Protein AF-M7ZFI5-F1 (afdb_monomer)

Organism: Triticum urartu (NCBI:txid4572)

Foldseek 3Di:
DVLVVVLVVCVVVPVVVVNVVSVVVVVVVVVVVVVVVVVVVVVVVVVVVVVVVVVVVVVPDDPPVVVVVVVVVVVVVVVVVVVVVVVVVVVVVVVVVVVVVVVVVVVVVVVVVVVVVVVVVVVVVVVVVPDPDDPVVVVVVVVVVVVVVVVVVVVVVVVVVVVVVVVVVVVVLVVVLVVVVVVQVVVQVVCVVVVQVDDDGFDADSPDPDPCRGGNCCCVVPVVVSVVVSVVVVVVVVVVVVVVVVVVVVVVVVVVVVVVVVVVVVVVVVVVVVVVVVVVVVVVVVVVVVVVVVVVVVVVVVVVVVVVVVVVVVVVVVVVVVVVVVVVVVVVVVVVVVVVVVVVVVVVVVVVVVVVVVVVVVVVVVVVVVVVVVVVVVVVVPPPPDDD

Structure (mmCIF, N/CA/C/O backbone):
data_AF-M7ZFI5-F1
#
_entry.id   AF-M7ZFI5-F1
#
loop_
_atom_site.group_PDB
_atom_site.id
_atom_site.type_symbol
_atom_site.label_atom_id
_atom_site.label_alt_id
_atom_site.label_comp_id
_atom_site.label_asym_id
_atom_site.label_entity_id
_atom_site.label_seq_id
_atom_site.pdbx_PDB_ins_code
_atom_site.Cartn_x
_atom_site.Cartn_y
_atom_site.Cartn_z
_atom_site.occupancy
_atom_site.B_iso_or_equiv
_atom_site.auth_seq_id
_atom_site.auth_comp_id
_atom_site.auth_asym_id
_atom_site.auth_atom_id
_atom_site.pdbx_PDB_model_num
ATOM 1 N N . MET A 1 1 ? -56.141 43.588 -97.299 1.00 59.28 1 MET A N 1
ATOM 2 C CA . MET A 1 1 ? -56.285 44.577 -98.393 1.00 59.28 1 MET A CA 1
ATOM 3 C C . MET A 1 1 ? -57.118 44.035 -99.545 1.00 59.28 1 MET A C 1
ATOM 5 O O . MET A 1 1 ? -57.953 44.777 -100.023 1.00 59.28 1 MET A O 1
ATOM 9 N N . THR A 1 2 ? -56.979 42.763 -99.925 1.00 74.94 2 THR A N 1
ATOM 10 C CA . THR A 1 2 ? -57.805 42.101 -100.957 1.00 74.94 2 THR A CA 1
ATOM 11 C C . THR A 1 2 ? -59.305 42.112 -100.654 1.00 74.94 2 THR A C 1
ATOM 13 O O . THR A 1 2 ? -60.066 42.601 -101.476 1.00 74.94 2 THR A O 1
ATOM 16 N N . TYR A 1 3 ? -59.710 41.726 -99.436 1.00 83.25 3 TYR A N 1
ATOM 17 C CA . TYR A 1 3 ? -61.125 41.701 -99.031 1.00 83.25 3 TYR A CA 1
ATOM 18 C C . TYR A 1 3 ? -61.850 43.043 -99.237 1.00 83.25 3 TYR A C 1
ATOM 20 O O . TYR A 1 3 ? -62.932 43.078 -99.804 1.00 83.25 3 TYR A O 1
ATOM 28 N N . ILE A 1 4 ? -61.225 44.160 -98.840 1.00 81.38 4 ILE A N 1
ATOM 29 C CA . ILE A 1 4 ? -61.818 45.503 -98.976 1.00 81.38 4 ILE A CA 1
ATOM 30 C C . ILE A 1 4 ? -62.011 45.867 -100.454 1.00 81.38 4 ILE A C 1
ATOM 32 O O . ILE A 1 4 ? -63.030 46.444 -100.821 1.00 81.38 4 ILE A O 1
ATOM 36 N N . THR A 1 5 ? -61.040 45.542 -101.311 1.00 83.19 5 THR A N 1
ATOM 37 C CA . THR A 1 5 ? -61.113 45.855 -102.743 1.00 83.19 5 THR A CA 1
ATOM 38 C C . THR A 1 5 ? -62.135 44.975 -103.468 1.00 83.19 5 THR A C 1
ATOM 40 O O . THR A 1 5 ? -62.873 45.489 -104.304 1.00 83.19 5 THR A O 1
ATOM 43 N N . GLU A 1 6 ? -62.227 43.686 -103.127 1.00 82.69 6 GLU A N 1
ATOM 44 C CA . GLU A 1 6 ? -63.216 42.754 -103.695 1.00 82.69 6 GLU A CA 1
ATOM 45 C C . GLU A 1 6 ? -64.639 43.042 -103.213 1.00 82.69 6 GLU A C 1
ATOM 47 O O . GLU A 1 6 ? -65.544 43.118 -104.038 1.00 82.69 6 GLU A O 1
ATOM 52 N N . SER A 1 7 ? -64.832 43.301 -101.917 1.00 83.00 7 SER A N 1
ATOM 53 C CA . SER A 1 7 ? -66.129 43.703 -101.357 1.00 83.00 7 SER A CA 1
ATOM 54 C C . SER A 1 7 ? -66.652 44.978 -102.029 1.00 83.00 7 SER A C 1
ATOM 56 O O . SER A 1 7 ? -67.802 45.030 -102.459 1.00 83.00 7 SER A O 1
ATOM 58 N N . TYR A 1 8 ? -65.788 45.984 -102.223 1.00 83.69 8 TYR A N 1
ATOM 59 C CA . TYR A 1 8 ? -66.182 47.230 -102.883 1.00 83.69 8 TYR A CA 1
ATOM 60 C C . TYR A 1 8 ? -66.489 47.050 -104.378 1.00 83.69 8 TYR A C 1
ATOM 62 O O . TYR A 1 8 ? -67.403 47.688 -104.897 1.00 83.69 8 TYR A O 1
ATOM 70 N N . TYR A 1 9 ? -65.757 46.174 -105.075 1.00 84.12 9 TYR A N 1
ATOM 71 C CA . TYR A 1 9 ? -66.061 45.825 -106.465 1.00 84.12 9 TYR A CA 1
ATOM 72 C C . TYR A 1 9 ? -67.427 45.136 -106.588 1.00 84.12 9 TYR A C 1
ATOM 74 O O . TYR A 1 9 ? -68.252 45.586 -107.381 1.00 84.12 9 TYR A O 1
ATOM 82 N N . LEU A 1 10 ? -67.683 44.114 -105.763 1.00 85.19 10 LEU A N 1
ATOM 83 C CA . LEU A 1 10 ? -68.946 43.367 -105.755 1.00 85.19 10 LEU A CA 1
ATOM 84 C C . LEU A 1 10 ? -70.144 44.257 -105.383 1.00 85.19 10 LEU A C 1
ATOM 86 O O . LEU A 1 10 ? -71.215 44.138 -105.979 1.00 85.19 10 LEU A O 1
ATOM 90 N N . PHE A 1 11 ? -69.938 45.208 -104.466 1.00 83.62 11 PHE A N 1
ATOM 91 C CA . PHE A 1 11 ? -70.925 46.233 -104.128 1.00 83.62 11 PHE A CA 1
ATOM 92 C C . PHE A 1 11 ? -71.259 47.140 -105.323 1.00 83.62 11 PHE A C 1
ATOM 94 O O . PHE A 1 11 ? -72.429 47.396 -105.598 1.00 83.62 11 PHE A O 1
ATOM 101 N N . LEU A 1 12 ? -70.253 47.613 -106.074 1.00 85.00 12 LEU A N 1
ATOM 102 C CA . LEU A 1 12 ? -70.480 48.466 -107.250 1.00 85.00 12 LEU A CA 1
ATOM 103 C C . LEU A 1 12 ? -71.190 47.733 -108.397 1.00 85.00 12 LEU A C 1
ATOM 105 O O . LEU A 1 12 ? -71.877 48.378 -109.190 1.00 85.00 12 LEU A O 1
ATOM 109 N N . THR A 1 13 ? -71.036 46.412 -108.496 1.00 84.62 13 THR A N 1
ATOM 110 C CA . THR A 1 13 ? -71.752 45.586 -109.479 1.00 84.62 13 THR A CA 1
ATOM 111 C C . THR A 1 13 ? -73.131 45.125 -109.000 1.00 84.62 13 THR A C 1
ATOM 113 O O . THR A 1 13 ? -73.904 44.627 -109.814 1.00 84.62 13 THR A O 1
ATOM 116 N N . GLY A 1 14 ? -73.473 45.343 -107.724 1.00 77.00 14 GLY A N 1
ATOM 117 C CA . GLY A 1 14 ? -74.783 45.029 -107.143 1.00 77.00 14 GLY A CA 1
ATOM 118 C C . GLY A 1 14 ? -75.016 43.544 -106.844 1.00 77.00 14 GLY A C 1
ATOM 119 O O . GLY A 1 14 ? -76.163 43.104 -106.835 1.00 77.00 14 GLY A O 1
ATOM 120 N N . GLU A 1 15 ? -73.953 42.761 -106.628 1.00 81.31 15 GLU A N 1
ATOM 121 C CA . GLU A 1 15 ? -74.040 41.330 -106.294 1.00 81.31 15 GLU A CA 1
ATOM 122 C C . GLU A 1 15 ? -73.958 41.109 -104.767 1.00 81.31 15 GLU A C 1
ATOM 124 O O . GLU A 1 15 ? -72.950 40.634 -104.243 1.00 81.31 15 GLU A O 1
ATOM 129 N N . ASP A 1 16 ? -75.023 41.462 -104.038 1.00 81.12 16 ASP A N 1
ATOM 130 C CA . ASP A 1 16 ? -75.041 41.472 -102.560 1.00 81.12 16 ASP A CA 1
ATOM 131 C C . ASP A 1 16 ? -74.850 40.080 -101.915 1.00 81.12 16 ASP A C 1
ATOM 133 O O . ASP A 1 16 ? -74.158 39.958 -100.901 1.00 81.12 16 ASP A O 1
ATOM 137 N N . ASP A 1 17 ? -75.392 39.010 -102.513 1.00 83.50 17 ASP A N 1
ATOM 138 C CA . ASP A 1 17 ? -75.214 37.637 -102.001 1.00 83.50 17 ASP A CA 1
ATOM 139 C C . ASP A 1 17 ? -73.737 37.196 -102.047 1.00 83.50 17 ASP A C 1
ATOM 141 O O . ASP A 1 17 ? -73.264 36.463 -101.173 1.00 83.50 17 ASP A O 1
ATOM 145 N N . ALA A 1 18 ? -72.981 37.675 -103.043 1.00 82.94 18 ALA A N 1
ATOM 146 C CA . ALA A 1 18 ? -71.551 37.404 -103.159 1.00 82.94 18 ALA A CA 1
ATOM 147 C C . ALA A 1 18 ? -70.739 38.168 -102.101 1.00 82.94 18 ALA A C 1
ATOM 149 O O . ALA A 1 18 ? -69.746 37.639 -101.597 1.00 82.94 18 ALA A O 1
ATOM 150 N N . VAL A 1 19 ? -71.177 39.374 -101.716 1.00 84.31 19 VAL A N 1
ATOM 151 C CA . VAL A 1 19 ? -70.574 40.141 -100.613 1.00 84.31 19 VAL A CA 1
ATOM 152 C C . VAL A 1 19 ? -70.771 39.413 -99.283 1.00 84.31 19 VAL A C 1
ATOM 154 O O . VAL A 1 19 ? -69.799 39.200 -98.567 1.00 84.31 19 VAL A O 1
ATOM 157 N N . ALA A 1 20 ? -71.984 38.942 -98.975 1.00 84.25 20 ALA A N 1
ATOM 158 C CA . ALA A 1 20 ? -72.246 38.222 -97.723 1.00 84.25 20 ALA A CA 1
ATOM 159 C C . ALA A 1 20 ? -71.401 36.938 -97.588 1.00 84.25 20 ALA A C 1
ATOM 161 O O . ALA A 1 20 ? -70.861 36.655 -96.518 1.00 84.25 20 ALA A O 1
ATOM 162 N N . ALA A 1 21 ? -71.226 36.186 -98.680 1.00 85.94 21 ALA A N 1
ATOM 163 C CA . ALA A 1 21 ? -70.356 35.010 -98.689 1.00 85.94 21 ALA A CA 1
ATOM 164 C C . ALA A 1 21 ? -68.872 35.372 -98.485 1.00 85.94 21 ALA A C 1
ATOM 166 O O . ALA A 1 21 ? -68.151 34.657 -97.784 1.00 85.94 21 ALA A O 1
ATOM 167 N N . LEU A 1 22 ? -68.418 36.484 -99.073 1.00 87.12 22 LEU A N 1
ATOM 168 C CA . LEU A 1 22 ? -67.063 37.000 -98.886 1.00 87.12 22 LEU A CA 1
ATOM 169 C C . LEU A 1 22 ? -66.823 37.430 -97.425 1.00 87.12 22 LEU A C 1
ATOM 171 O O . LEU A 1 22 ? -65.747 37.174 -96.881 1.00 87.12 22 LEU A O 1
ATOM 175 N N . ASP A 1 23 ? -67.820 38.041 -96.782 1.00 86.56 23 ASP A N 1
ATOM 176 C CA . ASP A 1 23 ? -67.783 38.481 -95.381 1.00 86.56 23 ASP A CA 1
ATOM 177 C C . ASP A 1 23 ? -67.705 37.295 -94.413 1.00 86.56 23 ASP A C 1
ATOM 179 O O . ASP A 1 23 ? -66.855 37.278 -93.517 1.00 86.56 23 ASP A O 1
ATOM 183 N N . ASP A 1 24 ? -68.539 36.272 -94.615 1.00 86.12 24 ASP A N 1
ATOM 184 C CA . ASP A 1 24 ? -68.533 35.058 -93.794 1.00 86.12 24 ASP A CA 1
ATOM 185 C C . ASP A 1 24 ? -67.226 34.267 -93.948 1.00 86.12 24 ASP A C 1
ATOM 187 O O . ASP A 1 24 ? -66.673 33.784 -92.951 1.00 86.12 24 ASP A O 1
ATOM 191 N N . ASP A 1 25 ? -66.684 34.168 -95.167 1.00 87.75 25 ASP A N 1
ATOM 192 C CA . ASP A 1 25 ? -65.370 33.564 -95.415 1.00 87.75 25 ASP A CA 1
ATOM 193 C C . ASP A 1 25 ? -64.255 34.365 -94.725 1.00 87.75 25 ASP A C 1
ATOM 195 O O . ASP A 1 25 ? -63.401 33.789 -94.043 1.00 87.75 25 ASP A O 1
ATOM 199 N N . TYR A 1 26 ? -64.291 35.699 -94.813 1.00 87.81 26 TYR A N 1
ATOM 200 C CA . TYR A 1 26 ? -63.320 36.561 -94.142 1.00 87.81 26 TYR A CA 1
ATOM 201 C C . TYR A 1 26 ? -63.391 36.432 -92.616 1.00 87.81 26 TYR A C 1
ATOM 203 O O . TYR A 1 26 ? -62.360 36.251 -91.962 1.00 87.81 26 TYR A O 1
ATOM 211 N N . HIS A 1 27 ? -64.588 36.465 -92.029 1.00 87.00 27 HIS A N 1
ATOM 212 C CA . HIS A 1 27 ? -64.775 36.311 -90.588 1.00 87.00 27 HIS A CA 1
ATOM 213 C C . HIS A 1 27 ? -64.401 34.913 -90.093 1.00 87.00 27 HIS A C 1
ATOM 215 O O . HIS A 1 27 ? -63.781 34.791 -89.033 1.00 87.00 27 HIS A O 1
ATOM 221 N N . SER A 1 28 ? -64.718 33.868 -90.857 1.00 87.19 28 SER A N 1
ATOM 222 C CA . SER A 1 28 ? -64.320 32.494 -90.538 1.00 87.19 28 SER A CA 1
ATOM 223 C C . SER A 1 28 ? -62.801 32.338 -90.573 1.00 87.19 28 SER A C 1
ATOM 225 O O . SER A 1 28 ? -62.220 31.786 -89.637 1.00 87.19 28 SER A O 1
ATOM 227 N N . LYS A 1 29 ? -62.132 32.909 -91.586 1.00 87.88 29 LYS A N 1
ATOM 228 C CA . LYS A 1 29 ? -60.664 32.960 -91.666 1.00 87.88 29 LYS A CA 1
ATOM 229 C C . LYS A 1 29 ? -60.052 33.752 -90.514 1.00 87.88 29 LYS A C 1
ATOM 231 O O . LYS A 1 29 ? -59.089 33.285 -89.914 1.00 87.88 29 LYS A O 1
ATOM 236 N N . ALA A 1 30 ? -60.618 34.905 -90.162 1.00 86.06 30 ALA A N 1
ATOM 237 C CA . ALA A 1 30 ? -60.136 35.721 -89.051 1.00 86.06 30 ALA A CA 1
ATOM 238 C C . ALA A 1 30 ? -60.272 34.992 -87.706 1.00 86.06 30 ALA A C 1
ATOM 240 O O . ALA A 1 30 ? -59.338 35.002 -86.908 1.00 86.06 30 ALA A O 1
ATOM 241 N N . ARG A 1 31 ? -61.400 34.313 -87.458 1.00 87.50 31 ARG A N 1
ATOM 242 C CA . ARG A 1 31 ? -61.613 33.550 -86.221 1.00 87.50 31 ARG A CA 1
ATOM 243 C C . ARG A 1 31 ? -60.685 32.340 -86.140 1.00 87.50 31 ARG A C 1
ATOM 245 O O . ARG A 1 31 ? -60.022 32.170 -85.126 1.00 87.50 31 ARG A O 1
ATOM 252 N N . ALA A 1 32 ? -60.538 31.587 -87.232 1.00 88.00 32 ALA A N 1
ATOM 253 C CA . ALA A 1 32 ? -59.567 30.497 -87.311 1.00 88.00 32 ALA A CA 1
ATOM 254 C C . ALA A 1 32 ? -58.127 30.988 -87.082 1.00 88.00 32 ALA A C 1
ATOM 256 O O . ALA A 1 32 ? -57.340 30.307 -86.430 1.00 88.00 32 ALA A O 1
ATOM 257 N N . GLN A 1 33 ? -57.783 32.184 -87.572 1.00 88.12 33 GLN A N 1
ATOM 258 C CA . GLN A 1 33 ? -56.475 32.790 -87.334 1.00 88.12 33 GLN A CA 1
ATOM 259 C C . GLN A 1 33 ? -56.286 33.200 -85.867 1.00 88.12 33 GLN A C 1
ATOM 261 O O . GLN A 1 33 ? -55.206 32.991 -85.321 1.00 88.12 33 GLN A O 1
ATOM 266 N N . VAL A 1 34 ? -57.314 33.750 -85.216 1.00 87.81 34 VAL 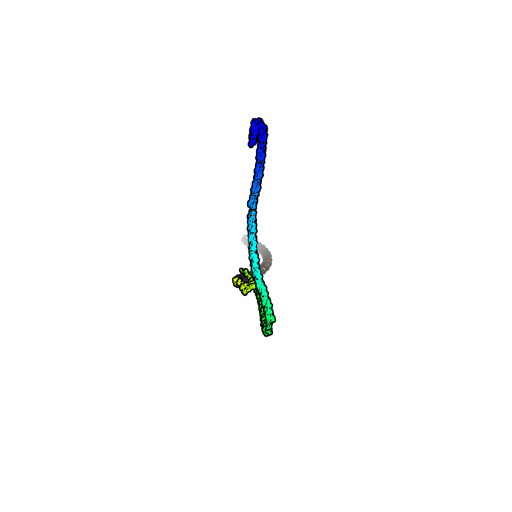A N 1
ATOM 267 C CA . VAL A 1 34 ? -57.272 34.091 -83.785 1.00 87.81 34 VAL A CA 1
ATOM 268 C C . VAL A 1 34 ? -57.150 32.837 -82.923 1.00 87.81 34 VAL A C 1
ATOM 270 O O . VAL A 1 34 ? -56.302 32.812 -82.036 1.00 87.81 34 VAL A O 1
ATOM 273 N N . ASP A 1 35 ? -57.919 31.786 -83.208 1.00 89.00 35 ASP A N 1
ATOM 274 C CA . ASP A 1 35 ? -57.835 30.519 -82.474 1.00 89.00 35 ASP A CA 1
ATOM 275 C C . ASP A 1 35 ? -56.459 29.862 -82.671 1.00 89.00 35 ASP A C 1
ATOM 277 O O . ASP A 1 35 ? -55.839 29.415 -81.706 1.00 89.00 35 ASP A O 1
ATOM 281 N N . ALA A 1 36 ? -55.921 29.887 -83.897 1.00 89.19 36 ALA A N 1
ATOM 282 C CA . ALA A 1 36 ? -54.567 29.411 -84.183 1.00 89.19 36 ALA A CA 1
ATOM 283 C C . ALA A 1 36 ? -53.491 30.215 -83.430 1.00 89.19 36 ALA A C 1
ATOM 285 O O . ALA A 1 36 ? -52.546 29.631 -82.900 1.00 89.19 36 ALA A O 1
ATOM 286 N N . LEU A 1 37 ? -53.638 31.542 -83.342 1.00 89.25 37 LEU A N 1
ATOM 287 C CA . LEU A 1 37 ? -52.740 32.392 -82.556 1.00 89.25 37 LEU A CA 1
ATOM 288 C C . LEU A 1 37 ? -52.885 32.144 -81.048 1.00 89.25 37 LEU A C 1
ATOM 290 O O . LEU A 1 37 ? -51.882 32.151 -80.342 1.00 89.25 37 LEU A O 1
ATOM 294 N N . GLY A 1 38 ? -54.097 31.887 -80.553 1.00 89.94 38 GLY A N 1
ATOM 295 C CA . GLY A 1 38 ? -54.346 31.554 -79.150 1.00 89.94 38 GLY A CA 1
ATOM 296 C C . GLY A 1 38 ? -53.663 30.252 -78.729 1.00 89.94 38 GLY A C 1
ATOM 297 O O . GLY A 1 38 ? -53.000 30.214 -77.692 1.00 89.94 38 GLY A O 1
ATOM 298 N N . VAL A 1 39 ? -53.751 29.214 -79.568 1.00 90.44 39 VAL A N 1
ATOM 299 C CA . VAL A 1 39 ? -53.018 27.953 -79.363 1.00 90.44 39 VAL A CA 1
ATOM 300 C C . VAL A 1 39 ? -51.507 28.196 -79.406 1.00 90.44 39 VAL A C 1
ATOM 302 O O . VAL A 1 39 ? -50.797 27.755 -78.506 1.00 90.44 39 VAL A O 1
ATOM 305 N N . ALA A 1 40 ? -51.018 28.977 -80.377 1.00 89.69 40 ALA A N 1
ATOM 306 C CA . ALA A 1 40 ? -49.595 29.304 -80.476 1.00 89.69 40 ALA A CA 1
ATOM 307 C C . ALA A 1 40 ? -49.063 30.057 -79.240 1.00 89.69 40 ALA A C 1
ATOM 309 O O . ALA A 1 40 ? -47.938 29.812 -78.810 1.00 89.69 40 ALA A O 1
ATOM 310 N N . ILE A 1 41 ? -49.862 30.949 -78.644 1.00 88.94 41 ILE A N 1
ATOM 311 C CA . ILE A 1 41 ? -49.492 31.655 -77.410 1.00 88.94 41 ILE A CA 1
ATOM 312 C C . ILE A 1 41 ? -49.418 30.685 -76.228 1.00 88.94 41 ILE A C 1
ATOM 314 O O . ILE A 1 41 ? -48.442 30.732 -75.486 1.00 88.94 41 ILE A O 1
ATOM 318 N N . GLN A 1 42 ? -50.390 29.783 -76.061 1.00 90.44 42 GLN A N 1
ATOM 319 C CA . GLN A 1 42 ? -50.344 28.791 -74.979 1.00 90.44 42 GLN A CA 1
ATOM 320 C C . GLN A 1 42 ? -49.156 27.831 -75.107 1.00 90.44 42 GLN A C 1
ATOM 322 O O . GLN A 1 42 ? -48.548 27.466 -74.097 1.00 90.44 42 GLN A O 1
ATOM 327 N N . ASP A 1 43 ? -48.810 27.433 -76.331 1.00 90.56 43 ASP A N 1
ATOM 328 C CA . ASP A 1 43 ? -47.635 26.601 -76.585 1.00 90.56 43 ASP A CA 1
ATOM 329 C C . ASP A 1 43 ? -46.340 27.356 -76.247 1.00 90.56 43 ASP A C 1
ATOM 331 O O . ASP A 1 43 ? -45.468 26.803 -75.572 1.00 90.56 43 ASP A O 1
ATOM 335 N N . LEU A 1 44 ? -46.248 28.643 -76.608 1.00 91.50 44 LEU A N 1
ATOM 336 C CA . LEU A 1 44 ? -45.123 29.505 -76.232 1.00 91.50 44 LEU A CA 1
ATOM 337 C C . LEU A 1 44 ? -45.032 29.727 -74.716 1.00 91.50 44 LEU A C 1
ATOM 339 O O . LEU A 1 44 ? -43.935 29.707 -74.165 1.00 91.50 44 LEU A O 1
ATOM 343 N N . GLU A 1 45 ? -46.152 29.910 -74.016 1.00 89.50 45 GLU A N 1
ATOM 344 C CA . GLU A 1 45 ? -46.164 30.061 -72.554 1.00 89.50 45 GLU A CA 1
ATOM 345 C C . GLU A 1 45 ? -45.665 28.795 -71.848 1.00 89.50 45 GLU A C 1
ATOM 347 O O . GLU A 1 45 ? -44.867 28.885 -70.909 1.00 89.50 45 GLU A O 1
ATOM 352 N N . LYS A 1 46 ? -46.073 27.610 -72.320 1.00 91.62 46 LYS A N 1
ATOM 353 C CA . LYS A 1 46 ? -45.526 26.337 -71.827 1.00 91.62 46 LYS A CA 1
ATOM 354 C C . LYS A 1 46 ? -44.037 26.211 -72.124 1.00 91.62 46 LYS A C 1
ATOM 356 O O . LYS A 1 46 ? -43.285 25.795 -71.246 1.00 91.62 46 LYS A O 1
ATOM 361 N N . GLU A 1 47 ? -43.599 26.597 -73.320 1.00 91.69 47 GLU A N 1
ATOM 362 C CA . GLU A 1 47 ? -42.181 26.574 -73.678 1.00 91.69 47 GLU A CA 1
ATOM 363 C C . GLU A 1 47 ? -41.360 27.501 -72.769 1.00 91.69 47 GLU A C 1
ATOM 365 O O . GLU A 1 47 ? -40.302 27.104 -72.278 1.00 91.69 47 GLU A O 1
ATOM 370 N N . VAL A 1 48 ? -41.870 28.695 -72.455 1.00 89.50 48 VAL A N 1
ATOM 371 C CA . VAL A 1 48 ? -41.235 29.622 -71.508 1.00 89.50 48 VAL A CA 1
ATOM 372 C C . VAL A 1 48 ? -41.147 29.009 -70.111 1.00 89.50 48 VAL A C 1
ATOM 374 O O . VAL A 1 48 ? -40.065 29.023 -69.524 1.00 89.50 48 VAL A O 1
ATOM 377 N N . GLN A 1 49 ? -42.229 28.421 -69.591 1.00 89.69 49 GLN A N 1
ATOM 378 C CA . GLN A 1 49 ? -42.206 27.769 -68.275 1.00 89.69 49 GLN A CA 1
ATOM 379 C C . GLN A 1 49 ? -41.205 26.605 -68.222 1.00 89.69 49 GLN A C 1
ATOM 381 O O . GLN A 1 49 ? -40.429 26.493 -67.268 1.00 89.69 49 GLN A O 1
ATOM 386 N N . ASP A 1 50 ? -41.157 25.773 -69.262 1.00 89.25 50 ASP A N 1
ATOM 387 C CA . ASP A 1 50 ? -40.192 24.676 -69.365 1.00 89.25 50 ASP A CA 1
ATOM 388 C C . ASP A 1 50 ? -38.746 25.189 -69.449 1.00 89.25 50 ASP A C 1
ATOM 390 O O . ASP A 1 50 ? -37.829 24.598 -68.863 1.00 89.25 50 ASP A O 1
ATOM 394 N N . LEU A 1 51 ? -38.514 26.296 -70.158 1.00 89.06 51 LEU A N 1
ATOM 395 C CA . LEU A 1 51 ? -37.206 26.942 -70.246 1.00 89.06 51 LEU A CA 1
ATOM 396 C C . LEU A 1 51 ? -36.787 27.574 -68.913 1.00 89.06 51 LEU A C 1
ATOM 398 O O . LEU A 1 51 ? -35.626 27.437 -68.517 1.00 89.06 51 LEU A O 1
ATOM 402 N N . GLU A 1 52 ? -37.704 28.200 -68.178 1.00 85.62 52 GLU A N 1
ATOM 403 C CA . GLU A 1 52 ? -37.437 28.741 -66.842 1.00 85.62 52 GLU A CA 1
ATOM 404 C C . GLU A 1 52 ? -37.128 27.634 -65.829 1.00 85.62 52 GLU A C 1
ATOM 406 O O . GLU A 1 52 ? -36.157 27.741 -65.071 1.00 85.62 52 GLU A O 1
ATOM 411 N N . ALA A 1 53 ? -37.868 26.522 -65.865 1.00 85.38 53 ALA A N 1
ATOM 412 C CA . ALA A 1 53 ? -37.585 25.351 -65.041 1.00 85.38 53 ALA A CA 1
ATOM 413 C C . ALA A 1 53 ? -36.201 24.753 -65.361 1.00 85.38 53 ALA A C 1
ATOM 415 O O . ALA A 1 53 ? -35.419 24.448 -64.451 1.00 85.38 53 ALA A O 1
ATOM 416 N N . LYS A 1 54 ? -35.843 24.645 -66.652 1.00 85.31 54 LYS A N 1
ATOM 417 C CA . LYS A 1 54 ? -34.500 24.223 -67.091 1.00 85.31 54 LYS A CA 1
ATOM 418 C C . LYS A 1 54 ? -33.414 25.188 -66.610 1.00 85.31 54 LYS A C 1
ATOM 420 O O . LYS A 1 54 ? -32.375 24.729 -66.132 1.00 85.31 54 LYS A O 1
ATOM 425 N N . ARG A 1 55 ? -33.652 26.502 -66.683 1.00 81.38 55 ARG A N 1
ATOM 426 C CA . ARG A 1 55 ? -32.723 27.537 -66.204 1.00 81.38 55 ARG A CA 1
ATOM 427 C C . ARG A 1 55 ? -32.491 27.427 -64.699 1.00 81.38 55 ARG A C 1
ATOM 429 O O . ARG A 1 55 ? -31.342 27.406 -64.266 1.00 81.38 55 ARG A O 1
ATOM 436 N N . SER A 1 56 ? -33.557 27.302 -63.910 1.00 77.75 56 SER A N 1
ATOM 437 C CA . SER A 1 56 ? -33.466 27.146 -62.453 1.00 77.75 56 SER A CA 1
ATOM 438 C C . SER A 1 56 ? -32.649 25.904 -62.069 1.00 77.75 56 SER A C 1
ATOM 440 O O . SER A 1 56 ? -31.708 25.993 -61.279 1.00 77.75 56 SER A O 1
ATOM 442 N N . LYS A 1 57 ? -32.898 24.767 -62.736 1.00 80.50 57 LYS A N 1
ATOM 443 C CA . LYS A 1 57 ? -32.144 23.519 -62.527 1.00 80.50 57 LYS A CA 1
ATOM 444 C C . LYS A 1 57 ? -30.652 23.647 -62.864 1.00 80.50 57 LYS A C 1
ATOM 446 O O . LYS A 1 57 ? -29.822 23.066 -62.166 1.00 80.50 57 LYS A O 1
ATOM 451 N N . GLN A 1 58 ? -30.299 24.397 -63.911 1.00 77.94 58 GLN A N 1
ATOM 452 C CA . GLN A 1 58 ? -28.898 24.661 -64.265 1.00 77.94 58 GLN A CA 1
ATOM 453 C C . GLN A 1 58 ? -28.192 25.576 -63.257 1.00 77.94 58 GLN A C 1
ATOM 455 O O . GLN A 1 58 ? -27.005 25.383 -63.015 1.00 77.94 58 GLN A O 1
ATOM 460 N N . ILE A 1 59 ? -28.906 26.526 -62.643 1.00 75.75 59 ILE A N 1
ATOM 461 C CA . ILE A 1 59 ? -28.353 27.423 -61.614 1.00 75.75 59 ILE A CA 1
ATOM 462 C C . ILE A 1 59 ? -28.138 26.682 -60.286 1.00 75.75 59 ILE A C 1
ATOM 464 O O . ILE A 1 59 ? -27.132 26.906 -59.619 1.00 75.75 59 ILE A O 1
ATOM 468 N N . SER A 1 60 ? -29.051 25.782 -59.902 1.00 71.56 60 SER A N 1
ATOM 469 C CA . SER A 1 60 ? -28.925 25.005 -58.659 1.00 71.56 60 SER A CA 1
ATOM 470 C C . SER A 1 60 ? -27.905 23.862 -58.736 1.00 71.56 60 SER A C 1
ATOM 472 O O . SER A 1 60 ? -27.508 23.320 -57.706 1.00 71.56 60 SER A O 1
ATOM 474 N N . ALA A 1 61 ? -27.505 23.444 -59.941 1.00 70.44 61 ALA A N 1
ATOM 475 C CA . ALA A 1 61 ? -26.515 22.388 -60.114 1.00 70.44 61 ALA A CA 1
ATOM 476 C C . ALA A 1 61 ? -25.099 22.915 -59.793 1.00 70.44 61 ALA A C 1
ATOM 478 O O . ALA A 1 61 ? -24.741 24.005 -60.245 1.00 70.44 61 ALA A O 1
ATOM 479 N N . PRO A 1 62 ? -24.256 22.155 -59.067 1.00 62.97 62 PRO A N 1
ATOM 480 C CA . PRO A 1 62 ? -22.859 22.520 -58.859 1.00 62.97 62 PRO A CA 1
ATOM 481 C C . PRO A 1 62 ? -22.169 22.780 -60.201 1.00 62.97 62 PRO A C 1
ATOM 483 O O . PRO A 1 62 ? -22.254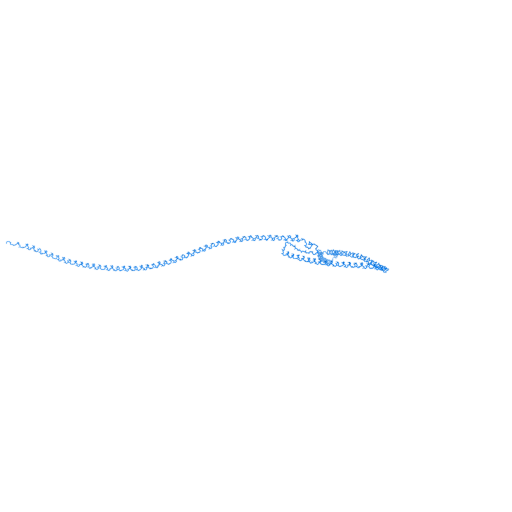 21.960 -61.118 1.00 62.97 62 PRO A O 1
ATOM 486 N N . SER A 1 63 ? -21.497 23.927 -60.320 1.00 73.44 63 SER A N 1
ATOM 487 C CA . SER A 1 63 ? -20.827 24.337 -61.555 1.00 73.44 63 SER A CA 1
ATOM 488 C C . SER A 1 63 ? -19.857 23.250 -62.020 1.00 73.44 63 SER A C 1
ATOM 490 O O . SER A 1 63 ? -18.827 22.999 -61.392 1.00 73.44 63 SER A O 1
ATOM 492 N N . ARG A 1 64 ? -20.167 22.618 -63.159 1.00 77.44 64 ARG A N 1
ATOM 493 C CA . ARG A 1 64 ? -19.280 21.649 -63.823 1.00 77.44 64 ARG A CA 1
ATOM 494 C C . ARG A 1 64 ? -17.895 22.243 -64.083 1.00 77.44 64 ARG A C 1
ATOM 496 O O . ARG A 1 64 ? -16.916 21.506 -64.078 1.00 77.44 64 ARG A O 1
ATOM 503 N N . LEU A 1 65 ? -17.819 23.560 -64.281 1.00 79.38 65 LEU A N 1
ATOM 504 C CA . LEU A 1 65 ? -16.567 24.285 -64.449 1.00 79.38 65 LEU A CA 1
ATOM 505 C C . LEU A 1 65 ? -15.731 24.246 -63.166 1.00 79.38 65 LEU A C 1
ATOM 507 O O . LEU A 1 65 ? -14.574 23.859 -63.235 1.00 79.38 65 LEU A O 1
ATOM 511 N N . LYS A 1 66 ? -16.335 24.503 -62.001 1.00 81.50 66 LYS A N 1
ATOM 512 C CA . LYS A 1 66 ? -15.636 24.432 -60.709 1.00 81.50 66 LYS A CA 1
ATOM 513 C C . LYS A 1 66 ? -15.133 23.016 -60.400 1.00 81.50 66 LYS A C 1
ATOM 515 O O . LYS A 1 66 ? -13.990 22.841 -60.006 1.00 81.50 66 LYS A O 1
ATOM 520 N N . ALA A 1 67 ? -15.948 21.994 -60.669 1.00 83.19 67 ALA A N 1
ATOM 521 C CA . ALA A 1 67 ? -15.535 20.598 -60.494 1.00 83.19 67 ALA A CA 1
ATOM 522 C C . ALA A 1 67 ? -14.410 20.174 -61.462 1.00 83.19 67 ALA A C 1
ATOM 524 O O . ALA A 1 67 ? -13.596 19.309 -61.139 1.00 83.19 67 ALA A O 1
ATOM 525 N N . LEU A 1 68 ? -14.368 20.746 -62.670 1.00 85.88 68 LEU A N 1
ATOM 526 C CA . LEU A 1 68 ? -13.270 20.530 -63.616 1.00 85.88 68 LEU A CA 1
ATOM 527 C C . LEU A 1 68 ? -12.004 21.289 -63.207 1.00 85.88 68 LEU A C 1
ATOM 529 O O . LEU A 1 68 ? -10.911 20.772 -63.413 1.00 85.88 68 LEU A O 1
ATOM 533 N N . GLU A 1 69 ? -12.147 22.471 -62.618 1.00 85.50 6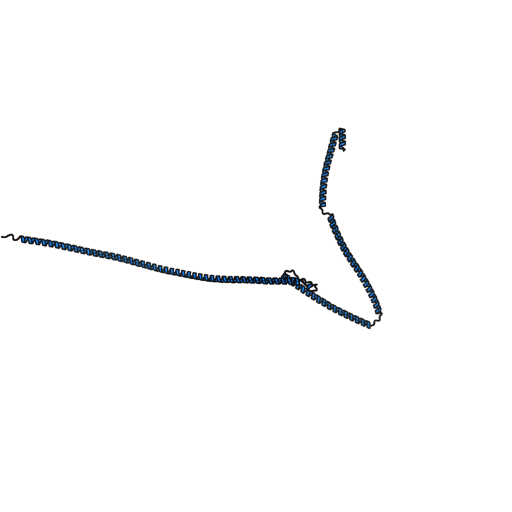9 GLU A N 1
ATOM 534 C CA . GLU A 1 69 ? -11.043 23.285 -62.111 1.00 85.50 69 GLU A CA 1
ATOM 535 C C . GLU A 1 69 ? -10.366 22.610 -60.911 1.00 85.50 69 GLU A C 1
ATOM 537 O O . GLU A 1 69 ? -9.162 22.386 -60.946 1.00 85.50 69 GLU A O 1
ATOM 542 N N . GLU A 1 70 ? -11.141 22.096 -59.952 1.00 87.25 70 GLU A N 1
ATOM 543 C CA . GLU A 1 70 ? -10.621 21.290 -58.835 1.00 87.25 70 GLU A CA 1
ATOM 544 C C . GLU A 1 70 ? -9.881 20.030 -59.322 1.00 87.25 70 GLU A C 1
ATOM 546 O O . GLU A 1 70 ? -8.820 19.677 -58.804 1.00 87.25 70 GLU A O 1
ATOM 551 N N . LYS A 1 71 ? -10.397 19.359 -60.363 1.00 87.50 71 LYS A N 1
ATOM 552 C CA . LYS A 1 71 ? -9.706 18.214 -60.983 1.00 87.50 71 LYS A CA 1
ATOM 553 C C . LYS A 1 71 ? -8.416 18.625 -61.686 1.00 87.50 71 LYS A C 1
ATOM 555 O O . LYS A 1 71 ? -7.429 17.898 -61.607 1.00 87.50 71 LYS A O 1
ATOM 560 N N . LYS A 1 72 ? -8.414 19.761 -62.384 1.00 90.31 72 LYS A N 1
ATOM 561 C CA . LYS A 1 72 ? -7.219 20.302 -63.040 1.00 90.31 72 LYS A CA 1
ATOM 562 C C . LYS A 1 72 ? -6.149 20.645 -62.005 1.00 90.31 72 LYS A C 1
ATOM 564 O O . LYS A 1 72 ? -4.989 20.301 -62.219 1.00 90.31 72 LYS A O 1
ATOM 569 N N . ASP A 1 73 ? -6.528 21.260 -60.892 1.00 90.69 73 ASP A N 1
ATOM 570 C CA . ASP A 1 73 ? -5.605 21.604 -59.811 1.00 90.69 73 ASP A CA 1
ATOM 571 C C . ASP A 1 73 ? -5.038 20.345 -59.150 1.00 90.69 73 ASP A C 1
ATOM 573 O O . ASP A 1 73 ? -3.826 20.249 -58.953 1.00 90.69 73 ASP A O 1
ATOM 577 N N . ALA A 1 74 ? -5.877 19.330 -58.913 1.00 91.75 74 ALA A N 1
ATOM 578 C CA . ALA A 1 74 ? -5.432 18.031 -58.411 1.00 91.75 74 ALA A CA 1
ATOM 579 C C . ALA A 1 74 ? -4.418 17.362 -59.357 1.00 91.75 74 ALA A C 1
ATOM 581 O O . ALA A 1 74 ? -3.346 16.947 -58.916 1.00 91.75 74 ALA A O 1
ATOM 582 N N . PHE A 1 75 ? -4.700 17.321 -60.664 1.00 93.50 75 PHE A N 1
ATOM 583 C CA . PHE A 1 75 ? -3.754 16.776 -61.642 1.00 93.50 75 PHE A CA 1
ATOM 584 C C . PHE A 1 75 ? -2.473 17.600 -61.744 1.00 93.50 75 PHE A C 1
ATOM 586 O O . PHE A 1 75 ? -1.396 17.030 -61.876 1.00 93.50 75 PHE A O 1
ATOM 593 N N . THR A 1 76 ? -2.562 18.925 -61.651 1.00 93.19 76 THR A N 1
ATOM 594 C CA . THR A 1 76 ? -1.382 19.799 -61.679 1.00 93.19 76 THR A CA 1
ATOM 595 C C . THR A 1 76 ? -0.497 19.550 -60.457 1.00 93.19 76 THR A C 1
ATOM 597 O O . THR A 1 76 ? 0.721 19.441 -60.593 1.00 93.19 76 THR A O 1
ATOM 600 N N . ALA A 1 77 ? -1.097 19.384 -59.276 1.00 92.12 77 ALA A N 1
ATOM 601 C CA . ALA A 1 77 ? -0.375 19.023 -58.063 1.00 92.12 77 ALA A CA 1
ATOM 602 C C . ALA A 1 77 ? 0.294 17.645 -58.186 1.00 92.12 77 ALA A C 1
ATOM 604 O O . ALA A 1 77 ? 1.437 17.473 -57.765 1.00 92.12 77 ALA A O 1
ATOM 605 N N . ASP A 1 78 ? -0.380 16.667 -58.789 1.00 93.38 78 ASP A N 1
ATOM 606 C CA . ASP A 1 78 ? 0.203 15.343 -59.001 1.00 93.38 78 ASP A CA 1
ATOM 607 C C . ASP A 1 78 ? 1.333 15.360 -60.036 1.00 93.38 78 ASP A C 1
ATOM 609 O O . ASP A 1 78 ? 2.374 14.748 -59.799 1.00 93.38 78 ASP A O 1
ATOM 613 N N . VAL A 1 79 ? 1.208 16.127 -61.125 1.00 94.56 79 VAL A N 1
ATOM 614 C CA . VAL A 1 79 ? 2.307 16.352 -62.080 1.00 94.56 79 VAL A CA 1
ATOM 615 C C . VAL A 1 79 ? 3.522 16.948 -61.369 1.00 94.56 79 VAL A C 1
ATOM 617 O O . VAL A 1 79 ? 4.625 16.439 -61.536 1.00 94.56 79 VAL A O 1
ATOM 620 N N . GLN A 1 80 ? 3.332 17.948 -60.505 1.00 94.12 80 GLN A N 1
ATOM 621 C CA . GLN A 1 80 ? 4.429 18.536 -59.727 1.00 94.12 80 GLN A CA 1
ATOM 622 C C . GLN A 1 80 ? 5.093 17.522 -58.782 1.00 94.12 80 GLN A C 1
ATOM 624 O O . GLN A 1 80 ? 6.320 17.515 -58.651 1.00 94.12 80 GLN A O 1
ATOM 629 N N . LYS A 1 81 ? 4.318 16.629 -58.149 1.00 93.94 81 LYS A N 1
ATOM 630 C CA . LYS A 1 81 ? 4.877 15.532 -57.336 1.00 93.94 81 LYS A CA 1
ATOM 631 C C . LYS A 1 81 ? 5.701 14.574 -58.192 1.00 93.94 81 LYS A C 1
ATOM 633 O O . LYS A 1 81 ? 6.812 14.222 -57.799 1.00 93.94 81 LYS A O 1
ATOM 638 N N . PHE A 1 82 ? 5.192 14.166 -59.355 1.00 94.31 82 PHE A N 1
ATOM 639 C CA . PHE A 1 82 ? 5.928 13.286 -60.262 1.00 94.31 82 PHE A CA 1
ATOM 640 C C . PHE A 1 82 ? 7.195 13.951 -60.794 1.00 94.31 82 PHE A C 1
ATOM 642 O O . PHE A 1 82 ? 8.244 13.318 -60.797 1.00 94.31 82 PHE A O 1
ATOM 649 N N . GLU A 1 83 ? 7.149 15.231 -61.158 1.00 94.81 83 GLU A N 1
ATOM 650 C CA . GLU A 1 83 ? 8.336 15.988 -61.556 1.00 94.81 83 GLU A CA 1
ATOM 651 C C . GLU A 1 83 ? 9.377 16.065 -60.434 1.00 94.81 83 GLU A C 1
ATOM 653 O O . GLU A 1 83 ? 10.572 15.932 -60.698 1.00 94.81 83 GLU A O 1
ATOM 658 N N . ALA A 1 84 ? 8.954 16.242 -59.178 1.00 93.06 84 ALA A N 1
ATOM 659 C CA . ALA A 1 84 ? 9.860 16.234 -58.031 1.00 93.06 84 ALA A CA 1
ATOM 660 C C . ALA A 1 84 ? 10.517 14.859 -57.829 1.00 93.06 84 ALA A C 1
ATOM 662 O O . ALA A 1 84 ? 11.725 14.773 -57.597 1.00 93.06 84 ALA A O 1
ATOM 663 N N . VAL A 1 85 ? 9.740 13.782 -57.972 1.00 94.00 85 VAL A N 1
ATOM 664 C CA . VAL A 1 85 ? 10.243 12.404 -57.917 1.00 94.00 85 VAL A CA 1
ATOM 665 C C . VAL A 1 85 ? 11.233 12.155 -59.053 1.00 94.00 85 VAL A C 1
ATOM 667 O O . VAL A 1 85 ? 12.347 11.710 -58.790 1.00 94.00 85 VAL A O 1
ATOM 670 N N . VAL A 1 86 ? 10.883 12.505 -60.293 1.00 95.19 86 VAL A N 1
ATOM 671 C CA . VAL A 1 86 ? 11.765 12.370 -61.462 1.00 95.19 86 VAL A CA 1
ATOM 672 C C . VAL A 1 86 ? 13.057 13.149 -61.251 1.00 95.19 86 VAL A C 1
ATOM 674 O O . VAL A 1 86 ? 14.124 12.580 -61.435 1.00 95.19 86 VAL A O 1
ATOM 677 N N . LYS A 1 87 ? 12.999 14.402 -60.784 1.00 95.19 87 LYS A N 1
ATOM 678 C CA . LYS A 1 87 ? 14.205 15.184 -60.464 1.00 95.19 87 LYS A CA 1
ATOM 679 C C . LYS A 1 87 ? 15.074 14.487 -59.419 1.00 95.19 87 LYS A C 1
ATOM 681 O O . LYS A 1 87 ? 16.272 14.357 -59.637 1.00 95.19 87 LYS A O 1
ATOM 686 N N . SER A 1 88 ? 14.483 13.995 -58.327 1.00 93.88 88 SER A N 1
ATOM 687 C CA . SER A 1 88 ? 15.222 13.267 -57.287 1.00 93.88 88 SER A CA 1
ATOM 688 C C . SER A 1 88 ? 15.905 12.010 -57.832 1.00 93.88 88 SER A C 1
ATOM 690 O O . SER A 1 88 ? 17.074 11.769 -57.530 1.00 93.88 88 SER A O 1
ATOM 692 N N . TRP A 1 89 ? 15.206 11.222 -58.652 1.00 92.25 89 TRP A N 1
ATOM 693 C CA . TRP A 1 89 ? 15.779 10.025 -59.265 1.00 92.25 89 TRP A CA 1
ATOM 694 C C . TRP A 1 89 ? 16.841 10.358 -60.303 1.00 92.25 89 TRP A C 1
ATOM 696 O O . TRP A 1 89 ? 17.885 9.721 -60.287 1.00 92.25 89 TRP A O 1
ATOM 706 N N . SER A 1 90 ? 16.642 11.377 -61.136 1.00 94.06 90 SER A N 1
ATOM 707 C CA . SER A 1 90 ? 17.657 11.839 -62.086 1.00 94.06 90 SER A CA 1
ATOM 708 C C . SER A 1 90 ? 18.928 12.307 -61.378 1.00 94.06 90 SER A C 1
ATOM 710 O O . SER A 1 90 ? 20.024 11.992 -61.832 1.00 94.06 90 SER A O 1
ATOM 712 N N . THR A 1 91 ? 18.810 12.999 -60.238 1.00 94.69 91 THR A N 1
ATOM 713 C CA . THR A 1 91 ? 19.971 13.358 -59.410 1.00 94.69 91 THR A CA 1
ATOM 714 C C . THR A 1 91 ? 20.679 12.116 -58.876 1.00 94.69 91 THR A C 1
ATOM 716 O O . THR A 1 91 ? 21.886 11.997 -59.051 1.00 94.69 91 THR A O 1
ATOM 719 N N . LYS A 1 92 ? 19.944 11.153 -58.303 1.00 94.62 92 LYS A N 1
ATOM 720 C CA . LYS A 1 92 ? 20.532 9.898 -57.802 1.00 94.62 92 LYS A CA 1
ATOM 721 C C . LYS A 1 92 ? 21.188 9.071 -58.905 1.00 94.62 92 LYS A C 1
ATOM 723 O O . LYS A 1 92 ? 22.226 8.469 -58.665 1.00 94.62 92 LYS A O 1
ATOM 728 N N . ILE A 1 93 ? 20.579 9.014 -60.090 1.00 94.38 93 ILE A N 1
ATOM 729 C CA . ILE A 1 93 ? 21.143 8.327 -61.256 1.00 94.38 93 ILE A CA 1
ATOM 730 C C . ILE A 1 93 ? 22.473 8.977 -61.614 1.00 94.38 93 ILE A C 1
ATOM 732 O O . ILE A 1 93 ? 23.475 8.276 -61.658 1.00 94.38 93 ILE A O 1
ATOM 736 N N . LYS A 1 94 ? 22.508 10.306 -61.740 1.00 94.38 94 LYS A N 1
ATOM 737 C CA . LYS A 1 94 ? 23.739 11.031 -62.051 1.00 94.38 94 LYS A CA 1
ATOM 738 C C . LYS A 1 94 ? 24.825 10.834 -60.988 1.00 94.38 94 LYS A C 1
ATOM 740 O O . LYS A 1 94 ? 25.961 10.550 -61.330 1.00 94.38 94 LYS A O 1
ATOM 745 N N . GLU A 1 95 ? 24.480 10.903 -59.702 1.00 93.31 95 GLU A N 1
ATOM 746 C CA . GLU A 1 95 ? 25.421 10.616 -58.607 1.00 93.31 95 GLU A CA 1
ATOM 747 C C . GLU A 1 95 ? 26.000 9.195 -58.695 1.00 93.31 95 GLU A C 1
ATOM 749 O O . GLU A 1 95 ? 27.174 8.976 -58.398 1.00 93.31 95 GLU A O 1
ATOM 754 N N . LYS A 1 96 ? 25.182 8.212 -59.093 1.00 92.88 96 LYS A N 1
ATOM 755 C CA . LYS A 1 96 ? 25.629 6.828 -59.285 1.00 92.88 96 LYS A CA 1
ATOM 756 C C . LYS A 1 96 ? 26.463 6.655 -60.548 1.00 92.88 96 LYS A C 1
ATOM 758 O O . LYS A 1 96 ? 27.432 5.908 -60.489 1.00 92.88 96 LYS A O 1
ATOM 763 N N . GLU A 1 97 ? 26.122 7.332 -61.639 1.00 94.06 97 GLU A N 1
ATOM 764 C CA . GLU A 1 97 ? 26.914 7.362 -62.873 1.00 94.06 97 GLU A CA 1
ATOM 765 C C . GLU A 1 97 ? 28.290 7.990 -62.619 1.00 94.06 97 GLU A C 1
ATOM 767 O O . GLU A 1 97 ? 29.303 7.378 -62.944 1.00 94.06 97 GLU A O 1
ATOM 772 N N . ASP A 1 98 ? 28.349 9.141 -61.944 1.00 94.06 98 ASP A N 1
ATOM 773 C CA . ASP A 1 98 ? 29.606 9.805 -61.583 1.00 94.06 98 ASP A CA 1
ATOM 774 C C . ASP A 1 98 ? 30.461 8.906 -60.664 1.00 94.06 98 ASP A C 1
ATOM 776 O O . ASP A 1 98 ? 31.660 8.729 -60.886 1.00 94.06 98 ASP A O 1
ATOM 780 N N . ALA A 1 99 ? 29.845 8.263 -59.663 1.00 93.81 99 ALA A N 1
ATOM 781 C CA . ALA A 1 99 ? 30.539 7.312 -58.793 1.00 93.81 99 ALA A CA 1
ATOM 782 C C . ALA A 1 99 ? 31.030 6.060 -59.542 1.00 93.81 99 ALA A C 1
ATOM 784 O O . ALA A 1 99 ? 32.080 5.516 -59.195 1.00 93.81 99 ALA A O 1
ATOM 785 N N . LEU A 1 100 ? 30.283 5.593 -60.547 1.00 93.75 100 LEU A N 1
ATOM 786 C CA . LEU A 1 100 ? 30.675 4.464 -61.387 1.00 93.75 100 LEU A CA 1
ATOM 787 C C . LEU A 1 100 ? 31.895 4.827 -62.236 1.00 93.75 100 LEU A C 1
ATOM 789 O O . LEU A 1 100 ? 32.862 4.075 -62.229 1.00 93.75 100 LEU A O 1
ATOM 793 N N . VAL A 1 101 ? 31.890 5.999 -62.875 1.00 95.19 101 VAL A N 1
ATOM 794 C CA . VAL A 1 101 ? 33.023 6.494 -63.672 1.00 95.19 101 VAL A CA 1
ATOM 795 C C . VAL A 1 101 ? 34.290 6.609 -62.821 1.00 95.19 101 VAL A C 1
ATOM 797 O O . VAL A 1 101 ? 35.366 6.193 -63.247 1.00 95.19 101 VAL A O 1
ATOM 800 N N . GLU A 1 102 ? 34.191 7.127 -61.595 1.00 93.12 102 GLU A N 1
ATOM 801 C CA . GLU A 1 102 ? 35.348 7.184 -60.691 1.00 93.12 102 GLU A CA 1
ATOM 802 C C . GLU A 1 102 ? 35.836 5.786 -60.282 1.00 93.12 102 GLU A C 1
ATOM 804 O O . GLU A 1 102 ? 37.043 5.549 -60.203 1.00 93.12 102 GLU A O 1
ATOM 809 N N . LYS A 1 103 ? 34.925 4.825 -60.085 1.00 92.94 103 LYS A N 1
ATOM 810 C CA . LYS A 1 103 ? 35.293 3.429 -59.808 1.00 92.94 103 LYS A CA 1
ATOM 811 C C . LYS A 1 103 ? 35.922 2.732 -61.009 1.00 92.94 103 LYS A C 1
ATOM 813 O O . LYS A 1 103 ? 36.847 1.950 -60.812 1.00 92.94 103 LYS A O 1
ATOM 818 N N . GLU A 1 104 ? 35.468 3.020 -62.223 1.00 92.81 104 GLU A N 1
ATOM 819 C CA . GLU A 1 104 ? 36.071 2.516 -63.458 1.00 92.81 104 GLU A CA 1
ATOM 820 C C . GLU A 1 104 ? 37.496 3.048 -63.630 1.00 92.81 104 GLU A C 1
ATOM 822 O O . GLU A 1 104 ? 38.402 2.257 -63.878 1.00 92.81 104 GLU A O 1
ATOM 827 N N . LYS A 1 105 ? 37.733 4.343 -63.379 1.00 93.88 105 LYS A N 1
ATOM 828 C CA . LYS A 1 105 ? 39.091 4.916 -63.372 1.00 93.88 105 LYS A CA 1
ATOM 829 C C . LYS A 1 105 ? 39.981 4.299 -62.294 1.00 93.88 105 LYS A C 1
ATOM 831 O O . LYS A 1 105 ? 41.140 3.990 -62.560 1.00 93.88 105 LYS A O 1
ATOM 836 N N . GLU A 1 106 ? 39.466 4.113 -61.073 1.00 92.38 106 GLU A N 1
ATOM 837 C CA . GLU A 1 106 ? 40.213 3.459 -59.988 1.00 92.38 106 GLU A CA 1
ATOM 838 C C . GLU A 1 106 ? 40.563 2.010 -60.358 1.00 92.38 106 GLU A C 1
ATOM 840 O O . GLU A 1 106 ? 41.675 1.548 -60.095 1.00 92.38 106 GLU A O 1
ATOM 845 N N . LEU A 1 107 ? 39.626 1.293 -60.985 1.00 92.69 107 LEU A N 1
ATOM 846 C CA . LEU A 1 107 ? 39.837 -0.068 -61.457 1.00 92.69 107 LEU A CA 1
ATOM 847 C C . LEU A 1 107 ? 40.880 -0.112 -62.575 1.00 92.69 107 LEU A C 1
ATOM 849 O O . LEU A 1 107 ? 41.792 -0.926 -62.496 1.00 92.69 107 LEU A O 1
ATOM 853 N N . GLU A 1 108 ? 40.790 0.766 -63.572 1.00 94.25 108 GLU A N 1
ATOM 854 C CA . GLU A 1 108 ? 41.761 0.860 -64.664 1.00 94.25 108 GLU A CA 1
ATOM 855 C C . GLU A 1 108 ? 43.164 1.175 -64.128 1.00 94.25 108 GLU A C 1
ATOM 857 O O . GLU A 1 108 ? 44.124 0.485 -64.467 1.00 94.25 108 GLU A O 1
ATOM 862 N N . ALA A 1 109 ? 43.281 2.124 -63.193 1.00 93.31 109 ALA A N 1
ATOM 863 C CA . ALA A 1 109 ? 44.542 2.426 -62.521 1.00 93.31 109 ALA A CA 1
ATOM 864 C C . ALA A 1 109 ? 45.096 1.217 -61.747 1.00 93.31 109 ALA A C 1
ATOM 866 O O . ALA A 1 109 ? 46.295 0.941 -61.812 1.00 93.31 109 ALA A O 1
ATOM 867 N N . LYS A 1 110 ? 44.242 0.460 -61.041 1.00 93.19 110 LYS A N 1
ATOM 868 C CA . LYS A 1 110 ? 44.653 -0.775 -60.352 1.00 93.19 110 LYS A CA 1
ATOM 869 C C . LYS A 1 110 ? 45.074 -1.865 -61.326 1.00 93.19 110 LYS A C 1
ATOM 871 O O . LYS A 1 110 ? 46.070 -2.524 -61.064 1.00 93.19 110 LYS A O 1
ATOM 876 N N . VAL A 1 111 ? 44.366 -2.046 -62.439 1.00 93.88 111 VAL A N 1
ATOM 877 C CA . VAL A 1 111 ? 44.724 -3.024 -63.476 1.00 93.88 111 VAL A CA 1
ATOM 878 C C . VAL A 1 111 ? 46.073 -2.670 -64.093 1.00 93.88 111 VAL A C 1
ATOM 880 O O . VAL A 1 111 ? 46.933 -3.541 -64.181 1.00 93.88 111 VAL A O 1
ATOM 883 N N . MET A 1 112 ? 46.292 -1.400 -64.438 1.00 92.25 112 MET A N 1
ATOM 884 C CA . MET A 1 112 ? 47.575 -0.920 -64.953 1.00 92.25 112 MET A CA 1
ATOM 885 C C . MET A 1 112 ? 48.703 -1.124 -63.939 1.00 92.25 112 MET A C 1
ATOM 887 O O . MET A 1 112 ? 49.759 -1.634 -64.301 1.00 92.25 112 MET A O 1
ATOM 891 N N . ASN A 1 113 ? 48.476 -0.804 -62.661 1.00 91.88 113 ASN A N 1
ATOM 892 C CA . ASN A 1 113 ? 49.460 -1.038 -61.604 1.00 91.88 113 ASN A CA 1
ATOM 893 C C . ASN A 1 113 ? 49.731 -2.538 -61.394 1.00 91.88 113 ASN A C 1
ATOM 895 O O . ASN A 1 113 ? 50.881 -2.944 -61.280 1.00 91.88 113 ASN A O 1
ATOM 899 N N . CYS A 1 114 ? 48.703 -3.392 -61.411 1.00 89.94 114 CYS A N 1
ATOM 900 C CA . CYS A 1 114 ? 48.878 -4.843 -61.346 1.00 89.94 114 CYS A CA 1
ATOM 901 C C . CYS A 1 114 ? 49.691 -5.365 -62.533 1.00 89.94 114 CYS A C 1
ATOM 903 O O . CYS A 1 114 ? 50.601 -6.158 -62.328 1.00 89.94 114 CYS A O 1
ATOM 905 N N . GLN A 1 115 ? 49.406 -4.912 -63.755 1.00 92.44 115 GLN A N 1
ATOM 906 C CA . GLN A 1 115 ? 50.169 -5.292 -64.946 1.00 92.44 115 GLN A CA 1
ATOM 907 C C . GLN A 1 115 ? 51.619 -4.814 -64.867 1.00 92.44 115 GLN A C 1
ATOM 909 O O . GLN A 1 115 ? 52.524 -5.586 -65.170 1.00 92.44 115 GLN A O 1
ATOM 914 N N . GLN A 1 116 ? 51.844 -3.578 -64.414 1.00 92.88 116 GLN A N 1
ATOM 915 C CA . GLN A 1 116 ? 53.181 -3.044 -64.178 1.00 92.88 116 GLN A CA 1
ATOM 916 C C . GLN A 1 116 ? 53.915 -3.864 -63.112 1.00 92.88 116 GLN A C 1
ATOM 918 O O . GLN A 1 116 ? 55.019 -4.320 -63.366 1.00 92.88 116 GLN A O 1
ATOM 923 N N . THR A 1 117 ? 53.280 -4.134 -61.971 1.00 91.12 117 THR A N 1
ATOM 924 C CA . THR A 1 117 ? 53.842 -4.956 -60.889 1.00 91.12 117 THR A CA 1
ATOM 925 C C . THR A 1 117 ? 54.139 -6.376 -61.370 1.00 91.12 117 THR A C 1
ATOM 927 O O . THR A 1 117 ? 55.152 -6.953 -60.998 1.00 91.12 117 THR A O 1
ATOM 930 N N . MET A 1 118 ? 53.282 -6.967 -62.207 1.00 89.62 118 MET A N 1
ATOM 931 C CA . MET A 1 118 ? 53.529 -8.281 -62.805 1.00 89.62 118 MET A CA 1
ATOM 932 C C . MET A 1 118 ? 54.718 -8.250 -63.765 1.00 89.62 118 MET A C 1
ATOM 934 O O . MET A 1 118 ? 55.558 -9.139 -63.696 1.00 89.62 118 MET A O 1
ATOM 938 N N . ALA A 1 119 ? 54.820 -7.228 -64.617 1.00 90.94 119 ALA A N 1
ATOM 939 C CA . ALA A 1 119 ? 55.948 -7.059 -65.528 1.00 90.94 119 ALA A CA 1
ATOM 940 C C . ALA A 1 119 ? 57.261 -6.809 -64.767 1.00 90.94 119 ALA A C 1
ATOM 942 O O . ALA A 1 119 ? 58.269 -7.441 -65.071 1.00 90.94 119 ALA A O 1
ATOM 943 N N . GLU A 1 120 ? 57.232 -5.954 -63.742 1.00 89.88 120 GLU A N 1
ATOM 944 C CA . GLU A 1 120 ? 58.349 -5.716 -62.825 1.00 89.88 120 GLU A CA 1
ATOM 945 C C . GLU A 1 120 ? 58.729 -7.003 -62.088 1.00 89.88 120 GLU A C 1
ATOM 947 O O . GLU A 1 120 ? 59.906 -7.327 -62.016 1.00 89.88 120 GLU A O 1
ATOM 952 N N . ASN A 1 121 ? 57.763 -7.791 -61.606 1.00 86.94 121 ASN A N 1
ATOM 953 C CA . ASN A 1 121 ? 58.028 -9.082 -60.968 1.00 86.94 121 ASN A CA 1
ATOM 954 C C . ASN A 1 121 ? 58.619 -10.106 -61.943 1.00 86.94 121 ASN A C 1
ATOM 956 O O . ASN A 1 121 ? 59.524 -10.836 -61.559 1.00 86.94 121 ASN A O 1
ATOM 960 N N . GLU A 1 122 ? 58.146 -10.179 -63.190 1.00 90.19 122 GLU A N 1
ATOM 961 C CA . GLU A 1 122 ? 58.733 -11.049 -64.216 1.00 90.19 122 GLU A CA 1
ATOM 962 C C . GLU A 1 122 ? 60.154 -10.612 -64.590 1.00 90.19 122 GLU A C 1
ATOM 964 O O . GLU A 1 122 ? 61.029 -11.454 -64.801 1.00 90.19 122 GLU A O 1
ATOM 969 N N . GLU A 1 123 ? 60.402 -9.304 -64.672 1.00 88.50 123 GLU A N 1
ATOM 970 C CA . GLU A 1 123 ? 61.734 -8.756 -64.908 1.00 88.50 123 GLU A CA 1
ATOM 971 C C . GLU A 1 123 ? 62.661 -9.028 -63.721 1.00 88.50 123 GLU A C 1
ATOM 973 O O . GLU A 1 123 ? 63.767 -9.527 -63.922 1.00 88.50 123 GLU A O 1
ATOM 978 N N . LEU A 1 124 ? 62.202 -8.783 -62.491 1.00 85.50 124 LEU A N 1
ATOM 979 C CA . LEU A 1 124 ? 62.924 -9.105 -61.263 1.00 85.50 124 LEU A CA 1
ATOM 980 C C . LEU A 1 124 ? 63.200 -10.602 -61.165 1.00 85.50 124 LEU A C 1
ATOM 982 O O . LEU A 1 124 ? 64.305 -10.977 -60.798 1.00 85.50 124 LEU A O 1
ATOM 986 N N . LEU A 1 125 ? 62.253 -11.462 -61.541 1.00 83.44 125 LEU A N 1
ATOM 987 C CA . LEU A 1 125 ? 62.444 -12.910 -61.553 1.00 83.44 125 LEU A CA 1
ATOM 988 C C . LEU A 1 125 ? 63.527 -13.314 -62.559 1.00 83.44 125 LEU A C 1
ATOM 990 O O . LEU A 1 125 ? 64.449 -14.029 -62.183 1.00 83.44 125 LEU A O 1
ATOM 994 N N . LYS A 1 126 ? 63.508 -12.775 -63.787 1.00 86.00 126 LYS A N 1
ATOM 995 C CA . LYS A 1 126 ? 64.590 -12.981 -64.773 1.00 86.00 126 LYS A CA 1
ATOM 996 C C . LYS A 1 126 ? 65.935 -12.452 -64.267 1.00 86.00 126 LYS A C 1
ATOM 998 O O . LYS A 1 126 ? 66.963 -13.106 -64.434 1.00 86.00 126 LYS A O 1
ATOM 1003 N N . GLN A 1 127 ? 65.951 -11.276 -63.637 1.00 81.06 127 GLN A N 1
ATOM 1004 C CA . GLN A 1 127 ? 67.162 -10.703 -63.049 1.00 81.06 127 GLN A CA 1
ATOM 1005 C C . GLN A 1 127 ? 67.695 -11.592 -61.917 1.00 81.06 127 GLN A C 1
ATOM 1007 O O . GLN A 1 127 ? 68.881 -11.904 -61.914 1.00 81.06 127 GLN A O 1
ATOM 1012 N N . VAL A 1 128 ? 66.838 -12.064 -61.012 1.00 74.06 128 VAL A N 1
ATOM 1013 C CA . VAL A 1 128 ? 67.189 -12.982 -59.918 1.00 74.06 128 VAL A CA 1
ATOM 1014 C C . VAL A 1 128 ? 67.669 -14.335 -60.453 1.00 74.06 128 VAL A C 1
ATOM 1016 O O . VAL A 1 128 ? 68.667 -14.845 -59.958 1.00 74.06 128 VAL A O 1
ATOM 1019 N N . GLU A 1 129 ? 67.042 -14.890 -61.493 1.00 75.69 129 GLU A N 1
ATOM 1020 C CA . GLU A 1 129 ? 67.473 -16.140 -62.145 1.00 75.69 129 GLU A CA 1
ATOM 1021 C C . GLU A 1 129 ? 68.866 -16.025 -62.782 1.00 75.69 129 GLU A C 1
ATOM 1023 O O . GLU A 1 129 ? 69.639 -16.983 -62.772 1.00 75.69 129 GLU A O 1
ATOM 1028 N N . THR A 1 130 ? 69.206 -14.854 -63.333 1.00 76.69 130 THR A N 1
ATOM 1029 C CA . THR A 1 130 ? 70.546 -14.587 -63.892 1.00 76.69 130 THR A CA 1
ATOM 1030 C C . THR A 1 130 ? 71.583 -14.203 -62.836 1.00 76.69 130 THR A C 1
ATOM 1032 O O . THR A 1 130 ? 72.788 -14.293 -63.094 1.00 76.69 130 THR A O 1
ATOM 1035 N N . GLN A 1 131 ? 71.148 -13.789 -61.645 1.00 70.00 131 GLN A N 1
ATOM 1036 C CA . GLN A 1 131 ? 72.041 -13.513 -60.529 1.00 70.00 131 GLN A CA 1
ATOM 1037 C C . GLN A 1 131 ? 72.536 -14.828 -59.924 1.00 70.00 131 GLN A C 1
ATOM 1039 O O . GLN A 1 131 ? 71.769 -15.707 -59.539 1.00 70.00 131 GLN A O 1
ATOM 1044 N N . VAL A 1 132 ? 73.854 -14.950 -59.769 1.00 61.50 132 VAL A N 1
ATOM 1045 C CA . VAL A 1 132 ? 74.442 -16.018 -58.956 1.00 61.50 132 VAL A CA 1
ATOM 1046 C C . VAL A 1 132 ? 74.163 -15.673 -57.496 1.00 61.50 132 VAL A C 1
ATOM 1048 O O . VAL A 1 132 ? 74.905 -14.912 -56.873 1.00 61.50 132 VAL A O 1
ATOM 1051 N N . VAL A 1 133 ? 73.047 -16.175 -56.970 1.00 64.75 133 VAL A N 1
ATOM 1052 C CA . VAL A 1 133 ? 72.624 -15.883 -55.601 1.00 64.75 133 VAL A CA 1
ATOM 1053 C C . VAL A 1 133 ? 73.642 -16.468 -54.625 1.00 64.75 133 VAL A C 1
ATOM 1055 O O . VAL A 1 133 ? 73.953 -17.661 -54.644 1.00 64.75 133 VAL A O 1
ATOM 1058 N N . ASN A 1 134 ? 74.186 -15.616 -53.758 1.00 76.12 134 ASN A N 1
ATOM 1059 C CA . ASN A 1 134 ? 75.068 -16.060 -52.692 1.00 76.12 134 ASN A CA 1
ATOM 1060 C C . ASN A 1 134 ? 74.240 -16.849 -51.671 1.00 76.12 134 ASN A C 1
ATOM 1062 O O . ASN A 1 134 ? 73.306 -16.305 -51.084 1.00 76.12 134 ASN A O 1
ATOM 1066 N N . VAL A 1 135 ? 74.606 -18.109 -51.423 1.00 76.62 135 VAL A N 1
ATOM 1067 C CA . VAL A 1 135 ? 73.941 -18.989 -50.441 1.00 76.62 135 VAL A CA 1
ATOM 1068 C C . VAL A 1 135 ? 73.782 -18.293 -49.082 1.00 76.62 135 VAL A C 1
ATOM 1070 O O . VAL A 1 135 ? 72.739 -18.399 -48.449 1.00 76.62 135 VAL A O 1
ATOM 1073 N N . ARG A 1 136 ? 74.756 -17.461 -48.684 1.00 81.19 136 ARG A N 1
ATOM 1074 C CA . ARG A 1 136 ? 74.699 -16.690 -47.434 1.00 81.19 136 ARG A CA 1
ATOM 1075 C C . ARG A 1 136 ? 73.564 -15.658 -47.395 1.00 81.19 136 ARG A C 1
ATOM 1077 O O . ARG A 1 136 ? 73.054 -15.365 -46.315 1.00 81.19 136 ARG A O 1
ATOM 1084 N N . ASP A 1 137 ? 73.209 -15.064 -48.532 1.00 83.62 137 ASP A N 1
ATOM 1085 C CA . ASP A 1 137 ? 72.123 -14.082 -48.615 1.00 83.62 137 ASP A CA 1
ATOM 1086 C C . ASP A 1 137 ? 70.751 -14.772 -48.639 1.00 83.62 137 ASP A C 1
ATOM 1088 O O . ASP A 1 137 ? 69.840 -14.292 -47.966 1.00 83.62 137 ASP A O 1
ATOM 1092 N N . VAL A 1 138 ? 70.632 -15.948 -49.275 1.00 84.19 138 VAL A N 1
ATOM 1093 C CA . VAL A 1 138 ? 69.441 -16.818 -49.151 1.00 84.19 138 VAL A CA 1
ATOM 1094 C C . VAL A 1 138 ? 69.234 -17.230 -47.696 1.00 84.19 138 VAL A C 1
ATOM 1096 O O . VAL A 1 138 ? 68.139 -17.075 -47.164 1.00 84.19 138 VAL A O 1
ATOM 1099 N N . ASP A 1 139 ? 70.299 -17.656 -47.012 1.00 86.88 139 ASP A N 1
ATOM 1100 C CA . ASP A 1 139 ? 70.247 -18.022 -45.593 1.00 86.88 139 ASP A CA 1
ATOM 1101 C C . ASP A 1 139 ? 69.907 -16.828 -44.683 1.00 86.88 139 ASP A C 1
ATOM 1103 O O . ASP A 1 139 ? 69.376 -17.006 -43.584 1.00 86.88 139 ASP A O 1
ATOM 1107 N N . ARG A 1 140 ? 70.241 -15.591 -45.083 1.00 89.94 140 ARG A N 1
ATOM 1108 C CA . ARG A 1 140 ? 69.824 -14.377 -44.359 1.00 89.94 140 ARG A CA 1
ATOM 1109 C C . ARG A 1 140 ? 68.335 -14.112 -44.567 1.00 89.94 140 ARG A C 1
ATOM 1111 O O . ARG A 1 140 ? 67.626 -13.959 -43.579 1.00 89.94 140 ARG A O 1
ATOM 1118 N N . MET A 1 141 ? 67.867 -14.114 -45.814 1.00 88.25 141 MET A N 1
ATOM 1119 C CA . MET A 1 141 ? 66.455 -13.888 -46.140 1.00 88.25 141 MET A CA 1
ATOM 1120 C C . MET A 1 141 ? 65.549 -14.964 -45.540 1.00 88.25 141 MET A C 1
ATOM 1122 O O . MET A 1 141 ? 64.504 -14.638 -44.991 1.00 88.25 141 MET A O 1
ATOM 1126 N N . ALA A 1 142 ? 65.968 -16.231 -45.561 1.00 88.62 142 ALA A N 1
ATOM 1127 C CA . ALA A 1 142 ? 65.232 -17.320 -44.926 1.00 88.62 142 ALA A CA 1
ATOM 1128 C C . ALA A 1 142 ? 65.084 -17.104 -43.410 1.00 88.62 142 ALA A C 1
ATOM 1130 O O . ALA A 1 142 ? 64.008 -17.327 -42.861 1.00 88.62 142 ALA A O 1
ATOM 1131 N N . ARG A 1 143 ? 66.132 -16.611 -42.733 1.00 92.44 143 ARG A N 1
ATOM 1132 C CA . ARG A 1 143 ? 66.068 -16.269 -41.301 1.00 92.44 143 ARG A CA 1
ATOM 1133 C C . ARG A 1 143 ? 65.180 -15.058 -41.019 1.00 92.44 143 ARG A C 1
ATOM 1135 O O . ARG A 1 143 ? 64.449 -15.074 -40.036 1.00 92.44 143 ARG A O 1
ATOM 1142 N N . GLU A 1 144 ? 65.238 -14.022 -41.853 1.00 92.44 144 GLU A N 1
ATOM 1143 C CA . GLU A 1 144 ? 64.370 -12.842 -41.726 1.00 92.44 144 GLU A CA 1
ATOM 1144 C C . GLU A 1 144 ? 62.897 -13.202 -41.966 1.00 92.44 144 GLU A C 1
ATOM 1146 O O . GLU A 1 144 ? 62.036 -12.792 -41.193 1.00 92.44 144 GLU A O 1
ATOM 1151 N N . MET A 1 145 ? 62.609 -14.039 -42.966 1.00 94.44 145 MET A N 1
ATOM 1152 C CA . MET A 1 145 ? 61.267 -14.559 -43.233 1.00 94.44 145 MET A CA 1
ATOM 1153 C C . MET A 1 145 ? 60.735 -15.376 -42.051 1.00 94.44 145 MET A C 1
ATOM 1155 O O . MET A 1 145 ? 59.636 -15.107 -41.582 1.00 94.44 145 MET A O 1
ATOM 1159 N N . GLN A 1 146 ? 61.542 -16.289 -41.496 1.00 94.62 146 GLN A N 1
ATOM 1160 C CA . GLN A 1 146 ? 61.176 -17.039 -40.288 1.00 94.62 146 GLN A CA 1
ATOM 1161 C C . GLN A 1 146 ? 60.921 -16.127 -39.078 1.00 94.62 146 GLN A C 1
ATOM 1163 O O . GLN A 1 146 ? 60.029 -16.402 -38.277 1.00 94.62 146 GLN A O 1
ATOM 1168 N N . ALA A 1 147 ? 61.682 -15.037 -38.928 1.00 95.62 147 ALA A N 1
ATOM 1169 C CA . ALA A 1 147 ? 61.456 -14.063 -37.862 1.00 95.62 147 ALA A CA 1
ATOM 1170 C C . ALA A 1 147 ? 60.112 -13.332 -38.034 1.00 95.62 147 ALA A C 1
ATOM 1172 O O . ALA A 1 147 ? 59.359 -13.211 -37.070 1.00 95.62 147 ALA A O 1
ATOM 1173 N N . VAL A 1 148 ? 59.779 -12.914 -39.260 1.00 96.31 148 VAL A N 1
ATOM 1174 C CA . VAL A 1 148 ? 58.489 -12.280 -39.573 1.00 96.31 148 VAL A CA 1
ATOM 1175 C C . VAL A 1 148 ? 57.327 -13.255 -39.378 1.00 96.31 148 VAL A C 1
ATOM 1177 O O . VAL A 1 148 ? 56.332 -12.886 -38.765 1.00 96.31 148 VAL A O 1
ATOM 1180 N N . GLU A 1 149 ? 57.445 -14.504 -39.831 1.00 95.62 149 GLU A N 1
ATOM 1181 C CA . GLU A 1 149 ? 56.428 -15.545 -39.616 1.00 95.62 149 GLU A CA 1
ATOM 1182 C C . GLU A 1 149 ? 56.183 -15.810 -38.124 1.00 95.62 149 GLU A C 1
ATOM 1184 O O . GLU A 1 149 ? 55.035 -15.935 -37.684 1.00 95.62 149 GLU A O 1
ATOM 1189 N N . HIS A 1 150 ? 57.253 -15.849 -37.325 1.00 96.00 150 HIS A N 1
ATOM 1190 C CA . HIS A 1 150 ? 57.151 -15.969 -35.874 1.00 96.00 150 HIS A CA 1
ATOM 1191 C C . HIS A 1 150 ? 56.444 -14.755 -35.250 1.00 96.00 150 HIS A C 1
ATOM 1193 O O . HIS A 1 150 ? 55.580 -14.923 -34.386 1.00 96.00 150 HIS A O 1
ATOM 1199 N N . ASP A 1 151 ? 56.769 -13.536 -35.687 1.00 96.56 151 ASP A N 1
ATOM 1200 C CA . ASP A 1 151 ? 56.131 -12.315 -35.189 1.00 96.56 151 ASP A CA 1
ATOM 1201 C C . ASP A 1 151 ? 54.651 -12.220 -35.593 1.00 96.56 151 ASP A C 1
ATOM 1203 O O . ASP A 1 151 ? 53.825 -11.853 -34.755 1.00 96.56 151 ASP A O 1
ATOM 1207 N N . ILE A 1 152 ? 54.291 -12.623 -36.818 1.00 95.94 152 ILE A N 1
ATOM 1208 C CA . ILE A 1 152 ? 52.894 -12.750 -37.266 1.00 95.94 152 ILE A CA 1
ATOM 1209 C C . ILE A 1 152 ? 52.154 -13.729 -36.358 1.00 95.94 152 ILE A C 1
ATOM 1211 O O . ILE A 1 152 ? 51.154 -13.357 -35.748 1.00 95.94 152 ILE A O 1
ATOM 1215 N N . SER A 1 153 ? 52.700 -14.933 -36.171 1.00 96.50 153 SER A N 1
ATOM 1216 C CA . SER A 1 153 ? 52.094 -15.958 -35.311 1.00 96.50 153 SER A CA 1
ATOM 1217 C C . SER A 1 153 ? 51.908 -15.454 -33.875 1.00 96.50 153 SER A C 1
ATOM 1219 O O . SER A 1 153 ? 50.914 -15.744 -33.207 1.00 96.50 153 SER A O 1
ATOM 1221 N N . LYS A 1 154 ? 52.864 -14.673 -33.362 1.00 96.88 154 LYS A N 1
ATOM 1222 C CA . LYS A 1 154 ? 52.778 -14.065 -32.032 1.00 96.88 154 LYS A CA 1
ATOM 1223 C C . LYS A 1 154 ? 51.672 -13.010 -31.953 1.00 96.88 154 LYS A C 1
ATOM 1225 O O . LYS A 1 154 ? 50.953 -12.975 -30.954 1.00 96.88 154 LYS A O 1
ATOM 1230 N N . LEU A 1 155 ? 51.540 -12.158 -32.968 1.00 96.50 155 LEU A N 1
ATOM 1231 C CA . LEU A 1 155 ? 50.499 -11.129 -33.031 1.00 96.50 155 LEU A CA 1
ATOM 1232 C C . LEU A 1 155 ? 49.104 -11.733 -33.213 1.00 96.50 155 LEU A C 1
ATOM 1234 O O . LEU A 1 155 ? 48.176 -11.287 -32.548 1.00 96.50 155 LEU A O 1
ATOM 1238 N N . GLU A 1 156 ? 48.960 -12.771 -34.034 1.00 96.69 156 GLU A N 1
ATOM 1239 C CA . GLU A 1 156 ? 47.699 -13.500 -34.214 1.00 96.69 156 GLU A CA 1
ATOM 1240 C C . GLU A 1 156 ? 47.232 -14.140 -32.904 1.00 96.69 156 GLU A C 1
ATOM 1242 O O . GLU A 1 156 ? 46.086 -13.953 -32.498 1.00 96.69 156 GLU A O 1
ATOM 1247 N N . ASN A 1 157 ? 48.138 -14.807 -32.180 1.00 96.50 157 ASN A N 1
ATOM 1248 C CA . ASN A 1 157 ? 47.833 -15.356 -30.858 1.00 96.50 157 ASN A CA 1
ATOM 1249 C C . ASN A 1 157 ? 47.449 -14.258 -29.853 1.00 96.50 157 ASN A C 1
ATOM 1251 O O . ASN A 1 157 ? 46.513 -14.428 -29.073 1.00 96.50 157 ASN A O 1
ATOM 1255 N N . ALA A 1 158 ? 48.143 -13.115 -29.866 1.00 96.69 158 ALA A N 1
ATOM 1256 C CA . ALA A 1 158 ? 47.793 -11.983 -29.009 1.00 96.69 158 ALA A CA 1
ATOM 1257 C C . ALA A 1 158 ? 46.416 -11.394 -29.364 1.00 96.69 158 ALA A C 1
ATOM 1259 O O . ALA A 1 158 ? 45.661 -11.041 -28.458 1.00 96.69 158 ALA A O 1
ATOM 1260 N N . ASN A 1 159 ? 46.076 -11.321 -30.654 1.00 96.88 159 ASN A N 1
ATOM 1261 C CA . ASN A 1 159 ? 44.768 -10.870 -31.119 1.00 96.88 159 ASN A CA 1
ATOM 1262 C C . ASN A 1 159 ? 43.657 -11.833 -30.681 1.00 96.88 159 ASN A C 1
ATOM 1264 O O . ASN A 1 159 ? 42.667 -11.382 -30.119 1.00 96.88 159 ASN A O 1
ATOM 1268 N N . ALA A 1 160 ? 43.855 -13.147 -30.827 1.00 97.00 160 ALA A N 1
ATOM 1269 C CA . ALA A 1 160 ? 42.893 -14.154 -30.373 1.00 97.00 160 ALA A CA 1
ATOM 1270 C C . ALA A 1 160 ? 42.596 -14.039 -28.865 1.00 97.00 160 ALA A C 1
ATOM 1272 O O . ALA A 1 160 ? 41.439 -14.063 -28.454 1.00 97.00 160 ALA A O 1
ATOM 1273 N N . VAL A 1 161 ? 43.628 -13.822 -28.039 1.00 97.19 161 VAL A N 1
ATOM 1274 C CA . VAL A 1 161 ? 43.462 -13.594 -26.590 1.00 97.19 161 VAL A CA 1
ATOM 1275 C C . VAL A 1 161 ? 42.712 -12.288 -26.294 1.00 97.19 161 VAL A C 1
ATOM 1277 O O . VAL A 1 161 ? 41.964 -12.209 -25.318 1.00 97.19 161 VAL A O 1
ATOM 1280 N N . LEU A 1 162 ? 42.921 -11.233 -27.087 1.00 96.94 162 LEU A N 1
ATOM 1281 C CA . LEU A 1 162 ? 42.187 -9.973 -26.929 1.00 96.94 162 LEU A CA 1
ATOM 1282 C C . LEU A 1 162 ? 40.721 -10.110 -27.345 1.00 96.94 162 LEU A C 1
ATOM 1284 O O . LEU A 1 162 ? 39.856 -9.574 -26.656 1.00 96.94 162 LEU A O 1
ATOM 1288 N N . GLU A 1 163 ? 40.442 -10.838 -28.423 1.00 96.94 163 GLU A N 1
ATOM 1289 C CA . GLU A 1 163 ? 39.081 -11.141 -28.863 1.00 96.94 163 GLU A CA 1
ATOM 1290 C C . GLU A 1 163 ? 38.335 -11.968 -27.814 1.00 96.94 163 GLU A C 1
ATOM 1292 O O . GLU A 1 163 ? 37.227 -11.597 -27.439 1.00 96.94 163 GLU A O 1
ATOM 1297 N N . GLU A 1 164 ? 38.954 -13.021 -27.268 1.00 97.12 164 GLU A N 1
ATOM 1298 C CA . GLU A 1 164 ? 38.379 -13.832 -26.185 1.00 97.12 164 GLU A CA 1
ATOM 1299 C C . GLU A 1 164 ? 38.009 -12.968 -24.971 1.00 97.12 164 GLU A C 1
ATOM 1301 O O . GLU A 1 164 ? 36.869 -13.003 -24.507 1.00 97.12 164 GLU A O 1
ATOM 1306 N N . LYS A 1 165 ? 38.919 -12.092 -24.524 1.00 97.50 165 LYS A N 1
ATOM 1307 C CA . LYS A 1 165 ? 38.629 -11.128 -23.449 1.00 97.50 165 LYS A CA 1
ATOM 1308 C C . LYS A 1 165 ? 37.509 -10.154 -23.810 1.00 97.50 165 LYS A C 1
ATOM 1310 O O . LYS A 1 165 ? 36.740 -9.762 -22.935 1.00 97.50 165 LYS A O 1
ATOM 1315 N N . GLY A 1 166 ? 37.423 -9.738 -25.072 1.00 96.81 166 GLY A N 1
ATOM 1316 C CA . GLY A 1 166 ? 36.330 -8.908 -25.575 1.00 96.81 166 GLY A CA 1
ATOM 1317 C C . GLY A 1 166 ? 34.979 -9.608 -25.431 1.00 96.81 166 GLY A C 1
ATOM 1318 O O . GLY A 1 166 ? 34.043 -9.019 -24.895 1.00 96.81 166 GLY A O 1
ATOM 1319 N N . TRP A 1 167 ? 34.901 -10.883 -25.823 1.00 97.62 167 TRP A N 1
ATOM 1320 C CA . TRP A 1 167 ? 33.697 -11.704 -25.675 1.00 97.62 167 TRP A CA 1
ATOM 1321 C C . TRP A 1 167 ? 33.317 -11.943 -24.211 1.00 97.62 167 TRP A C 1
ATOM 1323 O O . TRP A 1 167 ? 32.141 -11.833 -23.865 1.00 97.62 167 TRP A O 1
ATOM 1333 N N . GLU A 1 168 ? 34.288 -12.225 -23.338 1.00 97.44 168 GLU A N 1
ATOM 1334 C CA . GLU A 1 168 ? 34.051 -12.383 -21.897 1.00 97.44 168 GLU A CA 1
ATOM 1335 C C . GLU A 1 168 ? 33.483 -11.105 -21.263 1.00 97.44 168 GLU A C 1
ATOM 1337 O O . GLU A 1 168 ? 32.532 -11.163 -20.479 1.00 97.44 168 GLU A O 1
ATOM 1342 N N . LEU A 1 169 ? 34.044 -9.942 -21.612 1.00 96.25 169 LEU A N 1
ATOM 1343 C CA . LEU A 1 169 ? 33.572 -8.650 -21.114 1.00 96.25 169 LEU A CA 1
ATOM 1344 C C . LEU A 1 169 ? 32.172 -8.310 -21.629 1.00 96.25 169 LEU A C 1
ATOM 1346 O O . LEU A 1 169 ? 31.347 -7.845 -20.844 1.00 96.25 169 LEU A O 1
ATOM 1350 N N . GLU A 1 170 ? 31.888 -8.568 -22.905 1.00 95.00 170 GLU A N 1
ATOM 1351 C CA . GLU A 1 170 ? 30.557 -8.359 -23.483 1.00 95.00 170 GLU A CA 1
ATOM 1352 C C . GLU A 1 170 ? 29.515 -9.250 -22.791 1.00 95.00 170 GLU A C 1
ATOM 1354 O O . GLU A 1 170 ? 28.467 -8.768 -22.363 1.00 95.00 170 GLU A O 1
ATOM 1359 N N . ALA A 1 171 ? 29.828 -10.533 -22.578 1.00 96.31 171 ALA A N 1
ATOM 1360 C CA . ALA A 1 171 ? 28.948 -11.453 -21.859 1.00 96.31 171 ALA A CA 1
ATOM 1361 C C . ALA A 1 171 ? 28.685 -10.990 -20.415 1.00 96.31 171 ALA A C 1
ATOM 1363 O O . ALA A 1 171 ? 27.546 -11.023 -19.939 1.00 96.31 171 ALA A O 1
ATOM 1364 N N . ALA A 1 172 ? 29.723 -10.512 -19.720 1.00 96.44 172 ALA A N 1
ATOM 1365 C CA . ALA A 1 172 ? 29.584 -9.956 -18.378 1.00 96.44 172 ALA A CA 1
ATOM 1366 C C . ALA A 1 172 ? 28.728 -8.676 -18.362 1.00 96.44 172 ALA A C 1
ATOM 1368 O O . ALA A 1 172 ? 27.918 -8.494 -17.450 1.00 96.44 172 ALA A O 1
ATOM 1369 N N . LEU A 1 173 ? 28.877 -7.801 -19.363 1.00 92.62 173 LEU A N 1
ATOM 1370 C CA . LEU A 1 173 ? 28.088 -6.577 -19.504 1.00 92.62 173 LEU A CA 1
ATOM 1371 C C . LEU A 1 173 ? 26.605 -6.894 -19.733 1.00 92.62 173 LEU A C 1
ATOM 1373 O O . LEU A 1 173 ? 25.756 -6.340 -19.036 1.00 92.62 173 LEU A O 1
ATOM 1377 N N . VAL A 1 174 ? 26.302 -7.813 -20.656 1.00 94.25 174 VAL A N 1
ATOM 1378 C CA . VAL A 1 174 ? 24.932 -8.258 -20.954 1.00 94.25 174 VAL A CA 1
ATOM 1379 C C . VAL A 1 174 ? 24.268 -8.825 -19.702 1.00 94.25 174 VAL A C 1
ATOM 1381 O O . VAL A 1 174 ? 23.190 -8.373 -19.325 1.00 94.25 174 VAL A O 1
ATOM 1384 N N . SER A 1 175 ? 24.947 -9.727 -18.988 1.00 96.50 175 SER A N 1
ATOM 1385 C CA . SER A 1 175 ? 24.423 -10.294 -17.740 1.00 96.50 175 SER A CA 1
ATOM 1386 C C . SER A 1 175 ? 24.132 -9.216 -16.685 1.00 96.50 175 SER A C 1
ATOM 1388 O O . SER A 1 175 ? 23.108 -9.262 -16.003 1.00 96.50 175 SER A O 1
ATOM 1390 N N . LYS A 1 176 ? 24.996 -8.199 -16.561 1.00 94.56 176 LYS A N 1
ATOM 1391 C CA . LYS A 1 176 ? 24.767 -7.083 -15.632 1.00 94.56 176 LYS A CA 1
ATOM 1392 C C . LYS A 1 176 ? 23.620 -6.173 -16.061 1.00 94.56 176 LYS A C 1
ATOM 1394 O O . LYS A 1 176 ? 22.925 -5.643 -15.195 1.00 94.56 176 LYS A O 1
ATOM 1399 N N . LEU A 1 177 ? 23.405 -5.995 -17.361 1.00 93.88 177 LEU A N 1
ATOM 1400 C CA . LEU A 1 177 ? 22.258 -5.259 -17.886 1.00 93.88 177 LEU A CA 1
ATOM 1401 C C . LEU A 1 177 ? 20.941 -5.966 -17.551 1.00 93.88 177 LEU A C 1
ATOM 1403 O O . LEU A 1 177 ? 20.044 -5.321 -17.012 1.00 93.88 177 LEU A O 1
ATOM 1407 N N . GLU A 1 178 ? 20.867 -7.282 -17.752 1.00 95.12 178 GLU A N 1
ATOM 1408 C CA . GLU A 1 178 ? 19.697 -8.096 -17.386 1.00 95.12 178 GLU A CA 1
ATOM 1409 C C . GLU A 1 178 ? 19.383 -8.009 -15.880 1.00 95.12 178 GLU A C 1
ATOM 1411 O O . GLU A 1 178 ? 18.225 -7.866 -15.482 1.00 95.12 178 GLU A O 1
ATOM 1416 N N . GLU A 1 179 ? 20.408 -8.030 -15.016 1.00 96.19 179 GLU A N 1
ATOM 1417 C CA . GLU A 1 179 ? 20.232 -7.819 -13.571 1.00 96.19 179 GLU A CA 1
ATOM 1418 C C . GLU A 1 179 ? 19.621 -6.438 -13.258 1.00 96.19 179 GLU A C 1
ATOM 1420 O O . GLU A 1 179 ? 18.723 -6.327 -12.416 1.00 96.19 179 GLU A O 1
ATOM 1425 N N . ILE A 1 180 ? 20.090 -5.376 -13.925 1.00 94.31 180 ILE A N 1
ATOM 1426 C CA . ILE A 1 180 ? 19.577 -4.010 -13.735 1.00 94.31 180 ILE A CA 1
ATOM 1427 C C . ILE A 1 180 ? 18.126 -3.902 -14.214 1.00 94.31 180 ILE A C 1
ATOM 1429 O O . ILE A 1 180 ? 17.304 -3.301 -13.518 1.00 94.31 180 ILE A O 1
ATOM 1433 N N . GLU A 1 181 ? 17.794 -4.494 -15.359 1.00 94.56 181 GLU A N 1
ATOM 1434 C CA . GLU A 1 181 ? 16.427 -4.552 -15.887 1.00 94.56 181 GLU A CA 1
ATOM 1435 C C . GLU A 1 181 ? 15.488 -5.290 -14.928 1.00 94.56 181 GLU A C 1
ATOM 1437 O O . GLU A 1 181 ? 14.424 -4.768 -14.579 1.00 94.56 181 GLU A O 1
ATOM 1442 N N . GLY A 1 182 ? 15.916 -6.439 -14.398 1.00 96.06 182 GLY A N 1
ATOM 1443 C CA . GLY A 1 182 ? 15.156 -7.185 -13.395 1.00 96.06 182 GLY A CA 1
ATOM 1444 C C . GLY A 1 182 ? 14.907 -6.380 -12.113 1.00 96.06 182 GLY A C 1
ATOM 1445 O O . GLY A 1 182 ? 13.795 -6.378 -11.574 1.00 96.06 182 GLY A O 1
ATOM 1446 N N . LEU A 1 183 ? 15.910 -5.637 -11.632 1.00 96.00 183 LEU A N 1
ATOM 1447 C CA . LEU A 1 183 ? 15.752 -4.745 -10.478 1.00 96.00 183 LEU A CA 1
ATOM 1448 C C . LEU A 1 183 ? 14.817 -3.565 -10.774 1.00 96.00 183 LEU A C 1
ATOM 1450 O O . LEU A 1 183 ? 13.986 -3.220 -9.926 1.00 96.00 183 LEU A O 1
ATOM 1454 N N . ALA A 1 184 ? 14.927 -2.953 -11.955 1.00 94.69 184 ALA A N 1
ATOM 1455 C CA . ALA A 1 184 ? 14.042 -1.879 -12.397 1.00 94.69 184 ALA A CA 1
ATOM 1456 C C . ALA A 1 184 ? 12.580 -2.349 -12.454 1.00 94.69 184 ALA A C 1
ATOM 1458 O O . ALA A 1 184 ? 11.690 -1.670 -11.934 1.00 94.69 184 ALA A O 1
ATOM 1459 N N . GLU A 1 185 ? 12.327 -3.545 -12.987 1.00 95.50 185 GLU A N 1
ATOM 1460 C CA . GLU A 1 185 ? 10.996 -4.148 -13.034 1.00 95.50 185 GLU A CA 1
ATOM 1461 C C . GLU A 1 185 ? 10.441 -4.441 -11.632 1.00 95.50 185 GLU A C 1
ATOM 1463 O O . GLU A 1 185 ? 9.302 -4.073 -11.324 1.00 95.50 185 GLU A O 1
ATOM 1468 N N . LEU A 1 186 ? 11.249 -5.009 -10.732 1.00 96.56 186 LEU A N 1
ATOM 1469 C CA . LEU A 1 186 ? 10.846 -5.236 -9.341 1.00 96.56 186 LEU A CA 1
ATOM 1470 C C . LEU A 1 186 ? 10.502 -3.921 -8.619 1.00 96.56 186 LEU A C 1
ATOM 1472 O O . LEU A 1 186 ? 9.522 -3.847 -7.863 1.00 96.56 186 LEU A O 1
ATOM 1476 N N . CYS A 1 187 ? 11.280 -2.865 -8.867 1.00 94.00 187 CYS A N 1
ATOM 1477 C CA . CYS A 1 187 ? 11.001 -1.534 -8.337 1.00 94.00 187 CYS A CA 1
ATOM 1478 C C . CYS A 1 187 ? 9.677 -0.999 -8.888 1.00 94.00 187 CYS A C 1
ATOM 1480 O O . CYS A 1 187 ? 8.837 -0.548 -8.111 1.00 94.00 187 CYS A O 1
ATOM 1482 N N . ASN A 1 188 ? 9.433 -1.127 -10.192 1.00 94.50 188 ASN A N 1
ATOM 1483 C CA . ASN A 1 188 ? 8.185 -0.709 -10.831 1.00 94.50 188 ASN A CA 1
ATOM 1484 C C . ASN A 1 188 ? 6.964 -1.447 -10.264 1.00 94.50 188 ASN A C 1
ATOM 1486 O O . ASN A 1 188 ? 5.947 -0.822 -9.954 1.00 94.50 188 ASN A O 1
ATOM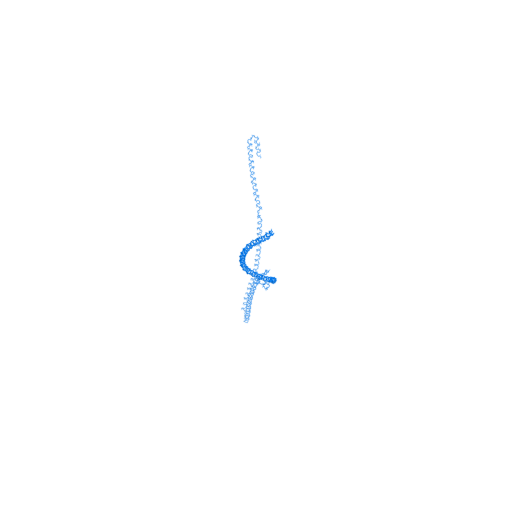 1490 N N . GLN A 1 189 ? 7.058 -2.760 -10.042 1.00 94.94 189 GLN A N 1
ATOM 1491 C CA . GLN A 1 189 ? 5.994 -3.533 -9.392 1.00 94.94 189 GLN A CA 1
ATOM 1492 C C . GLN A 1 189 ? 5.724 -3.048 -7.962 1.00 94.94 189 GLN A C 1
ATOM 1494 O O . GLN A 1 189 ? 4.568 -2.927 -7.544 1.00 94.94 189 GLN A O 1
ATOM 1499 N N . SER A 1 190 ? 6.782 -2.737 -7.213 1.00 94.06 190 SER A N 1
ATOM 1500 C CA . SER A 1 190 ? 6.676 -2.206 -5.852 1.00 94.06 190 SER A CA 1
ATOM 1501 C C . SER A 1 190 ? 6.040 -0.813 -5.834 1.00 94.06 190 SER A C 1
ATOM 1503 O O . SER A 1 190 ? 5.164 -0.549 -5.011 1.00 94.06 190 SER A O 1
ATOM 1505 N N . LEU A 1 191 ? 6.395 0.053 -6.789 1.00 93.50 191 LEU A N 1
ATOM 1506 C CA . LEU A 1 191 ? 5.792 1.377 -6.953 1.00 93.50 191 LEU A CA 1
ATOM 1507 C C . LEU A 1 191 ? 4.302 1.292 -7.295 1.00 93.50 191 LEU A C 1
ATOM 1509 O O . LEU A 1 191 ? 3.511 2.028 -6.710 1.00 93.50 191 LEU A O 1
ATOM 1513 N N . ARG A 1 192 ? 3.885 0.343 -8.143 1.00 91.50 192 ARG A N 1
ATOM 1514 C CA . ARG A 1 192 ? 2.457 0.104 -8.437 1.00 91.50 192 ARG A CA 1
ATOM 1515 C C . ARG A 1 192 ? 1.655 -0.330 -7.210 1.00 91.50 192 ARG A C 1
ATOM 1517 O O . ARG A 1 192 ? 0.472 -0.009 -7.122 1.00 91.50 192 ARG A O 1
ATOM 1524 N N . LYS A 1 193 ? 2.272 -1.059 -6.272 1.00 92.38 193 LYS A N 1
ATOM 1525 C CA . LYS A 1 193 ? 1.643 -1.430 -4.991 1.00 92.38 193 LYS A CA 1
ATOM 1526 C C . LYS A 1 193 ? 1.574 -0.243 -4.034 1.00 92.38 193 LYS A C 1
ATOM 1528 O O . LYS A 1 193 ? 0.547 -0.050 -3.393 1.00 92.38 193 LYS A O 1
ATOM 1533 N N . LEU A 1 194 ? 2.649 0.543 -3.956 1.00 90.19 194 LEU A N 1
ATOM 1534 C CA . LEU A 1 194 ? 2.746 1.707 -3.075 1.00 90.19 194 LEU A CA 1
ATOM 1535 C C . LEU A 1 194 ? 1.867 2.879 -3.541 1.00 90.19 194 LEU A C 1
ATOM 1537 O O . LEU A 1 194 ? 1.402 3.644 -2.703 1.00 90.19 194 LEU A O 1
ATOM 1541 N N . LYS A 1 195 ? 1.638 3.008 -4.857 1.00 87.31 195 LYS A N 1
ATOM 1542 C CA . LYS A 1 195 ? 0.880 4.089 -5.512 1.00 87.31 195 LYS A CA 1
ATOM 1543 C C . LYS A 1 195 ? 1.255 5.480 -4.980 1.00 87.31 195 LYS A C 1
ATOM 1545 O O . LYS A 1 195 ? 0.400 6.173 -4.426 1.00 87.31 195 LYS A O 1
ATOM 1550 N N . PRO A 1 196 ? 2.528 5.900 -5.116 1.00 85.38 196 PRO A N 1
ATOM 1551 C CA . PRO A 1 196 ? 2.887 7.278 -4.812 1.00 85.38 196 PRO A CA 1
ATOM 1552 C C . PRO A 1 196 ? 2.091 8.229 -5.719 1.00 85.38 196 PRO A C 1
ATOM 1554 O O . PRO A 1 196 ? 1.678 7.853 -6.813 1.00 85.38 196 PRO A O 1
ATOM 1557 N N . SER A 1 197 ? 1.893 9.475 -5.290 1.00 84.69 197 SER A N 1
ATOM 1558 C CA . SER A 1 197 ? 1.107 10.502 -6.003 1.00 84.69 197 SER A CA 1
ATOM 1559 C C . SER A 1 197 ? 1.737 10.991 -7.319 1.00 84.69 197 SER A C 1
ATOM 1561 O O . SER A 1 197 ? 1.421 12.080 -7.790 1.00 84.69 197 SER A O 1
ATOM 1563 N N . ILE A 1 198 ? 2.678 10.228 -7.870 1.00 88.44 198 ILE A N 1
ATOM 1564 C CA . ILE A 1 198 ? 3.433 10.526 -9.078 1.00 88.44 198 ILE A CA 1
ATOM 1565 C C . ILE A 1 198 ? 3.338 9.337 -10.026 1.00 88.44 198 ILE A C 1
ATOM 1567 O O . ILE A 1 198 ? 3.374 8.183 -9.596 1.00 88.44 198 ILE A O 1
ATOM 1571 N N . ASP A 1 199 ? 3.256 9.632 -11.315 1.00 87.38 199 ASP A N 1
ATOM 1572 C CA . ASP A 1 199 ? 3.394 8.628 -12.360 1.00 87.38 199 ASP A CA 1
ATOM 1573 C C . ASP A 1 199 ? 4.886 8.481 -12.682 1.00 87.38 199 ASP A C 1
ATOM 1575 O O . ASP A 1 199 ? 5.499 9.371 -13.274 1.00 87.38 199 ASP A O 1
ATOM 1579 N N . PHE A 1 200 ? 5.507 7.423 -12.157 1.00 91.88 200 PHE A N 1
ATOM 1580 C CA . PHE A 1 200 ? 6.938 7.165 -12.304 1.00 91.88 200 PHE A CA 1
ATOM 1581 C C . PHE A 1 200 ? 7.188 5.690 -12.597 1.00 91.88 200 PHE A C 1
ATOM 1583 O O . PHE A 1 200 ? 6.715 4.813 -11.869 1.00 91.88 200 PHE A O 1
ATOM 1590 N N . GLN A 1 201 ? 8.020 5.440 -13.604 1.00 91.94 201 GLN A N 1
ATOM 1591 C CA . GLN A 1 201 ? 8.494 4.118 -13.977 1.00 91.94 201 GLN A CA 1
ATOM 1592 C C . GLN A 1 201 ? 9.990 4.189 -14.303 1.00 91.94 201 GLN A C 1
ATOM 1594 O O . GLN A 1 201 ? 10.449 5.118 -14.965 1.00 91.94 201 GLN A O 1
ATOM 1599 N N . PHE A 1 202 ? 10.759 3.217 -13.819 1.00 93.25 202 PHE A N 1
ATOM 1600 C CA . PHE A 1 202 ? 12.125 3.000 -14.274 1.00 93.25 202 PHE A CA 1
ATOM 1601 C C . PHE A 1 202 ? 12.103 2.422 -15.687 1.00 93.25 202 PHE A C 1
ATOM 1603 O O . PHE A 1 202 ? 11.491 1.376 -15.916 1.00 93.25 202 PHE A O 1
ATOM 1610 N N . GLU A 1 203 ? 12.804 3.089 -16.596 1.00 90.81 203 GLU A N 1
ATOM 1611 C CA . GLU A 1 203 ? 13.069 2.641 -17.959 1.00 90.81 203 GLU A CA 1
ATOM 1612 C C . GLU A 1 203 ? 14.585 2.538 -18.122 1.00 90.81 203 GLU A C 1
ATOM 1614 O O . GLU A 1 203 ? 15.301 3.520 -17.919 1.00 90.81 203 GLU A O 1
ATOM 1619 N N . VAL A 1 204 ? 15.076 1.333 -18.415 1.00 92.69 204 VAL A N 1
ATOM 1620 C CA . VAL A 1 204 ? 16.510 1.075 -18.566 1.00 92.69 204 VAL A CA 1
ATOM 1621 C C . VAL A 1 204 ? 16.909 1.316 -20.017 1.00 92.69 204 VAL A C 1
ATOM 1623 O O . VAL A 1 204 ? 16.342 0.730 -20.936 1.00 92.69 204 VAL A O 1
ATOM 1626 N N . ASN A 1 205 ? 17.900 2.175 -20.234 1.00 92.44 205 ASN A N 1
ATOM 1627 C CA . ASN A 1 205 ? 18.500 2.397 -21.543 1.00 92.44 205 ASN A CA 1
ATOM 1628 C C . ASN A 1 205 ? 19.786 1.575 -21.679 1.00 92.44 205 ASN A C 1
ATOM 1630 O O . ASN A 1 205 ? 20.859 2.004 -21.252 1.00 92.44 205 ASN A O 1
ATOM 1634 N N . ALA A 1 206 ? 19.682 0.421 -22.339 1.00 88.62 206 ALA A N 1
ATOM 1635 C CA . ALA A 1 206 ? 20.800 -0.497 -22.561 1.00 88.62 206 ALA A CA 1
ATOM 1636 C C . ALA A 1 206 ? 21.967 0.098 -23.376 1.00 88.62 206 ALA A C 1
ATOM 1638 O O . ALA A 1 206 ? 23.070 -0.435 -23.346 1.00 88.62 206 ALA A O 1
ATOM 1639 N N . LYS A 1 207 ? 21.755 1.212 -24.092 1.00 90.06 207 LYS A N 1
ATOM 1640 C CA . LYS A 1 207 ? 22.804 1.902 -24.866 1.00 90.06 207 LYS A CA 1
ATOM 1641 C C . LYS A 1 207 ? 23.519 3.002 -24.078 1.00 90.06 207 LYS A C 1
ATOM 1643 O O . LYS A 1 207 ? 24.397 3.668 -24.626 1.00 90.06 207 LYS A O 1
ATOM 1648 N N . GLY A 1 208 ? 23.112 3.252 -22.834 1.00 89.94 208 GLY A N 1
ATOM 1649 C CA . GLY A 1 208 ? 23.719 4.276 -21.994 1.00 89.94 208 GLY A CA 1
ATOM 1650 C C . GLY A 1 208 ? 25.157 3.915 -21.625 1.00 89.94 208 GLY A C 1
ATOM 1651 O O . GLY A 1 208 ? 25.437 2.793 -21.221 1.00 89.94 208 GLY A O 1
ATOM 1652 N N . SER A 1 209 ? 26.067 4.882 -21.726 1.00 88.62 209 SER A N 1
ATOM 1653 C CA . SER A 1 209 ? 27.477 4.713 -21.345 1.00 88.62 209 SER A CA 1
ATOM 1654 C C . SER A 1 209 ? 27.766 5.199 -19.921 1.00 88.62 209 SER A C 1
ATOM 1656 O O . SER A 1 209 ? 28.871 5.035 -19.408 1.00 88.62 209 SER A O 1
ATOM 1658 N N . SER A 1 210 ? 26.776 5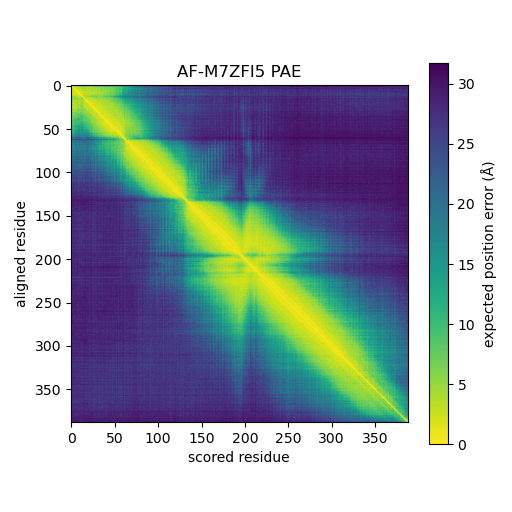.800 -19.253 1.00 90.88 210 SER A N 1
ATOM 1659 C CA . SER A 1 210 ? 26.871 6.229 -17.857 1.00 90.88 210 SER A CA 1
ATOM 1660 C C . SER A 1 210 ? 25.641 5.810 -17.043 1.00 90.88 210 SER A C 1
ATOM 1662 O O . SER A 1 210 ? 24.551 5.671 -17.600 1.00 90.88 210 SER A O 1
ATOM 1664 N N . PRO A 1 211 ? 25.740 5.690 -15.704 1.00 88.31 211 PRO A N 1
ATOM 1665 C CA . PRO A 1 211 ? 24.586 5.352 -14.866 1.00 88.31 211 PRO A CA 1
ATOM 1666 C C . PRO A 1 211 ? 23.404 6.323 -15.008 1.00 88.31 211 PRO A C 1
ATOM 1668 O O . PRO A 1 211 ? 22.252 5.926 -14.855 1.00 88.31 211 PRO A O 1
ATOM 1671 N N . ALA A 1 212 ? 23.684 7.600 -15.296 1.00 90.31 212 ALA A N 1
ATOM 1672 C CA . ALA A 1 212 ? 22.657 8.613 -15.523 1.00 90.31 212 ALA A CA 1
ATOM 1673 C C . ALA A 1 212 ? 21.942 8.428 -16.870 1.00 90.31 212 ALA A C 1
ATOM 1675 O O . ALA A 1 212 ? 20.762 8.743 -16.965 1.00 90.31 212 ALA A O 1
ATOM 1676 N N . GLU A 1 213 ? 22.633 7.910 -17.886 1.00 91.62 213 GLU A N 1
ATOM 1677 C CA . GLU A 1 213 ? 22.033 7.576 -19.180 1.00 91.62 213 GLU A CA 1
ATOM 1678 C C . GLU A 1 213 ? 21.265 6.257 -19.139 1.00 91.62 213 GLU A C 1
ATOM 1680 O O . GLU A 1 213 ? 20.245 6.157 -19.811 1.00 91.62 213 GLU A O 1
ATOM 1685 N N . ILE A 1 214 ? 21.730 5.278 -18.351 1.00 91.12 214 ILE A N 1
ATOM 1686 C CA . ILE A 1 214 ? 21.099 3.955 -18.222 1.00 91.12 214 ILE A CA 1
ATOM 1687 C C . ILE A 1 214 ? 19.794 4.036 -17.417 1.00 91.12 214 ILE A C 1
ATOM 1689 O O . ILE A 1 214 ? 18.802 3.454 -17.832 1.00 91.12 214 ILE A O 1
ATOM 1693 N N . LEU A 1 215 ? 19.773 4.741 -16.277 1.00 89.38 215 LEU A N 1
ATOM 1694 C CA . LEU A 1 215 ? 18.617 4.778 -15.357 1.00 89.38 215 LEU A CA 1
ATOM 1695 C C . LEU A 1 215 ? 17.892 6.132 -15.295 1.00 89.38 215 LEU A C 1
ATOM 1697 O O . LEU A 1 215 ? 16.881 6.267 -14.602 1.00 89.38 215 LEU A O 1
ATOM 1701 N N . GLY A 1 216 ? 18.431 7.163 -15.946 1.00 89.31 216 GLY A N 1
ATOM 1702 C CA . GLY A 1 216 ? 17.957 8.535 -15.792 1.00 89.31 216 GLY A CA 1
ATOM 1703 C C . GLY A 1 216 ? 18.329 9.163 -14.441 1.00 89.31 216 GLY A C 1
ATOM 1704 O O . GLY A 1 216 ? 18.849 8.532 -13.520 1.00 89.31 216 GLY A O 1
ATOM 1705 N N . THR A 1 217 ? 18.044 10.458 -14.292 1.00 90.25 217 THR A N 1
ATOM 1706 C CA . THR A 1 217 ? 18.224 11.209 -13.029 1.00 90.25 217 THR A CA 1
ATOM 1707 C C . THR A 1 217 ? 16.903 11.504 -12.317 1.00 90.25 217 THR A C 1
ATOM 1709 O O . THR A 1 217 ? 16.897 11.945 -11.163 1.00 90.25 217 THR A O 1
ATOM 1712 N N . THR A 1 218 ? 15.782 11.200 -12.971 1.00 88.44 218 THR A N 1
ATOM 1713 C CA . THR A 1 218 ? 14.412 11.450 -12.507 1.00 88.44 218 THR A CA 1
ATOM 1714 C C . THR A 1 218 ? 14.097 10.730 -11.198 1.00 88.44 218 THR A C 1
ATOM 1716 O O . THR A 1 218 ? 13.367 11.262 -10.364 1.00 88.44 218 THR A O 1
ATOM 1719 N N . TYR A 1 219 ? 14.704 9.569 -10.929 1.00 90.38 219 TYR A N 1
ATOM 1720 C CA . TYR A 1 219 ? 14.505 8.878 -9.652 1.00 90.38 219 TYR A CA 1
ATOM 1721 C C . TYR A 1 219 ? 15.041 9.681 -8.449 1.00 9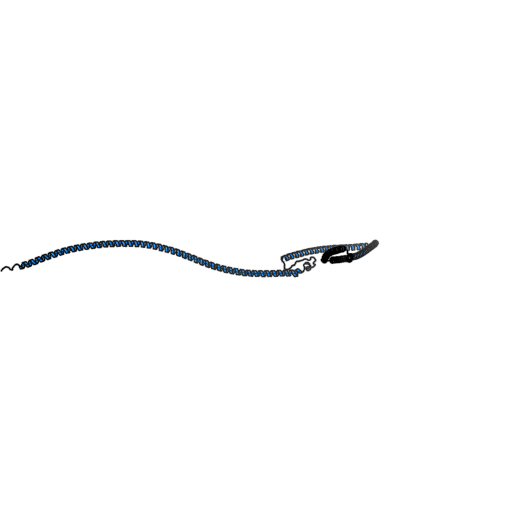0.38 219 TYR A C 1
ATOM 1723 O O . TYR A 1 219 ? 14.479 9.629 -7.353 1.00 90.38 219 TYR A O 1
ATOM 1731 N N . LYS A 1 220 ? 16.116 10.461 -8.634 1.00 92.31 220 LYS A N 1
ATOM 1732 C CA . LYS A 1 220 ? 16.674 11.322 -7.577 1.00 92.31 220 LYS A CA 1
ATOM 1733 C C . LYS A 1 220 ? 15.859 12.592 -7.391 1.00 92.31 220 LYS A C 1
ATOM 1735 O O . LYS A 1 220 ? 15.707 13.035 -6.256 1.00 92.31 220 LYS A O 1
ATOM 1740 N N . THR A 1 221 ? 15.381 13.182 -8.483 1.00 92.19 221 THR A N 1
ATOM 1741 C CA . THR A 1 221 ? 14.739 14.504 -8.476 1.00 92.19 221 THR A CA 1
ATOM 1742 C C . THR A 1 221 ? 13.225 14.446 -8.290 1.00 92.19 221 THR A C 1
ATOM 1744 O O . THR A 1 221 ? 12.661 15.396 -7.762 1.00 92.19 221 THR A O 1
ATOM 1747 N N . ILE A 1 222 ? 12.572 13.344 -8.668 1.00 91.81 222 ILE A N 1
ATOM 1748 C CA . ILE A 1 222 ? 11.110 13.186 -8.633 1.00 91.81 222 ILE A CA 1
ATOM 1749 C C . ILE A 1 222 ? 10.714 12.081 -7.650 1.00 91.81 222 ILE A C 1
ATOM 1751 O O . ILE A 1 222 ? 10.014 12.347 -6.670 1.00 91.81 222 ILE A O 1
ATOM 1755 N N . LEU A 1 223 ? 11.206 10.852 -7.858 1.00 93.06 223 LEU A N 1
ATOM 1756 C CA . LEU A 1 223 ? 10.780 9.701 -7.055 1.00 93.06 223 LEU A CA 1
ATOM 1757 C C . LEU A 1 223 ? 11.187 9.835 -5.583 1.00 93.06 223 LEU A C 1
ATOM 1759 O O . LEU A 1 223 ? 10.348 9.696 -4.697 1.00 93.06 223 LEU A O 1
ATOM 1763 N N . LYS A 1 224 ? 12.462 10.129 -5.300 1.00 93.69 224 LYS A N 1
ATOM 1764 C CA . LYS A 1 224 ? 12.959 10.234 -3.919 1.00 93.69 224 LYS A CA 1
ATOM 1765 C C . LYS A 1 224 ? 12.210 11.302 -3.099 1.00 93.69 224 LYS A C 1
ATOM 1767 O O . LYS A 1 224 ? 11.795 10.980 -1.984 1.00 93.69 224 LYS A O 1
ATOM 1772 N N . PRO A 1 225 ? 11.980 12.533 -3.598 1.00 94.56 225 PRO A N 1
ATOM 1773 C CA . PRO A 1 225 ? 11.132 13.503 -2.907 1.00 94.56 225 PRO A CA 1
ATOM 1774 C C . PRO A 1 225 ? 9.697 13.020 -2.681 1.00 94.56 225 PRO A C 1
ATOM 1776 O O . PRO A 1 225 ? 9.189 13.178 -1.572 1.00 94.56 225 PRO A O 1
ATOM 1779 N N . ALA A 1 226 ? 9.063 12.387 -3.673 1.00 93.00 226 ALA A N 1
ATOM 1780 C CA . ALA A 1 226 ? 7.697 11.881 -3.535 1.00 93.00 226 ALA A CA 1
ATOM 1781 C C . ALA A 1 226 ? 7.585 10.764 -2.484 1.00 93.00 226 ALA A C 1
ATOM 1783 O O . ALA A 1 226 ? 6.674 10.784 -1.657 1.00 93.00 226 ALA A O 1
ATOM 1784 N N . LEU A 1 227 ? 8.542 9.832 -2.454 1.00 94.12 227 LEU A N 1
ATOM 1785 C CA . LEU A 1 227 ? 8.607 8.784 -1.430 1.00 94.12 227 LEU A CA 1
ATOM 1786 C C . LEU A 1 227 ? 8.812 9.371 -0.029 1.00 94.12 227 LEU A C 1
ATOM 1788 O O . LEU A 1 227 ? 8.153 8.946 0.918 1.00 94.12 227 LEU A O 1
ATOM 1792 N N . ASN A 1 228 ? 9.678 10.379 0.109 1.00 94.81 228 ASN A N 1
ATOM 1793 C CA . ASN A 1 228 ? 9.873 11.074 1.382 1.00 94.81 228 ASN A CA 1
ATOM 1794 C C . ASN A 1 228 ? 8.603 11.809 1.832 1.00 94.81 228 ASN A C 1
ATOM 1796 O O . ASN A 1 228 ? 8.260 11.767 3.014 1.00 94.81 228 ASN A O 1
ATOM 1800 N N . ALA A 1 229 ? 7.892 12.460 0.908 1.00 94.06 229 ALA A N 1
ATOM 1801 C CA . ALA A 1 229 ? 6.624 13.120 1.198 1.00 94.06 229 ALA A CA 1
ATOM 1802 C C . ALA A 1 229 ? 5.564 12.112 1.669 1.00 94.06 229 ALA A C 1
ATOM 1804 O O . ALA A 1 229 ? 4.957 12.322 2.718 1.00 94.06 229 ALA A O 1
ATOM 1805 N N . LEU A 1 230 ? 5.414 10.985 0.966 1.00 93.19 230 LEU A N 1
ATOM 1806 C CA . LEU A 1 230 ? 4.496 9.906 1.342 1.00 93.19 230 LEU A CA 1
ATOM 1807 C C . LEU A 1 230 ? 4.837 9.314 2.717 1.00 93.19 230 LEU A C 1
ATOM 1809 O O . LEU A 1 230 ? 3.951 9.110 3.547 1.00 93.19 230 LEU A O 1
ATOM 1813 N N . ALA A 1 231 ? 6.122 9.073 2.988 1.00 94.69 231 ALA A N 1
ATOM 1814 C CA . ALA A 1 231 ? 6.579 8.568 4.279 1.00 94.69 231 ALA A CA 1
ATOM 1815 C C . ALA A 1 231 ? 6.284 9.558 5.418 1.00 94.69 231 ALA A C 1
ATOM 1817 O O . ALA A 1 231 ? 5.851 9.153 6.497 1.00 94.69 231 ALA A O 1
ATOM 1818 N N . ASN A 1 232 ? 6.491 10.857 5.188 1.00 95.50 232 ASN A N 1
ATOM 1819 C CA . ASN A 1 232 ? 6.205 11.895 6.177 1.00 95.50 232 ASN A CA 1
ATOM 1820 C C . ASN A 1 232 ? 4.702 12.064 6.424 1.00 95.50 232 ASN A C 1
ATOM 1822 O O . ASN A 1 232 ? 4.296 12.212 7.576 1.00 95.50 232 ASN A O 1
ATOM 1826 N N . GLU A 1 233 ? 3.880 11.998 5.376 1.00 94.62 233 GLU A N 1
ATOM 1827 C CA . GLU A 1 233 ? 2.422 12.033 5.507 1.00 94.62 233 GLU A CA 1
ATOM 1828 C C . GLU A 1 233 ? 1.913 10.819 6.286 1.00 94.62 233 GLU A C 1
ATOM 1830 O O . GLU A 1 233 ? 1.156 10.967 7.241 1.00 94.62 233 GLU A O 1
ATOM 1835 N N . THR A 1 234 ? 2.420 9.626 5.969 1.00 94.62 234 THR A N 1
ATOM 1836 C CA . THR A 1 234 ? 2.077 8.393 6.690 1.00 94.62 234 THR A CA 1
ATOM 1837 C C . THR A 1 234 ? 2.438 8.497 8.173 1.00 94.62 234 THR A C 1
ATOM 1839 O O . THR A 1 234 ? 1.623 8.160 9.027 1.00 94.62 234 THR A O 1
ATOM 1842 N N . LYS A 1 235 ? 3.628 9.017 8.509 1.00 97.06 235 LYS A N 1
ATOM 1843 C CA . LYS A 1 235 ? 4.023 9.261 9.908 1.00 97.06 235 LYS A CA 1
ATOM 1844 C C . LYS A 1 235 ? 3.076 10.235 10.605 1.00 97.06 235 LYS A C 1
ATOM 1846 O O . LYS A 1 235 ? 2.665 9.968 11.730 1.00 97.06 235 LYS A O 1
ATOM 1851 N N . ARG A 1 236 ? 2.718 11.343 9.946 1.00 97.19 236 ARG A N 1
ATOM 1852 C CA . ARG A 1 236 ? 1.786 12.336 10.499 1.00 97.19 236 ARG A CA 1
ATOM 1853 C C . ARG A 1 236 ? 0.412 11.719 10.756 1.00 97.19 236 ARG A C 1
ATOM 1855 O O . ARG A 1 236 ? -0.151 11.933 11.824 1.00 97.19 236 ARG A O 1
ATOM 1862 N N . LEU A 1 237 ? -0.088 10.917 9.817 1.00 96.94 237 LEU A N 1
ATOM 1863 C CA . LEU A 1 237 ? -1.367 10.223 9.936 1.00 96.94 237 LEU A CA 1
ATOM 1864 C C . LEU A 1 237 ? -1.348 9.201 11.078 1.00 96.94 237 LEU A C 1
ATOM 1866 O O . LEU A 1 237 ? -2.288 9.167 11.865 1.00 96.94 237 LEU A O 1
ATOM 1870 N N . ILE A 1 238 ? -0.273 8.417 11.215 1.00 96.94 238 ILE A N 1
ATOM 1871 C CA . ILE A 1 238 ? -0.102 7.472 12.330 1.00 96.94 238 ILE A CA 1
ATOM 1872 C C . ILE A 1 238 ? -0.131 8.205 13.672 1.00 96.94 238 ILE A C 1
ATOM 1874 O O . ILE A 1 238 ? -0.860 7.783 14.564 1.00 96.94 238 ILE A O 1
ATOM 1878 N N . ILE A 1 239 ? 0.623 9.301 13.811 1.00 97.75 239 ILE A N 1
ATOM 1879 C CA . ILE A 1 239 ? 0.650 10.098 15.046 1.00 97.75 239 ILE A CA 1
ATOM 1880 C C . ILE A 1 239 ? -0.746 10.654 15.344 1.00 97.75 239 ILE A C 1
ATOM 1882 O O . ILE A 1 239 ? -1.274 10.407 16.420 1.00 97.75 239 ILE A O 1
ATOM 1886 N N . SER A 1 240 ? -1.393 11.292 14.363 1.00 97.88 240 SER A N 1
ATOM 1887 C CA . SER A 1 240 ? -2.753 11.829 14.512 1.00 97.88 240 SER A CA 1
ATOM 1888 C C . SER A 1 240 ? -3.756 10.756 14.942 1.00 97.88 240 SER A C 1
ATOM 1890 O O . SER A 1 240 ? -4.572 10.990 15.827 1.00 97.88 240 SER A O 1
ATOM 1892 N N . LYS A 1 241 ? -3.704 9.562 14.338 1.00 98.00 241 LYS A N 1
ATOM 1893 C CA . LYS A 1 241 ? -4.597 8.450 14.691 1.00 98.00 241 LYS A CA 1
ATOM 1894 C C . LYS A 1 241 ? -4.285 7.859 16.060 1.00 98.00 241 LYS A C 1
ATOM 1896 O O . LYS A 1 241 ? -5.197 7.409 16.751 1.00 98.00 241 LYS A O 1
ATOM 1901 N N . HIS A 1 242 ? -3.020 7.861 16.464 1.00 97.75 242 HIS A N 1
ATOM 1902 C CA . HIS A 1 242 ? -2.628 7.451 17.803 1.00 97.75 242 HIS A CA 1
ATOM 1903 C C . HIS A 1 242 ? -3.142 8.433 18.862 1.00 97.75 242 HIS A C 1
ATOM 1905 O O . HIS A 1 242 ? -3.723 7.990 19.849 1.00 97.75 242 HIS A O 1
ATOM 1911 N N . ASP A 1 243 ? -3.021 9.739 18.620 1.00 97.81 243 ASP A N 1
ATOM 1912 C CA . ASP A 1 243 ? -3.554 10.780 19.505 1.00 97.81 243 ASP A CA 1
ATOM 1913 C C . ASP A 1 243 ? -5.086 10.676 19.630 1.00 97.81 243 ASP A C 1
ATOM 1915 O O . ASP A 1 243 ? -5.611 10.647 20.745 1.00 97.81 243 ASP A O 1
ATOM 1919 N N . GLU A 1 244 ? -5.803 10.489 18.511 1.00 98.06 244 GLU A N 1
ATOM 1920 C CA . GLU A 1 244 ? -7.249 10.202 18.516 1.00 98.06 244 GLU A CA 1
ATOM 1921 C C . GLU A 1 244 ? -7.582 8.964 19.374 1.00 98.06 244 GLU A C 1
ATOM 1923 O O . GLU A 1 244 ? -8.522 8.981 20.172 1.00 98.06 244 GLU A O 1
ATOM 1928 N N . SER A 1 245 ? -6.800 7.884 19.249 1.00 97.94 245 SER A N 1
ATOM 1929 C CA . SER A 1 245 ? -6.983 6.665 20.046 1.00 97.94 245 SER A CA 1
ATOM 1930 C C . SER A 1 245 ? -6.742 6.902 21.538 1.00 97.94 245 SER A C 1
ATOM 1932 O O . SER A 1 245 ? -7.459 6.337 22.366 1.00 97.94 245 SER A O 1
ATOM 1934 N N . ILE A 1 246 ? -5.744 7.712 21.896 1.00 98.25 246 ILE A N 1
ATOM 1935 C CA . ILE A 1 246 ? -5.456 8.076 23.287 1.00 98.25 246 ILE A CA 1
ATOM 1936 C C . ILE A 1 246 ? -6.639 8.848 23.879 1.00 98.25 246 ILE A C 1
ATOM 1938 O O . ILE A 1 246 ? -7.058 8.569 25.005 1.00 98.25 246 ILE A O 1
ATOM 1942 N N . ASP A 1 247 ? -7.208 9.796 23.138 1.00 98.06 247 ASP A N 1
ATOM 1943 C CA . ASP A 1 247 ? -8.336 10.589 23.624 1.00 98.06 247 ASP A CA 1
ATOM 1944 C C . ASP A 1 247 ? -9.608 9.751 23.791 1.00 98.06 247 ASP A C 1
ATOM 1946 O O . ASP A 1 247 ? -10.286 9.866 24.817 1.00 98.06 247 ASP A O 1
ATOM 1950 N N . LEU A 1 248 ? -9.885 8.826 22.866 1.00 98.25 248 LEU A N 1
ATOM 1951 C CA . LEU A 1 248 ? -10.963 7.844 23.030 1.00 98.25 248 LEU A CA 1
ATOM 1952 C C . LEU A 1 248 ? -10.744 6.951 24.258 1.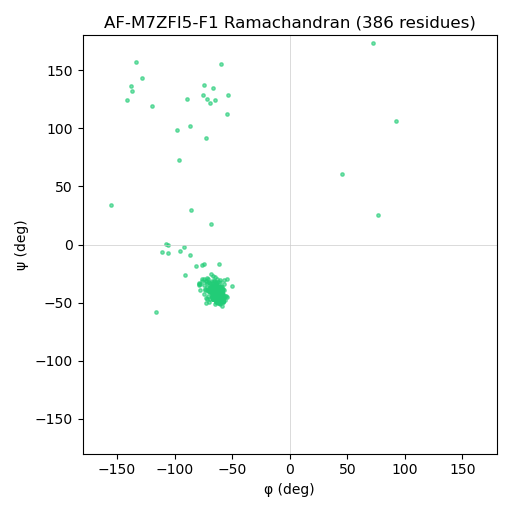00 98.25 248 LEU A C 1
ATOM 1954 O O . LEU A 1 248 ? -11.686 6.682 25.006 1.00 98.25 248 LEU A O 1
ATOM 1958 N N . GLN A 1 249 ? -9.506 6.529 24.520 1.00 98.31 249 GLN A N 1
ATOM 1959 C CA . GLN A 1 249 ? -9.179 5.738 25.705 1.00 98.31 249 GLN A CA 1
ATOM 1960 C C . GLN A 1 249 ? -9.415 6.524 27.005 1.00 98.31 249 GLN A C 1
ATOM 1962 O O . GLN A 1 249 ? -9.965 5.967 27.958 1.00 98.31 249 GLN A O 1
ATOM 1967 N N . LYS A 1 250 ? -9.067 7.818 27.050 1.00 98.12 250 LYS A N 1
ATOM 1968 C CA . LYS A 1 250 ? -9.371 8.692 28.201 1.00 98.12 250 LYS A CA 1
ATOM 1969 C C . LYS A 1 250 ? -10.880 8.831 28.418 1.00 98.12 250 LYS A C 1
ATOM 1971 O O . LYS A 1 250 ? -11.343 8.732 29.554 1.00 98.12 250 LYS A O 1
ATOM 1976 N N . GLN A 1 251 ? -11.654 9.027 27.347 1.00 98.25 251 GLN A N 1
ATOM 1977 C CA . GLN A 1 251 ? -13.118 9.094 27.430 1.00 98.25 251 GLN A CA 1
ATOM 1978 C C . GLN A 1 251 ? -13.707 7.786 27.973 1.00 98.25 251 GLN A C 1
ATOM 1980 O O . GLN A 1 251 ? -14.535 7.815 28.886 1.00 98.25 251 GLN A O 1
ATOM 1985 N N . LEU A 1 252 ? -13.230 6.640 27.478 1.00 98.19 252 LEU A N 1
ATOM 1986 C CA . LEU A 1 252 ? -13.647 5.323 27.956 1.00 98.19 252 LEU A CA 1
ATOM 1987 C C . LEU A 1 252 ? -13.347 5.141 29.450 1.00 98.19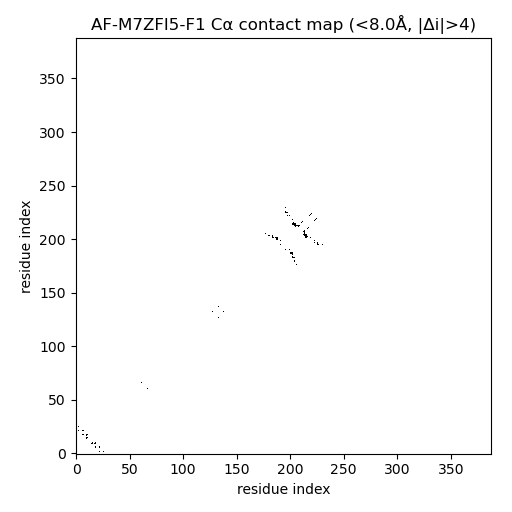 252 LEU A C 1
ATOM 1989 O O . LEU A 1 252 ? -14.221 4.707 30.197 1.00 98.19 252 LEU A O 1
ATOM 1993 N N . GLN A 1 253 ? -12.149 5.516 29.909 1.00 98.31 253 GLN A N 1
ATOM 1994 C CA . GLN A 1 253 ? -11.790 5.469 31.332 1.00 98.31 253 GLN A CA 1
ATOM 1995 C C . GLN A 1 253 ? -12.719 6.337 32.194 1.00 98.31 253 GLN A C 1
ATOM 1997 O O . GLN A 1 253 ? -13.137 5.906 33.270 1.00 98.31 253 GLN A O 1
ATOM 2002 N N . GLY A 1 254 ? -13.092 7.528 31.711 1.00 98.12 254 GLY A N 1
ATOM 2003 C CA . GLY A 1 254 ? -14.068 8.394 32.378 1.00 98.12 254 GLY A CA 1
ATOM 2004 C C . GLY A 1 254 ? -15.445 7.737 32.521 1.00 98.12 254 GLY A C 1
ATOM 2005 O O . GLY A 1 254 ? -16.024 7.745 33.608 1.00 98.12 254 GLY A O 1
ATOM 2006 N N . ILE A 1 255 ? -15.946 7.106 31.453 1.00 97.88 255 ILE A N 1
ATOM 2007 C CA . ILE A 1 255 ? -17.228 6.381 31.465 1.00 97.88 255 ILE A CA 1
ATOM 2008 C C . ILE A 1 255 ? -17.179 5.185 32.422 1.00 97.88 255 ILE A C 1
ATOM 2010 O O . ILE A 1 255 ? -18.111 4.990 33.200 1.00 97.88 255 ILE A O 1
ATOM 2014 N N . VAL A 1 256 ? -16.091 4.407 32.407 1.00 98.38 256 VAL A N 1
ATOM 2015 C CA . VAL A 1 256 ? -15.901 3.264 33.316 1.00 98.38 256 VAL A CA 1
ATOM 2016 C C . VAL A 1 256 ? -15.936 3.716 34.773 1.00 98.38 256 VAL A C 1
ATOM 2018 O O . VAL A 1 256 ? -16.622 3.098 35.585 1.00 98.38 256 VAL A O 1
ATOM 2021 N N . LYS A 1 257 ? -15.264 4.825 35.106 1.00 98.19 257 LYS A N 1
ATOM 2022 C CA . LYS A 1 257 ? -15.298 5.384 36.461 1.00 98.19 257 LYS A CA 1
ATOM 2023 C C . LYS A 1 257 ? -16.722 5.770 36.878 1.00 98.19 257 LYS A C 1
ATOM 2025 O O . LYS A 1 257 ? -17.155 5.382 37.959 1.00 98.19 257 LYS A O 1
ATOM 2030 N N . MET A 1 258 ? -17.471 6.459 36.011 1.00 98.06 258 MET A N 1
ATOM 2031 C CA . MET A 1 258 ? -18.872 6.803 36.295 1.00 98.06 258 MET A CA 1
ATOM 2032 C C . MET A 1 258 ? -19.762 5.566 36.464 1.00 98.06 258 MET A C 1
ATOM 2034 O O . MET A 1 258 ? -20.647 5.559 37.319 1.00 98.06 258 MET A O 1
ATOM 2038 N N . LEU A 1 259 ? -19.549 4.514 35.668 1.00 98.00 259 LEU A N 1
ATOM 2039 C CA . LEU A 1 259 ? -20.285 3.257 35.809 1.00 98.00 259 LEU A CA 1
ATOM 2040 C C . LEU A 1 259 ? -20.014 2.590 37.157 1.00 98.00 259 LEU A C 1
ATOM 2042 O O . LEU A 1 259 ? -20.961 2.146 37.804 1.00 98.00 259 LEU A O 1
ATOM 2046 N N . GLU A 1 260 ? -18.759 2.558 37.606 1.00 97.94 260 GLU A N 1
ATOM 2047 C CA . GLU A 1 260 ? -18.415 1.976 38.905 1.00 97.94 260 GLU A CA 1
ATOM 2048 C C . GLU A 1 260 ? -19.004 2.798 40.063 1.00 97.94 260 GLU A C 1
ATOM 2050 O O . GLU A 1 260 ? -19.578 2.237 40.997 1.00 97.94 260 GLU A O 1
ATOM 2055 N N . GLU A 1 261 ? -18.983 4.131 39.962 1.00 98.06 261 GLU A N 1
ATOM 2056 C CA . GLU A 1 261 ? -19.662 5.018 40.915 1.00 98.06 261 GLU A CA 1
ATOM 2057 C C . GLU A 1 261 ? -21.172 4.721 40.973 1.00 98.06 261 GLU A C 1
ATOM 2059 O O . GLU A 1 261 ? -21.724 4.503 42.056 1.00 98.06 261 GLU A O 1
ATOM 2064 N N . LYS A 1 262 ? -21.852 4.618 39.823 1.00 98.00 262 LYS A N 1
ATOM 2065 C CA . LYS A 1 262 ? -23.282 4.260 39.765 1.00 98.00 262 LYS A CA 1
ATOM 2066 C C . LYS A 1 262 ? -23.558 2.867 40.326 1.00 98.00 262 LYS A C 1
ATOM 2068 O O . LYS A 1 262 ? -24.522 2.700 41.070 1.00 98.00 262 LYS A O 1
ATOM 2073 N N . LYS A 1 263 ? -22.716 1.882 40.022 1.00 98.31 263 LYS A N 1
ATOM 2074 C CA . LYS A 1 263 ? -22.829 0.513 40.540 1.00 98.31 263 LYS A CA 1
ATOM 2075 C C . LYS A 1 263 ? -22.681 0.466 42.061 1.00 98.31 263 LYS A C 1
ATOM 2077 O O . LYS A 1 263 ? -23.457 -0.220 42.730 1.00 98.31 263 LYS A O 1
ATOM 2082 N N . SER A 1 264 ? -21.743 1.232 42.621 1.00 97.62 264 SER A N 1
ATOM 2083 C CA . SER A 1 264 ? -21.592 1.361 44.074 1.00 97.62 264 SER A CA 1
ATOM 2084 C C . SER A 1 264 ? -22.842 1.977 44.714 1.00 97.62 264 SER A C 1
ATOM 2086 O O . SER A 1 264 ? -23.354 1.449 45.699 1.00 97.62 264 SER A O 1
ATOM 2088 N N . HIS A 1 265 ? -23.421 3.011 44.092 1.00 98.06 265 HIS A N 1
ATOM 2089 C CA . HIS A 1 265 ? -24.655 3.639 44.562 1.00 98.06 265 HIS A CA 1
ATOM 2090 C C . HIS A 1 265 ? -25.853 2.680 44.528 1.00 98.06 265 HIS A C 1
ATOM 2092 O O . HIS A 1 265 ? -26.597 2.586 45.503 1.00 98.06 265 HIS A O 1
ATOM 2098 N N . VAL A 1 266 ? -26.014 1.918 43.440 1.00 98.25 266 VAL A N 1
ATOM 2099 C CA . VAL A 1 266 ? -27.049 0.876 43.335 1.00 98.25 266 VAL A CA 1
ATOM 2100 C C . VAL A 1 266 ? -26.868 -0.184 44.422 1.00 98.25 266 VAL A C 1
ATOM 2102 O O . VAL A 1 266 ? -27.849 -0.591 45.034 1.00 98.25 266 VAL A O 1
ATOM 2105 N N . SER A 1 267 ? -25.630 -0.583 44.723 1.00 98.06 267 SER A N 1
ATOM 2106 C CA . SER A 1 267 ? -25.347 -1.560 45.784 1.00 98.06 267 SER A CA 1
ATOM 2107 C C . SER A 1 267 ? -25.769 -1.046 47.167 1.00 98.06 267 SER A C 1
ATOM 2109 O O . SER A 1 267 ? -26.364 -1.791 47.944 1.00 98.06 267 SER A O 1
ATOM 2111 N N . VAL A 1 268 ? -25.535 0.240 47.459 1.00 98.00 268 VAL A N 1
ATOM 2112 C CA . VAL A 1 268 ? -26.002 0.890 48.698 1.00 98.00 268 VAL A CA 1
ATOM 2113 C C . VAL A 1 268 ? -27.531 0.915 48.769 1.00 98.00 268 VAL A C 1
ATOM 2115 O O . VAL A 1 268 ? -28.107 0.574 49.803 1.00 98.00 268 VAL A O 1
ATOM 2118 N N . LEU A 1 269 ? -28.205 1.286 47.676 1.00 97.81 269 LEU A N 1
ATOM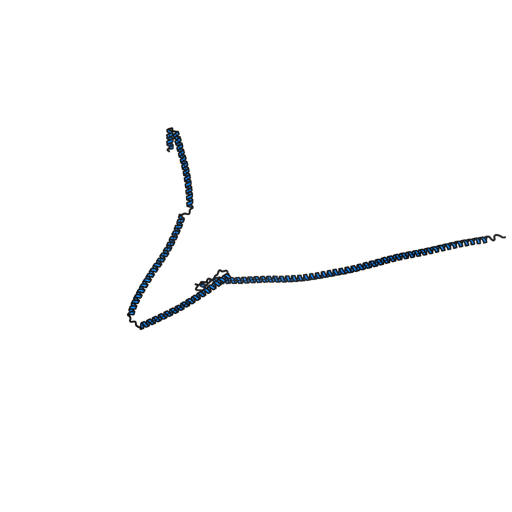 2119 C CA . LEU A 1 269 ? -29.669 1.285 47.618 1.00 97.81 269 LEU A CA 1
ATOM 2120 C C . LEU A 1 269 ? -30.247 -0.123 47.800 1.00 97.81 269 LEU A C 1
ATOM 2122 O O . LEU A 1 269 ? -31.221 -0.286 48.533 1.00 97.81 269 LEU A O 1
ATOM 2126 N N . GLN A 1 270 ? -29.627 -1.134 47.191 1.00 98.00 270 GLN A N 1
ATOM 2127 C CA . GLN A 1 270 ? -30.028 -2.529 47.349 1.00 98.00 270 GLN A CA 1
ATOM 2128 C C . GLN A 1 270 ? -29.888 -2.992 48.803 1.00 98.00 270 GLN A C 1
ATOM 2130 O O . GLN A 1 270 ? -30.799 -3.625 49.329 1.00 98.00 270 GLN A O 1
ATOM 2135 N N . ALA A 1 271 ? -28.784 -2.648 49.475 1.00 97.81 271 ALA A N 1
ATOM 2136 C CA . ALA A 1 271 ? -28.590 -2.974 50.887 1.00 97.81 271 ALA A CA 1
ATOM 2137 C C . ALA A 1 271 ? -29.689 -2.354 51.765 1.00 97.81 271 ALA A C 1
ATOM 2139 O O . ALA A 1 271 ? -30.294 -3.055 52.574 1.00 97.81 271 ALA A O 1
ATOM 2140 N N . LYS A 1 272 ? -30.017 -1.074 51.538 1.00 97.81 272 LYS A N 1
ATOM 2141 C CA . LYS A 1 272 ? -31.107 -0.389 52.248 1.00 97.81 272 LYS A CA 1
ATOM 2142 C C . LYS A 1 272 ? -32.473 -1.022 51.968 1.00 97.81 272 LYS A C 1
ATOM 2144 O O . LYS A 1 272 ? -33.293 -1.147 52.872 1.00 97.81 272 LYS A O 1
ATOM 2149 N N . HIS A 1 273 ? -32.738 -1.415 50.724 1.00 97.50 273 HIS A N 1
ATOM 2150 C CA . HIS A 1 273 ? -33.980 -2.099 50.371 1.00 97.50 273 HIS A CA 1
ATOM 2151 C C . HIS A 1 273 ? -34.106 -3.449 51.089 1.00 97.50 273 HIS A C 1
ATOM 2153 O O . HIS A 1 273 ? -35.159 -3.741 51.654 1.00 97.50 273 HIS A O 1
ATOM 2159 N N . ASN A 1 274 ? -33.027 -4.235 51.130 1.00 98.06 274 ASN A N 1
ATOM 2160 C CA . ASN A 1 274 ? -32.994 -5.509 51.847 1.00 98.06 274 ASN A CA 1
ATOM 2161 C C . ASN A 1 274 ? -33.211 -5.314 53.358 1.00 98.06 274 ASN A C 1
ATOM 2163 O O . ASN A 1 274 ? -33.956 -6.077 53.967 1.00 98.06 274 ASN A O 1
ATOM 2167 N N . GLU A 1 275 ? -32.609 -4.280 53.954 1.00 97.94 275 GLU A N 1
ATOM 2168 C CA . GLU A 1 275 ? -32.818 -3.929 55.365 1.00 97.94 275 GLU A CA 1
ATOM 2169 C C . GLU A 1 275 ? -34.286 -3.586 55.654 1.00 97.94 275 GLU A C 1
ATOM 2171 O O . GLU A 1 275 ? -34.883 -4.169 56.556 1.00 97.94 275 GLU A O 1
ATOM 2176 N N . MET A 1 276 ? -34.892 -2.692 54.862 1.00 97.31 276 MET A N 1
ATOM 2177 C CA . MET A 1 276 ? -36.306 -2.325 55.026 1.00 97.31 276 MET A CA 1
ATOM 2178 C C . MET A 1 276 ? -37.240 -3.521 54.815 1.00 97.31 276 MET A C 1
ATOM 2180 O O . MET A 1 276 ? -38.219 -3.664 55.540 1.00 97.31 276 MET A O 1
ATOM 2184 N N . THR A 1 277 ? -36.930 -4.395 53.856 1.00 97.56 277 THR A N 1
ATOM 2185 C CA . THR A 1 277 ? -37.696 -5.630 53.626 1.00 97.56 277 THR A CA 1
ATOM 2186 C C . THR A 1 277 ? -37.622 -6.543 54.850 1.00 97.56 277 THR A C 1
ATOM 2188 O O . THR A 1 277 ? -38.651 -6.999 55.332 1.00 97.56 277 THR A O 1
ATOM 2191 N N . GLY A 1 278 ? -36.431 -6.725 55.434 1.00 97.75 278 GLY A N 1
ATOM 2192 C CA . GLY A 1 278 ? -36.267 -7.504 56.664 1.00 97.75 278 GLY A CA 1
ATOM 2193 C C . GLY A 1 278 ? -36.990 -6.903 57.877 1.00 97.75 278 GLY A C 1
ATOM 2194 O O . GLY A 1 278 ? -37.545 -7.644 58.688 1.00 97.75 278 GLY A O 1
ATOM 2195 N N . GLN A 1 279 ? -37.028 -5.570 57.998 1.00 97.38 279 GLN A N 1
ATOM 2196 C CA . GLN A 1 279 ? -37.827 -4.889 59.026 1.00 97.38 279 GLN A CA 1
ATOM 2197 C C . GLN A 1 279 ? -39.327 -5.148 58.839 1.00 97.38 279 GLN A C 1
ATOM 2199 O O . GLN A 1 279 ? -40.030 -5.409 59.815 1.00 97.38 279 GLN A O 1
ATOM 2204 N N . LEU A 1 280 ? -39.807 -5.109 57.596 1.00 97.44 280 LEU A N 1
ATOM 2205 C CA . LEU A 1 280 ? -41.207 -5.355 57.263 1.00 97.44 280 LEU A CA 1
ATOM 2206 C C . LEU A 1 280 ? -41.605 -6.809 57.553 1.00 97.44 280 LEU A C 1
ATOM 2208 O O . LEU A 1 280 ? -42.592 -7.035 58.247 1.00 97.44 280 LEU A O 1
ATOM 2212 N N . ASP A 1 281 ? -40.776 -7.780 57.162 1.00 97.44 281 ASP A N 1
ATOM 2213 C CA . ASP A 1 281 ? -40.975 -9.201 57.484 1.00 97.44 281 ASP A CA 1
ATOM 2214 C C . ASP A 1 281 ? -41.005 -9.461 59.002 1.00 97.44 281 ASP A C 1
ATOM 2216 O O . ASP A 1 281 ? -41.734 -10.332 59.489 1.00 97.44 281 ASP A O 1
ATOM 2220 N N . SER A 1 282 ? -40.192 -8.726 59.772 1.00 97.31 282 SER A N 1
ATOM 2221 C CA . SER A 1 282 ? -40.192 -8.796 61.237 1.00 97.31 282 SER A CA 1
ATOM 2222 C C . SER A 1 282 ? -41.495 -8.258 61.826 1.00 97.31 282 SER A C 1
ATOM 2224 O O . SER A 1 282 ? -42.077 -8.907 62.696 1.00 97.31 282 SER A O 1
ATOM 2226 N N . LEU A 1 283 ? -41.958 -7.098 61.351 1.00 97.25 283 LEU A N 1
ATOM 2227 C CA . LEU A 1 283 ? -43.217 -6.488 61.783 1.00 97.25 283 LEU A CA 1
ATOM 2228 C C . LEU A 1 283 ? -44.416 -7.374 61.444 1.00 97.25 283 LEU A C 1
ATOM 2230 O O . LEU A 1 283 ? -45.259 -7.602 62.306 1.00 97.25 283 LEU A O 1
ATOM 2234 N N . ASP A 1 284 ? -44.470 -7.938 60.238 1.00 97.56 284 ASP A N 1
ATOM 2235 C CA . ASP A 1 284 ? -45.535 -8.864 59.843 1.00 97.56 284 ASP A CA 1
ATOM 2236 C C . ASP A 1 284 ? -45.585 -10.088 60.766 1.00 97.56 284 ASP A C 1
ATOM 2238 O O . ASP A 1 284 ? -46.661 -10.515 61.195 1.00 97.56 284 ASP A O 1
ATOM 2242 N N . ARG A 1 285 ? -44.421 -10.627 61.150 1.00 97.12 285 ARG A N 1
ATOM 2243 C CA . ARG A 1 285 ? -44.332 -11.749 62.096 1.00 97.12 285 ARG A CA 1
ATOM 2244 C C . ARG A 1 285 ? -44.788 -11.357 63.500 1.00 97.12 285 ARG A C 1
ATOM 2246 O O . ARG A 1 285 ? -45.467 -12.137 64.166 1.00 97.12 285 ARG A O 1
ATOM 2253 N N . GLU A 1 286 ? -44.432 -10.161 63.956 1.00 96.62 286 GLU A N 1
ATOM 2254 C CA . GLU A 1 286 ? -44.883 -9.617 65.237 1.00 96.62 286 GLU A CA 1
ATOM 2255 C C . GLU A 1 286 ? -46.408 -9.429 65.250 1.00 96.62 286 GLU A C 1
ATOM 2257 O O . GLU A 1 286 ? -47.075 -9.906 66.170 1.00 96.62 286 GLU A O 1
ATOM 2262 N N . ILE A 1 287 ? -46.981 -8.853 64.189 1.00 96.19 287 ILE A N 1
ATOM 2263 C CA . ILE A 1 287 ? -48.432 -8.711 64.007 1.00 96.19 287 ILE A CA 1
ATOM 2264 C C . ILE A 1 287 ? -49.116 -10.082 64.033 1.00 96.19 287 ILE A C 1
ATOM 2266 O O . ILE A 1 287 ? -50.076 -10.269 64.781 1.00 96.19 287 ILE A O 1
ATOM 2270 N N . GLN A 1 288 ? -48.619 -11.070 63.282 1.00 97.00 288 GLN A N 1
ATOM 2271 C CA . GLN A 1 288 ? -49.173 -12.431 63.280 1.00 97.00 288 GLN A CA 1
ATOM 2272 C C . GLN A 1 288 ? -49.133 -13.084 64.669 1.00 97.00 288 GLN A C 1
ATOM 2274 O O . GLN A 1 288 ? -50.108 -13.723 65.087 1.00 97.00 288 GLN A O 1
ATOM 2279 N N . ASN A 1 289 ? -48.039 -12.899 65.413 1.00 96.81 289 ASN A N 1
ATOM 2280 C CA . ASN A 1 289 ? -47.912 -13.383 66.787 1.00 96.81 289 ASN A CA 1
ATOM 2281 C C . ASN A 1 289 ? -48.919 -12.697 67.720 1.00 96.81 289 ASN A C 1
ATOM 2283 O O . ASN A 1 289 ? -49.579 -13.372 68.514 1.00 96.81 289 ASN A O 1
ATOM 2287 N N . HIS A 1 290 ? -49.084 -11.377 67.603 1.00 96.19 290 HIS A N 1
ATOM 2288 C CA . HIS A 1 290 ? -50.077 -10.621 68.364 1.00 96.19 290 HIS A CA 1
ATOM 2289 C C . HIS A 1 290 ? -51.501 -11.083 68.066 1.00 96.19 290 HIS A C 1
ATOM 2291 O O . HIS A 1 290 ? -52.246 -11.362 69.003 1.00 96.19 290 HIS A O 1
ATOM 2297 N N . VAL A 1 291 ? -51.864 -11.226 66.789 1.00 97.06 291 VAL A N 1
ATOM 2298 C CA . VAL A 1 291 ? -53.175 -11.739 66.364 1.00 97.06 291 VAL A CA 1
ATOM 2299 C C . VAL A 1 291 ? -53.418 -13.134 66.941 1.00 97.06 291 VAL A C 1
ATOM 2301 O O . VAL A 1 291 ? -54.475 -13.384 67.519 1.00 97.06 291 VAL A O 1
ATOM 2304 N N . SER A 1 292 ? -52.424 -14.024 66.864 1.00 97.00 292 SER A N 1
ATOM 2305 C CA . SER A 1 292 ? -52.514 -15.382 67.416 1.00 97.00 292 SER A CA 1
ATOM 2306 C C . SER A 1 292 ? -52.711 -15.377 68.934 1.00 97.00 292 SER A C 1
ATOM 2308 O O . SER A 1 292 ? -53.554 -16.114 69.450 1.00 97.00 292 SER A O 1
ATOM 2310 N N . ARG A 1 293 ? -51.981 -14.518 69.658 1.00 96.81 293 ARG A N 1
ATOM 2311 C CA . ARG A 1 293 ? -52.129 -14.351 71.110 1.00 96.81 293 ARG A CA 1
ATOM 2312 C C . ARG A 1 293 ? -53.510 -13.811 71.471 1.00 96.81 293 ARG A C 1
ATOM 2314 O O . ARG A 1 293 ? -54.191 -14.419 72.289 1.00 96.81 293 ARG A O 1
ATOM 2321 N N . CYS A 1 294 ? -53.957 -12.742 70.813 1.00 95.62 294 CYS A N 1
ATOM 2322 C CA . CYS A 1 294 ? -55.294 -12.184 71.006 1.00 95.62 294 CYS A CA 1
ATOM 2323 C C . CYS A 1 294 ? -56.390 -13.224 70.738 1.00 95.62 294 CYS A C 1
ATOM 2325 O O . CYS A 1 294 ? -57.353 -13.296 71.493 1.00 95.62 294 CYS A O 1
ATOM 2327 N N . ALA A 1 295 ? -56.233 -14.079 69.722 1.00 96.50 295 ALA A N 1
ATOM 2328 C CA . ALA A 1 295 ? -57.172 -15.166 69.447 1.00 96.50 295 ALA A CA 1
ATOM 2329 C C . ALA A 1 295 ? -57.176 -16.260 70.535 1.00 96.50 295 ALA A C 1
ATOM 2331 O O . ALA A 1 295 ? -58.205 -16.895 70.775 1.00 96.50 295 ALA A O 1
ATOM 2332 N N . VAL A 1 296 ? -56.043 -16.523 71.196 1.00 96.31 296 VAL A N 1
ATOM 2333 C CA . VAL A 1 296 ? -55.982 -17.423 72.362 1.00 96.31 296 VAL A CA 1
ATOM 2334 C C . VAL A 1 296 ? -56.640 -16.779 73.580 1.00 96.31 296 VAL A C 1
ATOM 2336 O O . VAL A 1 296 ? -57.455 -17.427 74.231 1.00 96.31 296 VAL A O 1
ATOM 2339 N N . ASP A 1 297 ? -56.329 -15.518 73.869 1.00 95.06 297 ASP A N 1
ATOM 2340 C CA . ASP A 1 297 ? -56.887 -14.801 75.018 1.00 95.06 297 ASP A CA 1
ATOM 2341 C C . ASP A 1 297 ? -58.404 -14.610 74.877 1.00 95.06 297 ASP A C 1
ATOM 2343 O O . ASP A 1 297 ? -59.141 -14.850 75.829 1.00 95.06 297 ASP A O 1
ATOM 2347 N N . ALA A 1 298 ? -58.895 -14.294 73.673 1.00 95.81 298 ALA A N 1
ATOM 2348 C CA . ALA A 1 298 ? -60.325 -14.227 73.381 1.00 95.81 298 ALA A CA 1
ATOM 2349 C C . ALA A 1 298 ? -61.031 -15.574 73.612 1.00 95.81 298 ALA A C 1
ATOM 2351 O O . ALA A 1 298 ? -62.124 -15.599 74.173 1.00 95.81 298 ALA A O 1
ATOM 2352 N N . ARG A 1 299 ? -60.403 -16.700 73.231 1.00 95.56 299 ARG A N 1
ATOM 2353 C CA . ARG A 1 299 ? -60.936 -18.043 73.525 1.00 95.56 299 ARG A CA 1
ATOM 2354 C C . ARG A 1 299 ? -60.981 -18.320 75.024 1.00 95.56 299 ARG A C 1
ATOM 2356 O O . ARG A 1 299 ? -62.015 -18.748 75.511 1.00 95.56 299 ARG A O 1
ATOM 2363 N N . LYS A 1 300 ? -59.911 -18.009 75.762 1.00 96.31 300 LYS A N 1
ATOM 2364 C CA . LYS A 1 300 ? -59.886 -18.170 77.225 1.00 96.31 300 LYS A CA 1
ATOM 2365 C C . LYS A 1 300 ? -60.977 -17.355 77.912 1.00 96.31 300 LYS A C 1
ATOM 2367 O O . LYS A 1 300 ? -61.691 -17.895 78.747 1.00 96.31 300 LYS A O 1
ATOM 2372 N N . LEU A 1 301 ? -61.124 -16.081 77.545 1.00 95.50 301 LEU A N 1
ATOM 2373 C CA . LEU A 1 301 ? -62.168 -15.212 78.095 1.00 95.50 301 LEU A CA 1
ATOM 2374 C C . LEU A 1 301 ? -63.568 -15.736 77.770 1.00 95.50 301 LEU A C 1
ATOM 2376 O O . LEU A 1 301 ? -64.444 -15.682 78.626 1.00 95.50 301 LEU A O 1
ATOM 2380 N N . LYS A 1 302 ? -63.775 -16.271 76.560 1.00 95.81 302 LYS A N 1
ATOM 2381 C CA . LYS A 1 302 ? -65.032 -16.926 76.187 1.00 95.81 302 LYS A CA 1
ATOM 2382 C C . LYS A 1 302 ? -65.306 -18.150 77.065 1.00 95.81 302 LYS A C 1
ATOM 2384 O O . LYS A 1 302 ? -66.386 -18.237 77.635 1.00 95.81 302 LYS A O 1
ATOM 2389 N N . ASP A 1 303 ? -64.330 -19.040 77.227 1.00 95.06 303 ASP A N 1
ATOM 2390 C CA . ASP A 1 303 ? -64.466 -20.238 78.064 1.00 95.06 303 ASP A CA 1
ATOM 2391 C C . ASP A 1 303 ? -64.724 -19.873 79.542 1.00 95.06 303 ASP A C 1
ATOM 2393 O O . ASP A 1 303 ? -65.501 -20.531 80.232 1.00 95.06 303 ASP A O 1
ATOM 2397 N N . GLU A 1 304 ? -64.074 -18.822 80.058 1.00 95.38 304 GLU A N 1
ATOM 2398 C CA . GLU A 1 304 ? -64.320 -18.295 81.406 1.00 95.38 304 GLU A CA 1
ATOM 2399 C C . GLU A 1 304 ? -65.720 -17.695 81.551 1.00 95.38 304 GLU A C 1
ATOM 2401 O O . GLU A 1 304 ? -66.368 -17.907 82.579 1.00 95.38 304 GLU A O 1
ATOM 2406 N N . LEU A 1 305 ? -66.193 -16.965 80.538 1.00 94.81 305 LEU A N 1
ATOM 2407 C CA . LEU A 1 305 ? -67.538 -16.403 80.510 1.00 94.81 305 LEU A CA 1
ATOM 2408 C C . LEU A 1 305 ? -68.591 -17.515 80.506 1.00 94.81 305 LEU A C 1
ATOM 2410 O O . LEU A 1 305 ? -69.474 -17.487 81.354 1.00 94.81 305 LEU A O 1
ATOM 2414 N N . GLU A 1 306 ? -68.447 -18.522 79.640 1.00 95.25 306 GLU A N 1
ATOM 2415 C CA . GLU A 1 306 ? -69.347 -19.684 79.577 1.00 95.25 306 GLU A CA 1
ATOM 2416 C C . GLU A 1 306 ? -69.385 -20.441 80.919 1.00 95.25 306 GLU A C 1
ATOM 2418 O O . GLU A 1 306 ? -70.455 -20.811 81.406 1.00 95.25 306 GLU A O 1
ATOM 2423 N N . LYS A 1 307 ? -68.232 -20.615 81.584 1.00 95.12 307 LYS A N 1
ATOM 2424 C CA . LYS A 1 307 ? -68.174 -21.205 82.936 1.00 95.12 307 LYS A CA 1
ATOM 2425 C C . LYS A 1 307 ? -68.896 -20.355 83.978 1.00 95.12 307 LYS A C 1
ATOM 2427 O O . LYS A 1 307 ? -69.612 -20.905 84.814 1.00 95.12 307 LYS A O 1
ATOM 2432 N N . LYS A 1 308 ? -68.691 -19.032 83.968 1.00 94.12 308 LYS A N 1
ATOM 2433 C CA . LYS A 1 308 ? -69.360 -18.119 84.907 1.00 94.12 308 LYS A CA 1
ATOM 2434 C C . LYS A 1 308 ? -70.861 -18.057 84.666 1.00 94.12 308 LYS A C 1
ATOM 2436 O O . LYS A 1 308 ? -71.604 -18.052 85.636 1.00 94.12 308 LYS A O 1
ATOM 2441 N N . GLU A 1 309 ? -71.298 -18.050 83.413 1.00 94.38 309 GLU A N 1
ATOM 2442 C CA . GLU A 1 309 ? -72.709 -18.111 83.035 1.00 94.38 309 GLU A CA 1
ATOM 2443 C C . GLU A 1 309 ? -73.356 -19.402 83.552 1.00 94.38 309 GLU A C 1
ATOM 2445 O O . GLU A 1 309 ? -74.391 -19.351 84.214 1.00 94.38 309 GLU A O 1
ATOM 2450 N N . HIS A 1 310 ? -72.697 -20.551 83.365 1.00 93.88 310 HIS A N 1
ATOM 2451 C CA . HIS A 1 310 ? -73.174 -21.823 83.908 1.00 93.88 310 HIS A CA 1
ATOM 2452 C C . HIS A 1 310 ? -73.243 -21.825 85.445 1.00 93.88 310 HIS A C 1
ATOM 2454 O O . HIS A 1 310 ? -74.223 -22.298 86.028 1.00 93.88 310 HIS A O 1
ATOM 2460 N N . HIS A 1 311 ? -72.226 -21.268 86.111 1.00 94.56 311 HIS A N 1
ATOM 2461 C CA . HIS A 1 311 ? -72.221 -21.132 87.565 1.00 94.56 311 HIS A CA 1
ATOM 2462 C C . HIS A 1 311 ? -73.344 -20.212 88.054 1.00 94.56 311 HIS A C 1
ATOM 2464 O O . HIS A 1 311 ? -74.071 -20.596 88.964 1.00 94.56 311 HIS A O 1
ATOM 2470 N N . MET A 1 312 ? -73.539 -19.047 87.423 1.00 94.06 312 MET A N 1
ATOM 2471 C CA . MET A 1 312 ? -74.643 -18.149 87.765 1.00 94.06 312 MET A CA 1
ATOM 2472 C C . MET A 1 312 ? -75.997 -18.821 87.572 1.00 94.06 312 MET A C 1
ATOM 2474 O O . MET A 1 312 ? -76.814 -18.740 88.472 1.00 94.06 312 MET A O 1
ATOM 2478 N N . SER A 1 313 ? -76.219 -19.533 86.463 1.00 93.94 313 SER A N 1
ATOM 2479 C CA . SER A 1 313 ? -77.473 -20.266 86.241 1.00 93.94 313 SER A CA 1
ATOM 2480 C C . SER A 1 313 ? -77.721 -21.339 87.310 1.00 93.94 313 SER A C 1
ATOM 2482 O O . SER A 1 313 ? -78.864 -21.610 87.669 1.00 93.94 313 SER A O 1
ATOM 2484 N N . THR A 1 314 ? -76.660 -21.951 87.843 1.00 93.44 314 THR A N 1
ATOM 2485 C CA . THR A 1 314 ? -76.768 -22.911 88.953 1.00 93.44 314 THR A CA 1
ATOM 2486 C C . THR A 1 314 ? -77.150 -22.205 90.252 1.00 93.44 314 THR A C 1
ATOM 2488 O O . THR A 1 314 ? -78.113 -22.607 90.894 1.00 93.44 314 THR A O 1
ATOM 2491 N N . VAL A 1 315 ? -76.450 -21.120 90.598 1.00 93.00 315 VAL A N 1
ATOM 2492 C CA . VAL A 1 315 ? -76.742 -20.311 91.794 1.00 93.00 315 VAL A CA 1
ATOM 2493 C C . VAL A 1 315 ? -78.139 -19.690 91.724 1.00 93.00 315 VAL A C 1
ATOM 2495 O O . VAL A 1 315 ? -78.826 -19.621 92.734 1.00 93.00 315 VAL A O 1
ATOM 2498 N N . GLU A 1 316 ? -78.584 -19.261 90.543 1.00 91.38 316 GLU A N 1
ATOM 2499 C CA . GLU A 1 316 ? -79.934 -18.742 90.308 1.00 91.38 316 GLU A CA 1
ATOM 2500 C C . GLU A 1 316 ? -80.989 -19.811 90.610 1.00 91.38 316 GLU A C 1
ATOM 2502 O O . GLU A 1 316 ? -81.902 -19.548 91.385 1.00 91.38 316 GLU A O 1
ATOM 2507 N N . LYS A 1 317 ? -80.809 -21.046 90.119 1.00 92.56 317 LYS A N 1
ATOM 2508 C CA . LYS A 1 317 ? -81.693 -22.176 90.461 1.00 92.56 317 LYS A CA 1
ATOM 2509 C C . LYS A 1 317 ? -81.683 -22.506 91.953 1.00 92.56 317 LYS A C 1
ATOM 2511 O O . LYS A 1 317 ? -82.742 -22.747 92.522 1.00 92.56 317 LYS A O 1
ATOM 2516 N N . GLU A 1 318 ? -80.511 -22.515 92.588 1.00 91.50 318 GLU A N 1
ATOM 2517 C CA . GLU A 1 318 ? -80.388 -22.736 94.037 1.00 91.50 318 GLU A CA 1
ATOM 2518 C C . GLU A 1 318 ? -81.101 -21.631 94.835 1.00 91.50 318 GLU A C 1
ATOM 2520 O O . GLU A 1 318 ? -81.771 -21.914 95.826 1.00 91.50 318 GLU A O 1
ATOM 2525 N N . ALA A 1 319 ? -80.995 -20.374 94.396 1.00 91.44 319 ALA A N 1
ATOM 2526 C CA . ALA A 1 319 ? -81.671 -19.238 95.015 1.00 91.44 319 ALA A CA 1
ATOM 2527 C C . ALA A 1 319 ? -83.193 -19.289 94.813 1.00 91.44 319 ALA A C 1
ATOM 2529 O O . ALA A 1 319 ? -83.932 -19.019 95.759 1.00 91.44 319 ALA A O 1
ATOM 2530 N N . GLU A 1 320 ? -83.669 -19.665 93.621 1.00 92.31 320 GLU A N 1
ATOM 2531 C CA . GLU A 1 320 ? -85.092 -19.907 93.344 1.00 92.31 320 GLU A CA 1
ATOM 2532 C C . GLU A 1 320 ? -85.651 -21.038 94.221 1.00 92.31 320 GLU A C 1
ATOM 2534 O O . GLU A 1 320 ? -86.727 -20.898 94.805 1.00 92.31 320 GLU A O 1
ATOM 2539 N N . GLU A 1 321 ? -84.913 -22.142 94.366 1.00 92.38 321 GLU A N 1
ATOM 2540 C CA . GLU A 1 321 ? -85.296 -23.262 95.229 1.00 92.38 321 GLU A CA 1
ATOM 2541 C C . GLU A 1 321 ? -85.308 -22.857 96.710 1.00 92.38 321 GLU A C 1
ATOM 2543 O O . GLU A 1 321 ? -86.253 -23.177 97.435 1.00 92.38 321 GLU A O 1
ATOM 2548 N N . PHE A 1 322 ? -84.307 -22.098 97.164 1.00 91.62 322 PHE A N 1
ATOM 2549 C CA . PHE A 1 322 ? -84.264 -21.559 98.522 1.00 91.62 322 PHE A CA 1
ATOM 2550 C C . PHE A 1 322 ? -85.434 -20.608 98.801 1.00 91.62 322 PHE A C 1
ATOM 2552 O O . PHE A 1 322 ? -86.075 -20.724 99.846 1.00 91.62 322 PHE A O 1
ATOM 2559 N N . LEU A 1 323 ? -85.736 -19.695 97.868 1.00 91.88 323 LEU A N 1
ATOM 2560 C CA . LEU A 1 323 ? -86.872 -18.779 97.966 1.00 91.88 323 LEU A CA 1
ATOM 2561 C C . LEU A 1 323 ? -88.177 -19.568 98.097 1.00 91.88 323 LEU A C 1
ATOM 2563 O O . LEU A 1 323 ? -88.933 -19.333 99.036 1.00 91.88 323 LEU A O 1
ATOM 2567 N N . LYS A 1 324 ? -88.396 -20.550 97.218 1.00 93.00 324 LYS A N 1
ATOM 2568 C CA . LYS A 1 324 ? -89.575 -21.417 97.251 1.00 93.00 324 LYS A CA 1
ATOM 2569 C C . LYS A 1 324 ? -89.706 -22.159 98.586 1.00 93.00 324 LYS A C 1
ATOM 2571 O O . LYS A 1 324 ? -90.768 -22.126 99.200 1.00 93.00 324 LYS A O 1
ATOM 2576 N N . ASN A 1 325 ? -88.627 -22.777 99.069 1.00 90.94 325 ASN A N 1
ATOM 2577 C CA . ASN A 1 325 ? -88.621 -23.482 100.355 1.00 90.94 325 ASN A CA 1
ATOM 2578 C C . ASN A 1 325 ? -88.924 -22.529 101.525 1.00 90.94 325 ASN A C 1
ATOM 2580 O O . ASN A 1 325 ? -89.661 -22.881 102.447 1.00 90.94 325 ASN A O 1
ATOM 2584 N N . SER A 1 326 ? -88.381 -21.310 101.486 1.00 88.50 326 SER A N 1
ATOM 2585 C CA . SER A 1 326 ? -88.654 -20.276 102.486 1.00 88.50 326 SER A CA 1
ATOM 2586 C C . SER A 1 326 ? -90.108 -19.789 102.441 1.00 88.50 326 SER A C 1
ATOM 2588 O O . SER A 1 326 ? -90.702 -19.569 103.496 1.00 88.50 326 SER A O 1
ATOM 2590 N N . GLU A 1 327 ? -90.689 -19.605 101.253 1.00 89.81 327 GLU A N 1
ATOM 2591 C CA . GLU A 1 327 ? -92.099 -19.232 101.073 1.00 89.81 327 GLU A CA 1
ATOM 2592 C C . GLU A 1 327 ? -93.046 -20.321 101.595 1.00 89.81 327 GLU A C 1
ATOM 2594 O O . GLU A 1 327 ? -93.989 -20.016 102.328 1.00 89.81 327 GLU A O 1
ATOM 2599 N N . GLU A 1 328 ? -92.774 -21.591 101.278 1.00 91.38 328 GLU A N 1
ATOM 2600 C CA . GLU A 1 328 ? -93.529 -22.739 101.794 1.00 91.38 328 GLU A CA 1
ATOM 2601 C C . GLU A 1 328 ? -93.439 -22.827 103.329 1.00 91.38 328 GLU A C 1
ATOM 2603 O O . GLU A 1 328 ? -94.460 -23.000 104.002 1.00 91.38 328 GLU A O 1
ATOM 2608 N N . GLY A 1 329 ? -92.244 -22.629 103.900 1.00 90.19 329 GLY A N 1
ATOM 2609 C CA . GLY A 1 329 ? -92.030 -22.590 105.349 1.00 90.19 329 GLY A CA 1
ATOM 2610 C C . GLY A 1 329 ? -92.776 -21.446 106.044 1.00 90.19 329 GLY A C 1
ATOM 2611 O O . GLY A 1 329 ? -93.394 -21.652 107.090 1.00 90.19 329 GLY A O 1
ATOM 2612 N N . LEU A 1 330 ? -92.788 -20.251 105.444 1.00 89.25 330 LEU A N 1
ATOM 2613 C CA . LEU A 1 330 ? -93.544 -19.106 105.958 1.00 89.25 330 LEU A CA 1
ATOM 2614 C C . LEU A 1 330 ? -95.057 -19.372 105.939 1.00 89.25 330 LEU A C 1
ATOM 2616 O O . LEU A 1 330 ? -95.746 -19.063 106.910 1.00 89.25 330 LEU A O 1
ATOM 2620 N N . GLN A 1 331 ? -95.581 -19.965 104.860 1.00 90.06 331 GLN A N 1
ATOM 2621 C CA . GLN A 1 331 ? -96.998 -20.340 104.785 1.00 90.06 331 GLN A CA 1
ATOM 2622 C C . GLN A 1 331 ? -97.383 -21.378 105.845 1.00 90.06 331 GLN A C 1
ATOM 2624 O O . GLN A 1 331 ? -98.479 -21.297 106.402 1.00 90.06 331 GLN A O 1
ATOM 2629 N N . ALA A 1 332 ? -96.502 -22.340 106.134 1.00 88.62 332 ALA A N 1
ATOM 2630 C CA . ALA A 1 332 ? -96.725 -23.326 107.188 1.00 88.62 332 ALA A CA 1
ATOM 2631 C C . ALA A 1 332 ? -96.793 -22.669 108.578 1.00 88.62 332 ALA A C 1
ATOM 2633 O O . ALA A 1 332 ? -97.758 -22.895 109.304 1.00 88.62 332 ALA A O 1
ATOM 2634 N N . ALA A 1 333 ? -95.840 -21.789 108.905 1.00 86.50 333 ALA A N 1
ATOM 2635 C CA . ALA A 1 333 ? -95.823 -21.064 110.178 1.00 86.50 333 ALA A CA 1
ATOM 2636 C C . ALA A 1 333 ? -97.055 -20.154 110.360 1.00 86.50 333 ALA A C 1
ATOM 2638 O O . ALA A 1 333 ? -97.630 -20.073 111.446 1.00 86.50 333 ALA A O 1
ATOM 2639 N N . LEU A 1 334 ? -97.508 -19.489 109.290 1.00 85.31 334 LEU A N 1
ATOM 2640 C CA . LEU A 1 334 ? -98.741 -18.697 109.323 1.00 85.31 334 LEU A CA 1
ATOM 2641 C C . LEU A 1 334 ? -99.981 -19.553 109.624 1.00 85.31 334 LEU A C 1
ATOM 2643 O O . LEU A 1 334 ? -100.854 -19.101 110.357 1.00 85.31 334 LEU A O 1
ATOM 2647 N N . ARG A 1 335 ? -100.068 -20.783 109.096 1.00 88.31 335 ARG A N 1
ATOM 2648 C CA . ARG A 1 335 ? -101.171 -21.702 109.432 1.00 88.31 335 ARG A CA 1
ATOM 2649 C C . ARG A 1 335 ? -101.129 -22.143 110.891 1.00 88.31 335 ARG A C 1
ATOM 2651 O O . ARG A 1 335 ? -102.157 -22.094 111.550 1.00 88.31 335 ARG A O 1
ATOM 2658 N N . GLU A 1 336 ? -99.960 -22.540 111.386 1.00 88.25 336 GLU A N 1
ATOM 2659 C CA . GLU A 1 336 ? -99.788 -22.989 112.774 1.00 88.25 336 GLU A CA 1
ATOM 2660 C C . GLU A 1 336 ? -100.158 -21.881 113.769 1.00 88.25 336 GLU A C 1
ATOM 2662 O O . GLU A 1 336 ? -100.962 -22.090 114.673 1.00 88.25 336 GLU A O 1
ATOM 2667 N N . THR A 1 337 ? -99.659 -20.663 113.548 1.00 82.56 337 THR A N 1
ATOM 2668 C CA . THR A 1 337 ? -100.008 -19.510 114.391 1.00 82.56 337 THR A CA 1
ATOM 2669 C C . THR A 1 337 ? -101.495 -19.147 114.328 1.00 82.56 337 THR A C 1
ATOM 2671 O O . THR A 1 337 ? -102.063 -18.759 115.351 1.00 82.56 337 THR A O 1
ATOM 2674 N N . ASP A 1 338 ? -102.163 -19.290 113.177 1.00 86.31 338 ASP A N 1
ATOM 2675 C CA . ASP A 1 338 ? -103.619 -19.102 113.078 1.00 86.31 338 ASP A CA 1
ATOM 2676 C C . ASP A 1 338 ? -104.381 -20.178 113.872 1.00 86.31 338 ASP A C 1
ATOM 2678 O O . ASP A 1 338 ? -105.299 -19.858 114.630 1.00 86.31 338 ASP A O 1
ATOM 2682 N N . GLU A 1 339 ? -103.961 -21.443 113.777 1.00 86.06 339 GLU A N 1
ATOM 2683 C CA . GLU A 1 339 ? -104.525 -22.556 114.551 1.00 86.06 339 GLU A CA 1
ATOM 2684 C C . GLU A 1 339 ? -104.372 -22.337 116.066 1.00 86.06 339 GLU A C 1
ATOM 2686 O O . GLU A 1 339 ? -105.347 -22.480 116.816 1.00 86.06 339 GLU A O 1
ATOM 2691 N N . GLU A 1 340 ? -103.187 -21.924 116.523 1.00 82.38 340 GLU A N 1
ATOM 2692 C CA . GLU A 1 340 ? -102.922 -21.572 117.923 1.00 82.38 340 GLU A CA 1
ATOM 2693 C C . GLU A 1 340 ? -103.771 -20.380 118.385 1.00 82.38 340 GLU A C 1
ATOM 2695 O O . GLU A 1 340 ? -104.385 -20.422 119.456 1.00 82.38 340 GLU A O 1
ATOM 2700 N N . THR A 1 341 ? -103.876 -19.335 117.558 1.00 83.19 341 THR A N 1
ATOM 2701 C CA . THR A 1 341 ? -104.692 -18.148 117.856 1.00 83.19 341 THR A CA 1
ATOM 2702 C C . THR A 1 341 ? -106.167 -18.525 118.004 1.00 83.19 341 THR A C 1
ATOM 2704 O O . THR A 1 341 ? -106.836 -18.090 118.947 1.00 83.19 341 THR A O 1
ATOM 2707 N N . GLN A 1 342 ? -106.680 -19.389 117.124 1.00 82.44 342 GLN A N 1
ATOM 2708 C CA . GLN A 1 342 ? -108.045 -19.902 117.214 1.00 82.44 342 GLN A CA 1
ATOM 2709 C C . GLN A 1 342 ? -108.272 -20.799 118.438 1.00 82.44 342 GLN A C 1
ATOM 2711 O O . GLN A 1 342 ? -109.374 -20.789 118.994 1.00 82.44 342 GLN A O 1
ATOM 2716 N N . MET A 1 343 ? -107.282 -21.589 118.866 1.00 81.94 343 MET A N 1
ATOM 2717 C CA . MET A 1 343 ? -107.363 -22.347 120.123 1.00 81.94 343 MET A CA 1
ATOM 2718 C C . MET A 1 343 ? -107.485 -21.408 121.322 1.00 81.94 343 MET A C 1
ATOM 2720 O O . MET A 1 343 ? -108.421 -21.540 122.110 1.00 81.94 343 MET A O 1
ATOM 2724 N N . CYS A 1 344 ? -106.601 -20.416 121.407 1.00 79.44 344 CYS A N 1
ATOM 2725 C CA . CYS A 1 344 ? -106.577 -19.439 122.494 1.00 79.44 344 CYS A CA 1
ATOM 2726 C C . CYS A 1 344 ? -107.903 -18.655 122.579 1.00 79.44 344 CYS A C 1
ATOM 2728 O O . CYS A 1 344 ? -108.471 -18.465 123.656 1.00 79.44 344 CYS A O 1
ATOM 2730 N N . ALA A 1 345 ? -108.467 -18.277 121.425 1.00 80.25 345 ALA A N 1
ATOM 2731 C CA . ALA A 1 345 ? -109.781 -17.639 121.349 1.00 80.25 345 ALA A CA 1
ATOM 2732 C C . ALA A 1 345 ? -110.916 -18.541 121.875 1.00 80.25 345 ALA A C 1
ATOM 2734 O O . ALA A 1 345 ? -111.812 -18.062 122.574 1.00 80.25 345 ALA A O 1
ATOM 2735 N N . ARG A 1 346 ? -110.881 -19.850 121.581 1.00 80.56 346 ARG A N 1
ATOM 2736 C CA . ARG A 1 346 ? -111.868 -20.819 122.094 1.00 80.56 346 ARG A CA 1
ATOM 2737 C C . ARG A 1 346 ? -111.771 -21.008 123.607 1.00 80.56 346 ARG A C 1
ATOM 2739 O O . ARG A 1 346 ? -112.801 -21.139 124.266 1.00 80.56 346 ARG A O 1
ATOM 2746 N N . GLU A 1 347 ? -110.561 -21.024 124.156 1.00 81.75 347 GLU A N 1
ATOM 2747 C CA . GLU A 1 347 ? -110.341 -21.124 125.603 1.00 81.75 347 GLU A CA 1
ATOM 2748 C C . GLU A 1 347 ? -110.844 -19.880 126.345 1.00 81.75 347 GLU A C 1
ATOM 2750 O O . GLU A 1 347 ? -111.532 -20.008 127.360 1.00 81.75 347 GLU A O 1
ATOM 2755 N N . LEU A 1 348 ? -110.591 -18.683 125.804 1.00 81.69 348 LEU A N 1
ATOM 2756 C CA . LEU A 1 348 ? -111.108 -17.423 126.350 1.00 81.69 348 LEU A CA 1
ATOM 2757 C C . LEU A 1 348 ? -112.641 -17.378 126.375 1.00 81.69 348 LEU A C 1
ATOM 2759 O O . LEU A 1 348 ? -113.218 -16.952 127.374 1.00 81.69 348 LEU A O 1
ATOM 2763 N N . LEU A 1 349 ? -113.303 -17.848 125.314 1.00 81.31 349 LEU A N 1
ATOM 2764 C CA . LEU A 1 349 ? -114.768 -17.937 125.259 1.00 81.31 349 LEU A CA 1
ATOM 2765 C C . LEU A 1 349 ? -115.331 -18.835 126.371 1.00 81.31 349 LEU A C 1
ATOM 2767 O O . LEU A 1 349 ? -116.225 -18.410 127.098 1.00 81.31 349 LEU A O 1
ATOM 2771 N N . LYS A 1 350 ? -114.746 -20.022 126.582 1.00 82.50 350 LYS A N 1
ATOM 2772 C CA . LYS A 1 350 ? -115.134 -20.918 127.688 1.00 82.50 350 LYS A CA 1
ATOM 2773 C C . LYS A 1 350 ? -114.985 -20.268 129.064 1.00 82.50 350 LYS A C 1
ATOM 2775 O O . LYS A 1 350 ? -115.801 -20.510 129.951 1.00 82.50 350 LYS A O 1
ATOM 2780 N N . LEU A 1 351 ? -113.932 -19.474 129.261 1.00 81.31 351 LEU A N 1
ATOM 2781 C CA . LEU A 1 351 ? -113.707 -18.783 130.528 1.00 81.31 351 LEU A CA 1
ATOM 2782 C C . LEU A 1 351 ? -114.784 -17.718 130.779 1.00 81.31 351 LEU A C 1
ATOM 2784 O O . LEU A 1 351 ? -115.289 -17.622 131.899 1.00 81.31 351 LEU A O 1
ATOM 2788 N N . ILE A 1 352 ? -115.157 -16.958 129.741 1.00 79.94 352 ILE A N 1
ATOM 2789 C CA . ILE A 1 352 ? -116.216 -15.940 129.810 1.00 79.94 352 ILE A CA 1
ATOM 2790 C C . ILE A 1 352 ? -117.550 -16.575 130.217 1.00 79.94 352 ILE A C 1
ATOM 2792 O O . ILE A 1 352 ? -118.198 -16.057 131.127 1.00 79.94 352 ILE A O 1
ATOM 2796 N N . ASP A 1 353 ? -117.915 -17.712 129.620 1.00 79.81 353 ASP A N 1
ATOM 2797 C CA . ASP A 1 353 ? -119.152 -18.428 129.962 1.00 79.81 353 ASP A CA 1
ATOM 2798 C C . ASP A 1 353 ? -119.175 -18.842 131.448 1.00 79.81 353 ASP A C 1
ATOM 2800 O O . ASP A 1 353 ? -120.153 -18.588 132.149 1.00 79.81 353 ASP A O 1
ATOM 2804 N N . SER A 1 354 ? -118.057 -19.358 131.981 1.00 79.38 354 SER A N 1
ATOM 2805 C CA . SER A 1 354 ? -117.954 -19.740 133.403 1.00 79.38 354 SER A CA 1
ATOM 2806 C C . SER A 1 354 ? -118.091 -18.555 134.370 1.00 79.38 354 SER A C 1
ATOM 2808 O O . SER A 1 354 ? -118.661 -18.681 135.455 1.00 79.38 354 SER A O 1
ATOM 2810 N N . ILE A 1 355 ? -117.589 -17.376 133.982 1.00 78.38 355 ILE A N 1
ATOM 2811 C CA . ILE A 1 355 ? -117.685 -16.157 134.796 1.00 78.38 355 ILE A CA 1
ATOM 2812 C C . ILE A 1 355 ? -119.131 -15.644 134.796 1.00 78.38 355 ILE A C 1
ATOM 2814 O O . ILE A 1 355 ? -119.604 -15.148 135.822 1.00 78.38 355 ILE A O 1
ATOM 2818 N N . ALA A 1 356 ? -119.838 -15.771 133.669 1.00 75.31 356 ALA A N 1
ATOM 2819 C CA . ALA A 1 356 ? -121.244 -15.399 133.569 1.00 75.31 356 ALA A CA 1
ATOM 2820 C C . ALA A 1 356 ? -122.121 -16.262 134.494 1.00 75.31 356 ALA A C 1
ATOM 2822 O O . ALA A 1 356 ? -122.918 -15.706 135.251 1.00 75.31 356 ALA A O 1
ATOM 2823 N N . GLU A 1 357 ? -121.900 -17.581 134.521 1.00 77.56 357 GLU A N 1
ATOM 2824 C CA . GLU A 1 357 ? -122.602 -18.506 135.426 1.00 77.56 357 GLU A CA 1
ATOM 2825 C C . GLU A 1 357 ? -122.363 -18.163 136.908 1.00 77.56 357 GLU A C 1
ATOM 2827 O O . GLU A 1 357 ? -123.294 -18.134 137.716 1.00 77.56 357 GLU A O 1
ATOM 2832 N N . TYR A 1 358 ? -121.121 -17.830 137.278 1.00 76.75 358 TYR A N 1
ATOM 2833 C CA . TYR A 1 358 ? -120.782 -17.457 138.655 1.00 76.75 358 TYR A CA 1
ATOM 2834 C C . TYR A 1 358 ? -121.427 -16.130 139.082 1.00 76.75 358 TYR A C 1
ATOM 2836 O O . TYR A 1 358 ? -121.818 -15.960 140.239 1.00 76.75 358 TYR A O 1
ATOM 2844 N N . LYS A 1 359 ? -121.557 -15.175 138.153 1.00 80.31 359 LYS A N 1
ATOM 2845 C CA . LYS A 1 359 ? -122.223 -13.893 138.413 1.00 80.31 359 LYS A CA 1
ATOM 2846 C C . LYS A 1 359 ? -123.711 -14.088 138.719 1.00 80.31 359 LYS A C 1
ATOM 2848 O O . LYS A 1 359 ? -124.208 -13.492 139.674 1.00 80.31 359 LYS A O 1
ATOM 2853 N N . GLU A 1 360 ? -124.395 -14.921 137.940 1.00 75.44 360 GLU A N 1
ATOM 2854 C CA . GLU A 1 360 ? -125.830 -15.192 138.098 1.00 75.44 360 GLU A CA 1
ATOM 2855 C C . GLU A 1 360 ? -126.130 -15.848 139.460 1.00 75.44 360 GLU A C 1
ATOM 2857 O O . GLU A 1 360 ? -127.043 -15.428 140.173 1.00 75.44 360 GLU A O 1
ATOM 2862 N N . PHE A 1 361 ? -125.268 -16.775 139.894 1.00 77.19 361 PHE A N 1
ATOM 2863 C CA . PHE A 1 361 ? -125.329 -17.390 141.224 1.00 77.19 361 PHE A CA 1
ATOM 2864 C C . PHE A 1 361 ? -125.242 -16.364 142.373 1.00 77.19 361 PHE A C 1
ATOM 2866 O O . PHE A 1 361 ? -126.010 -16.422 143.339 1.00 77.19 361 PHE A O 1
ATOM 2873 N N . VAL A 1 362 ? -124.326 -15.393 142.276 1.00 74.81 362 VAL A N 1
ATOM 2874 C CA . VAL A 1 362 ? -124.126 -14.364 143.315 1.00 74.81 362 VAL A CA 1
ATOM 2875 C C . VAL A 1 362 ? -125.301 -13.383 143.376 1.00 74.81 362 VAL A C 1
ATOM 2877 O O . VAL A 1 362 ? -125.732 -13.007 144.472 1.00 74.81 362 VAL A O 1
ATOM 2880 N N . GLU A 1 363 ? -125.847 -12.976 142.228 1.00 75.44 363 GLU A N 1
ATOM 2881 C CA . GLU A 1 363 ? -127.019 -12.089 142.180 1.00 75.44 363 GLU A CA 1
ATOM 2882 C C . GLU A 1 363 ? -128.237 -12.734 142.861 1.00 75.44 363 GLU A C 1
ATOM 2884 O O . GLU A 1 363 ? -128.928 -12.073 143.643 1.00 75.44 363 GLU A O 1
ATOM 2889 N N . GLN A 1 364 ? -128.444 -14.036 142.653 1.00 73.88 364 GLN A N 1
ATOM 2890 C CA . GLN A 1 364 ? -129.559 -14.786 143.232 1.00 73.88 364 GLN A CA 1
ATOM 2891 C C . GLN A 1 364 ? -129.449 -14.917 144.762 1.00 73.88 364 GLN A C 1
ATOM 2893 O O . GLN A 1 364 ? -130.408 -14.632 145.481 1.00 73.88 364 GLN A O 1
ATOM 2898 N N . SER A 1 365 ? -128.255 -15.231 145.276 1.00 71.62 365 SER A N 1
ATOM 2899 C CA . SER A 1 365 ? -127.999 -15.355 146.720 1.00 71.62 365 SER A CA 1
ATOM 2900 C C . SER A 1 365 ? -128.133 -14.015 147.469 1.00 71.62 365 SER A C 1
ATOM 2902 O O . SER A 1 365 ? -128.590 -13.952 148.612 1.00 71.62 365 SER A O 1
ATOM 2904 N N . THR A 1 366 ? -127.808 -12.901 146.804 1.00 72.06 366 THR A N 1
ATOM 2905 C CA . THR A 1 366 ? -127.933 -11.554 147.389 1.00 72.06 366 THR A CA 1
ATOM 2906 C C . THR A 1 366 ? -129.396 -11.103 147.506 1.00 72.06 366 THR A C 1
ATOM 2908 O O . THR A 1 366 ? -129.749 -10.358 148.426 1.00 72.06 366 THR A O 1
ATOM 2911 N N . ALA A 1 367 ? -130.259 -11.546 146.587 1.00 71.81 367 ALA A N 1
ATOM 2912 C CA . ALA A 1 367 ? -131.688 -11.246 146.621 1.00 71.81 367 ALA A CA 1
ATOM 2913 C C . ALA A 1 367 ? -132.410 -11.973 147.772 1.00 71.81 367 ALA A C 1
ATOM 2915 O O . ALA A 1 367 ? -133.272 -11.370 148.412 1.00 71.81 367 ALA A O 1
ATOM 2916 N N . GLU A 1 368 ? -132.020 -13.216 148.080 1.00 66.94 368 GLU A N 1
ATOM 2917 C CA . GLU A 1 368 ? -132.548 -13.983 149.220 1.00 66.94 368 GLU A CA 1
ATOM 2918 C C . GLU A 1 368 ? -132.211 -13.331 150.565 1.00 66.94 368 GLU A C 1
ATOM 2920 O O . GLU A 1 368 ? -133.121 -13.042 151.340 1.00 66.94 368 GLU A O 1
ATOM 2925 N N . MET A 1 369 ? -130.945 -12.964 150.806 1.00 67.88 369 MET A N 1
ATOM 2926 C CA . MET A 1 369 ? -130.555 -12.295 152.060 1.00 67.88 369 MET A CA 1
ATOM 2927 C C . MET A 1 369 ? -131.323 -10.995 152.327 1.00 67.88 369 MET A C 1
ATOM 2929 O O . MET A 1 369 ? -131.580 -10.651 153.479 1.00 67.88 369 MET A O 1
ATOM 2933 N N . LYS A 1 370 ? -131.676 -10.236 151.280 1.00 67.56 370 LYS A N 1
ATOM 2934 C CA . LYS A 1 370 ? -132.468 -9.008 151.443 1.00 67.56 370 LYS A CA 1
ATOM 2935 C C . LYS A 1 370 ? -133.885 -9.295 151.927 1.00 67.56 370 LYS A C 1
ATOM 2937 O O . LYS A 1 370 ? -134.434 -8.470 152.649 1.00 67.56 370 LYS A O 1
ATOM 2942 N N . LYS A 1 371 ? -134.472 -10.423 151.530 1.00 67.44 371 LYS A N 1
ATOM 2943 C CA . LYS A 1 371 ? -135.838 -10.803 151.896 1.00 67.44 371 LYS A CA 1
ATOM 2944 C C . LYS A 1 371 ? -135.934 -11.153 153.384 1.00 67.44 371 LYS A C 1
ATOM 2946 O O . LYS A 1 371 ? -136.784 -10.597 154.074 1.00 67.44 371 LYS A O 1
ATOM 2951 N N . ASP A 1 372 ? -134.997 -11.956 153.880 1.00 66.00 372 ASP A N 1
ATOM 2952 C CA . ASP A 1 372 ? -134.956 -12.403 155.281 1.00 66.00 372 ASP A CA 1
ATOM 2953 C C . ASP A 1 372 ? -134.758 -11.235 156.266 1.00 66.00 372 ASP A C 1
ATOM 2955 O O . ASP A 1 372 ? -135.245 -11.246 157.398 1.00 66.00 372 ASP A O 1
ATOM 2959 N N . LEU A 1 373 ? -134.064 -10.182 155.822 1.00 64.00 373 LEU A N 1
ATOM 2960 C CA . LEU A 1 373 ? -133.769 -9.000 156.633 1.00 64.00 373 LEU A CA 1
ATOM 2961 C C . LEU A 1 373 ? -134.995 -8.090 156.823 1.00 64.00 373 LEU A C 1
ATOM 2963 O O . LEU A 1 373 ? -135.105 -7.438 157.860 1.00 64.00 373 LEU A O 1
ATOM 2967 N N . TYR A 1 374 ? -135.924 -8.059 155.862 1.00 61.62 374 TYR A N 1
ATOM 2968 C CA . TYR A 1 374 ? -137.167 -7.288 155.982 1.00 61.62 374 TYR A CA 1
ATOM 2969 C C . TYR A 1 374 ? -138.219 -7.993 156.856 1.00 61.62 374 TYR A C 1
ATOM 2971 O O . TYR A 1 374 ? -138.917 -7.309 157.600 1.00 61.62 374 TYR A O 1
ATOM 2979 N N . GLU A 1 375 ? -138.285 -9.331 156.855 1.00 60.72 375 GLU A N 1
ATOM 2980 C CA . GLU A 1 375 ? -139.219 -10.092 157.711 1.00 60.72 375 GLU A CA 1
ATOM 2981 C C . GLU A 1 375 ? -138.875 -9.969 159.210 1.00 60.72 375 GLU A C 1
ATOM 2983 O O . GLU A 1 375 ? -139.757 -9.775 160.043 1.00 60.72 375 GLU A O 1
ATOM 2988 N N . CYS A 1 376 ? -137.585 -9.955 159.565 1.00 59.22 376 CYS A N 1
ATOM 2989 C CA . CYS A 1 376 ? -137.147 -9.847 160.964 1.00 59.22 376 CYS A CA 1
ATOM 2990 C C . CYS A 1 376 ? -137.439 -8.465 161.597 1.00 59.22 376 CYS A C 1
ATOM 2992 O O . CYS A 1 376 ? -137.597 -8.339 162.813 1.00 59.22 376 CYS A O 1
ATOM 2994 N N . VAL A 1 377 ? -137.533 -7.412 160.775 1.00 59.94 377 VAL A N 1
ATOM 2995 C CA . VAL A 1 377 ? -137.857 -6.047 161.229 1.00 59.94 377 VAL A CA 1
ATOM 2996 C C . VAL A 1 377 ? -139.360 -5.885 161.501 1.00 59.94 377 VAL A C 1
ATOM 2998 O O . VAL A 1 377 ? -139.726 -5.191 162.453 1.00 59.94 377 VAL A O 1
ATOM 3001 N N . ASP A 1 378 ? -140.222 -6.567 160.743 1.00 58.81 378 ASP A N 1
ATOM 3002 C CA . ASP A 1 378 ? -141.682 -6.527 160.930 1.00 58.81 378 ASP A CA 1
ATOM 3003 C C . ASP A 1 378 ? -142.159 -7.374 162.132 1.00 58.81 378 ASP A C 1
ATOM 3005 O O . ASP A 1 378 ? -143.120 -7.004 162.823 1.00 58.81 378 ASP A O 1
ATOM 3009 N N . ASP A 1 379 ? -141.445 -8.451 162.474 1.00 59.97 379 ASP A N 1
ATOM 3010 C CA . ASP A 1 379 ? -141.777 -9.304 163.626 1.00 59.97 379 ASP A CA 1
ATOM 3011 C C . ASP A 1 379 ? -141.490 -8.635 164.988 1.00 59.97 379 ASP A C 1
ATOM 3013 O O . ASP A 1 379 ? -142.193 -8.879 165.972 1.00 59.97 379 ASP A O 1
ATOM 3017 N N . ILE A 1 380 ? -140.514 -7.721 165.066 1.00 59.56 380 ILE A N 1
ATOM 3018 C CA . ILE A 1 380 ? -140.223 -6.968 166.304 1.00 59.56 380 ILE A CA 1
ATOM 3019 C C . ILE A 1 380 ? -141.259 -5.854 166.537 1.00 59.56 380 ILE A C 1
ATOM 3021 O O . ILE A 1 380 ? -141.599 -5.549 167.683 1.00 59.56 380 ILE A O 1
ATOM 3025 N N . ALA A 1 381 ? -141.808 -5.265 165.472 1.00 58.69 381 ALA A N 1
ATOM 3026 C CA . ALA A 1 381 ? -142.776 -4.172 165.568 1.00 58.69 381 ALA A CA 1
ATOM 3027 C C . ALA A 1 381 ? -144.185 -4.627 166.010 1.00 58.69 381 ALA A C 1
ATOM 3029 O O . ALA A 1 381 ? -144.994 -3.802 166.442 1.00 58.69 381 ALA A O 1
ATOM 3030 N N . SER A 1 382 ? -144.494 -5.926 165.936 1.00 59.25 382 SER A N 1
ATOM 3031 C CA . SER A 1 382 ? -145.861 -6.450 166.062 1.00 59.25 382 SER A CA 1
ATOM 3032 C C . SER A 1 382 ? -146.191 -7.158 167.394 1.00 59.25 382 SER A C 1
ATOM 3034 O O . SER A 1 382 ? -147.348 -7.534 167.601 1.00 59.25 382 SER A O 1
ATOM 3036 N N . LEU A 1 383 ? -145.249 -7.269 168.351 1.00 56.31 383 LEU A N 1
ATOM 3037 C CA . LEU A 1 383 ? -145.384 -8.167 169.519 1.00 56.31 383 LEU A CA 1
ATOM 3038 C C . LEU A 1 383 ? -145.657 -7.567 170.920 1.00 56.31 383 LEU A C 1
ATOM 3040 O O . LEU A 1 383 ? -145.832 -8.355 171.844 1.00 56.31 383 LEU A O 1
ATOM 3044 N N . SER A 1 384 ? -145.793 -6.251 171.154 1.00 49.84 384 SER A N 1
ATOM 3045 C CA . SER A 1 384 ? -146.209 -5.796 172.514 1.00 49.84 384 SER A CA 1
ATOM 3046 C C . SER A 1 384 ? -146.906 -4.432 172.638 1.00 49.84 384 SER A C 1
ATOM 3048 O O . SER A 1 384 ? -146.848 -3.781 173.677 1.00 49.84 384 SER A O 1
ATOM 3050 N N . ALA A 1 385 ? -147.705 -4.058 171.633 1.00 56.81 385 ALA A N 1
ATOM 3051 C CA . ALA A 1 385 ? -148.803 -3.084 171.759 1.00 56.81 385 ALA A CA 1
ATOM 3052 C C . ALA A 1 385 ? -150.136 -3.731 172.234 1.00 56.81 385 ALA A C 1
ATOM 3054 O O . ALA A 1 385 ? -151.223 -3.270 171.882 1.00 56.81 385 ALA A O 1
ATOM 3055 N N . LYS A 1 386 ? -150.084 -4.817 173.025 1.00 53.44 386 LYS A N 1
ATOM 3056 C CA . LYS A 1 386 ? -151.248 -5.496 173.635 1.00 53.44 386 LYS A CA 1
ATOM 3057 C C . LYS A 1 386 ? -150.889 -5.957 175.065 1.00 53.44 386 LYS A C 1
ATOM 3059 O O . LYS A 1 386 ? -149.959 -6.747 175.175 1.00 53.44 386 LYS A O 1
ATOM 3064 N N . ILE A 1 387 ? -151.685 -5.536 176.076 1.00 46.97 387 ILE A N 1
ATOM 3065 C CA . ILE A 1 387 ? -151.643 -5.814 177.554 1.00 46.97 387 ILE A CA 1
ATOM 3066 C C . ILE A 1 387 ? -150.826 -4.737 178.320 1.00 46.97 387 ILE A C 1
ATOM 3068 O O . ILE A 1 387 ? -149.624 -4.653 178.101 1.00 46.97 387 ILE A O 1
ATOM 3072 N N . VAL A 1 388 ? -151.347 -3.771 179.111 1.00 46.06 388 VAL A N 1
ATOM 3073 C CA . VAL A 1 388 ? -152.450 -3.665 180.121 1.00 46.06 388 VAL A CA 1
ATOM 3074 C C . VAL A 1 388 ? -152.353 -4.638 181.281 1.00 46.06 388 VAL A C 1
ATOM 3076 O O . VAL A 1 388 ? -152.685 -5.818 181.064 1.00 46.06 388 VAL A O 1
#

Secondary structure (DSSP, 8-state):
-HHHHHHHHHHHHT-HHHHHHHHHHHHHHHHHHHHHHHHHHHHHHHHHHHHHHHHHHHHHS--HHHHHHHHHHHHHHHHHHHHHHHHHHHHHHHHHHHHHHHHHHHHHHHHHHHHHHHHHHHHHHHHHHHS---HHHHHHHHHHHHHHHHHHHHHHHHHHHHHHHHHHHHHHHHHHHHHHHHHHHHHHHHHHHH--SS-------TT-SSHHHHH-SHIIIIIHHHHHHHHHHHHHHHHHHHHHHHHHHHHHHHHHHHHHHHHHHHHHHHHHHHHHHHHHHHHHHHHHHHHHHHHHHHHHHHHHHHHHHHHHHHHHHHHHHHHHHHHHHHHHHHHHHHHHHHHHHHHHHHHHHHHHHHHHHHHHHHHHHHHHHHHHHHHHHTSSS---

Mean predicted aligned error: 20.34 Å

InterPro domains:
  IPR055307 Kinetochore protein NDC80 homolog, plants [PTHR46681] (1-386)

Sequence (388 aa):
MTYITESYYLFLTGEDDAVAALDDDYHSKARAQVDALGVAIQDLEKEVQDLEAKRSKQISAPSRLKALEEKKDAFTADVQKFEAVVKSWSTKIKEKEDALVEKEKELEAKVMNCQQTMAENEELLKQVETQVVNVRDVDRMAREMQAVEHDISKLENANAVLEEKGWELEAALVSKLEEIEGLAELCNQSLRKLKPSIDFQFEVNAKGSSPAEILGTTYKTILKPALNALANETKRLIISKHDESIDLQKQLQGIVKMLEEKKSHVSVLQAKHNEMTGQLDSLDREIQNHVSRCAVDARKLKDELEKKEHHMSTVEKEAEEFLKNSEEGLQAALRETDEETQMCARELLKLIDSIAEYKEFVEQSTAEMKKDLYECVDDIASLSAKIV

pLDDT: mean 88.6, std 10.01, range [46.06, 98.38]

Solvent-accessible surface area (backbone atoms only — not comparable to full-atom values): 21086 Å² total; per-residue (Å²): 115,66,66,65,55,51,43,52,51,34,58,76,72,67,43,61,72,60,37,53,54,51,49,52,51,51,50,50,52,53,49,54,49,49,53,52,49,53,53,53,48,54,53,50,51,51,51,49,52,54,48,50,54,52,50,53,54,61,68,73,43,80,56,66,64,58,60,49,48,55,50,50,52,52,50,51,53,49,51,52,51,50,51,51,48,50,51,54,49,54,50,51,48,48,55,49,50,56,52,47,53,53,49,51,50,52,47,51,52,49,50,53,48,50,50,48,50,50,52,50,50,53,49,49,48,53,51,54,71,71,43,86,75,54,67,71,57,55,57,47,51,53,51,51,49,52,49,50,53,50,50,48,53,50,49,51,54,53,48,53,56,50,51,52,51,49,53,54,51,51,54,51,50,53,55,51,48,55,53,50,49,53,50,35,50,54,48,37,57,49,45,69,72,66,59,61,102,62,96,78,73,68,61,74,37,92,84,39,92,44,73,55,55,22,55,46,61,56,56,70,74,48,48,50,56,51,53,51,50,53,54,51,50,50,51,52,51,51,52,54,54,49,52,53,51,51,53,51,51,54,51,50,53,53,52,51,52,52,49,52,54,51,52,53,52,51,52,52,51,49,51,53,50,53,51,54,49,53,53,49,57,50,49,54,51,51,51,52,50,49,53,53,48,51,56,49,51,52,50,51,53,48,55,51,46,54,52,49,51,54,50,48,56,48,52,49,51,53,49,53,50,50,50,51,54,51,51,54,51,51,53,50,52,53,50,52,54,48,54,52,51,54,49,54,54,52,53,52,52,56,51,52,54,55,52,51,56,53,50,54,55,51,57,54,57,55,55,52,58,54,53,61,58,55,54,61,58,55,59,68,74,71,73,70,97,69,82,135

Radius of gyration: 99.38 Å; Cα contacts (8 Å, |Δi|>4): 51; chains: 1; bounding box: 228×72×290 Å